Protein AF-A0A1X2G356-F1 (afdb_monomer_lite)

Radius of gyration: 32.63 Å; chains: 1; bounding box: 59×68×96 Å

Secondary structure (DSSP, 8-state):
---PPP-----------------TTS---SSTTSTT-TTPPP-HHHHHHHHH-TT---------HHHH-----SSHHHHHHHHHHHHHHHHHHHHHHHHHHHHHHHHHHHHHHHHHHTTPPPPTTTTSHHHHHHHHHHHTT-------TTS-TTHHHHHHHHHHTS-GGG-S-----TT-HHHHHHHHHHHHHHHHHHHHHHHHHHHHHHHHHHHHHHS-GGGPPPHHHHHHHHHHHHHHHHT-SSPP-PPPPSSHHHHHHHHHHHHH---SSSS--HHHHHHSHHHHHHHHHHHHHHHHHHHHHHGGGS------SS--HHHHHHHHHTSHHHHTS-HHHHHHHHHHHHHHHH-TTS-----TTSHHHHHHHHHTTS----

Foldseek 3Di:
DDDDDDDDDDDDDDDDDDDDPPPVPQDDDDDLCDPSHPNHDQDPVNVVCVVVHPPDDDDDDDDDCLVVDFDDDPDPVVRVVVSVVVVVVVVVVVVQLVLLLVLLVVLLVVVLVVCLVVVHFQQQCRLPLLQSLQSSCVLCVHGSPDPPPSHDPCSNVSLVVVQVVDDPVVRSHGHDDPDCSVVSSVSSNVRSVVLLVVCLVCLLVLQLVLLLVLLQVQADPVQRDDPVQSSLLSVQLSCLLLPDPDNDDDDDDPDVSSVVSSVVCNVPAHQFDHNDDSVCSNNVVSRRSSSSVVSVVVVVVVVVVVCPPPPDPPPPLADDLVNLLVVQVVDPVLVPDDPVVNVLVSVLSRCCVNPVPDDRDPPPVCVVVVVVVVVVVPDDDD

Structure (mmCIF, N/CA/C/O backbone):
data_AF-A0A1X2G356-F1
#
_entry.id   AF-A0A1X2G356-F1
#
loop_
_atom_site.group_PDB
_atom_site.id
_atom_site.type_symbol
_atom_site.label_atom_id
_atom_site.label_alt_id
_atom_site.label_comp_id
_atom_site.label_asym_id
_atom_site.label_entity_id
_atom_site.label_seq_id
_atom_site.pdbx_PDB_ins_code
_atom_site.Cartn_x
_atom_site.Cartn_y
_atom_site.Cartn_z
_atom_site.occupancy
_atom_site.B_iso_or_equiv
_atom_site.auth_seq_id
_atom_site.auth_comp_id
_atom_site.auth_asym_id
_atom_site.auth_atom_id
_atom_site.pdbx_PDB_model_num
ATOM 1 N N . MET A 1 1 ? -1.681 7.409 30.671 1.00 27.62 1 MET A N 1
ATOM 2 C CA . MET A 1 1 ? -2.493 8.257 31.567 1.00 27.62 1 MET A CA 1
ATOM 3 C C . MET A 1 1 ? -1.691 8.465 32.840 1.00 27.62 1 MET A C 1
ATOM 5 O O . MET A 1 1 ? -1.326 7.477 33.464 1.00 27.62 1 MET A O 1
ATOM 9 N N . TRP A 1 2 ? -1.325 9.710 33.143 1.00 21.77 2 TRP A N 1
ATOM 10 C CA . TRP A 1 2 ? -0.594 10.068 34.360 1.00 21.77 2 TRP A CA 1
ATOM 11 C C . TRP A 1 2 ? -1.570 10.094 35.537 1.00 21.77 2 TRP A C 1
ATOM 13 O O . TRP A 1 2 ? -2.678 10.606 35.394 1.00 21.77 2 TRP A O 1
ATOM 23 N N . MET A 1 3 ? -1.179 9.526 36.677 1.00 22.20 3 MET A N 1
ATOM 24 C CA . MET A 1 3 ? -1.969 9.576 37.905 1.00 22.20 3 MET A CA 1
ATOM 25 C C . MET A 1 3 ? -1.055 10.021 39.047 1.00 22.20 3 MET A C 1
ATOM 27 O O . MET A 1 3 ? -0.186 9.272 39.484 1.00 22.20 3 MET A O 1
ATOM 31 N N . VAL A 1 4 ? -1.256 11.262 39.490 1.00 23.03 4 VAL A N 1
ATOM 32 C CA . VAL A 1 4 ? -0.756 11.793 40.761 1.00 23.03 4 VAL A CA 1
ATOM 33 C C . VAL A 1 4 ? -1.695 11.291 41.859 1.00 23.03 4 VAL A C 1
ATOM 35 O O . VAL A 1 4 ? -2.914 11.364 41.712 1.00 23.03 4 VAL A O 1
ATOM 38 N N . VAL A 1 5 ? -1.137 10.753 42.941 1.00 24.27 5 VAL A N 1
ATOM 39 C CA . VAL A 1 5 ? -1.887 10.308 44.125 1.00 24.27 5 VAL A CA 1
ATOM 40 C C . VAL A 1 5 ? -1.716 11.363 45.222 1.00 24.27 5 VAL A C 1
ATOM 42 O O . VAL A 1 5 ? -0.579 11.580 45.636 1.00 24.27 5 VAL A O 1
ATOM 45 N N . PRO A 1 6 ? -2.782 12.004 45.736 1.00 28.98 6 PRO A N 1
ATOM 46 C CA . PRO A 1 6 ? -2.686 12.793 46.954 1.00 28.98 6 PRO A CA 1
ATOM 47 C C . PRO A 1 6 ? -2.895 11.876 48.166 1.00 28.98 6 PRO A C 1
ATOM 49 O O . PRO A 1 6 ? -3.933 11.229 48.305 1.00 28.98 6 PRO A O 1
ATOM 52 N N . GLY A 1 7 ? -1.895 11.806 49.042 1.00 24.73 7 GLY A N 1
ATOM 53 C CA . GLY A 1 7 ? -2.036 11.231 50.376 1.00 24.73 7 GLY A CA 1
ATOM 54 C C . GLY A 1 7 ? -2.411 12.323 51.372 1.00 24.73 7 GLY A C 1
ATOM 55 O O . GLY A 1 7 ? -1.623 13.232 51.611 1.00 24.73 7 GLY A O 1
ATOM 56 N N . SER A 1 8 ? -3.608 12.235 51.947 1.00 26.94 8 SER A N 1
ATOM 57 C CA . SER A 1 8 ? -4.027 13.029 53.103 1.00 26.94 8 SER A CA 1
ATOM 58 C C . SER A 1 8 ? -3.527 12.390 54.400 1.00 26.94 8 SER A C 1
ATOM 60 O O . SER A 1 8 ? -3.779 11.207 54.628 1.00 26.94 8 SER A O 1
ATOM 62 N N . ALA A 1 9 ? -2.942 13.185 55.292 1.00 27.70 9 ALA A N 1
ATOM 63 C CA . ALA A 1 9 ? -2.928 12.896 56.721 1.00 27.70 9 ALA A CA 1
ATOM 64 C C . ALA A 1 9 ? -3.256 14.188 57.481 1.00 27.70 9 ALA A C 1
ATOM 66 O O . ALA A 1 9 ? -2.529 15.174 57.398 1.00 27.70 9 ALA A O 1
ATOM 67 N N . HIS A 1 10 ? -4.388 14.182 58.183 1.00 27.77 10 HIS A N 1
ATOM 68 C CA . HIS A 1 10 ? -4.667 15.113 59.269 1.00 27.77 10 HIS A CA 1
ATOM 69 C C . HIS A 1 10 ? -3.836 14.709 60.490 1.00 27.77 10 HIS A C 1
ATOM 71 O O . HIS A 1 10 ? -3.880 13.553 60.904 1.00 27.77 10 HIS A O 1
ATOM 77 N N . SER A 1 11 ? -3.154 15.678 61.094 1.00 25.44 11 SER A N 1
ATOM 78 C CA . SER A 1 11 ? -2.882 15.693 62.530 1.00 25.44 11 SER A CA 1
ATOM 79 C C . SER A 1 11 ? -3.001 17.140 62.989 1.00 25.44 11 SER A C 1
ATOM 81 O O . SER A 1 11 ? -2.244 18.005 62.555 1.00 25.44 11 SER A O 1
ATOM 83 N N . THR A 1 12 ? -4.005 17.401 63.814 1.00 30.41 12 THR A N 1
ATOM 84 C CA . THR A 1 12 ? -4.089 18.578 64.675 1.00 30.41 12 THR A CA 1
ATOM 85 C C . THR A 1 12 ? -2.990 18.497 65.727 1.00 30.41 12 THR A C 1
ATOM 87 O O . THR A 1 12 ? -2.861 17.448 66.346 1.00 30.41 12 THR A O 1
ATOM 90 N N . ASP A 1 13 ? -2.241 19.579 65.936 1.00 27.47 13 ASP A N 1
ATOM 91 C CA . ASP A 1 13 ? -1.896 20.041 67.283 1.00 27.47 13 ASP A CA 1
ATOM 92 C C . ASP A 1 13 ? -1.440 21.505 67.278 1.00 27.47 13 ASP A C 1
ATOM 94 O O . ASP A 1 13 ? -0.841 22.014 66.329 1.00 27.47 13 ASP A O 1
ATOM 98 N N . ILE A 1 14 ? -1.843 22.185 68.346 1.00 31.02 14 ILE A N 1
ATOM 99 C CA . ILE A 1 14 ? -1.785 23.623 68.597 1.00 31.02 14 ILE A CA 1
ATOM 100 C C . ILE A 1 14 ? -0.566 23.934 69.487 1.00 31.02 14 ILE A C 1
ATOM 102 O O . ILE A 1 14 ? -0.230 23.155 70.370 1.00 31.02 14 ILE A O 1
ATOM 106 N N . MET A 1 15 ? -0.018 25.144 69.307 1.00 28.47 15 MET A N 1
ATOM 107 C CA . MET A 1 15 ? 0.922 25.907 70.155 1.00 28.47 15 MET A CA 1
ATOM 108 C C . MET A 1 15 ? 2.404 25.909 69.770 1.00 28.47 15 MET A C 1
ATOM 110 O O . MET A 1 15 ? 3.072 24.885 69.714 1.00 28.47 15 MET A O 1
ATOM 114 N N . GLY A 1 16 ? 2.931 27.135 69.667 1.00 26.98 16 GLY A N 1
ATOM 115 C CA . GLY A 1 16 ? 4.343 27.425 69.896 1.00 26.98 16 GLY A CA 1
ATOM 116 C C . GLY A 1 16 ? 4.995 28.278 68.816 1.00 26.98 16 GLY A C 1
ATOM 117 O O . GLY A 1 16 ? 5.840 27.789 68.076 1.00 26.98 16 GLY A O 1
ATOM 118 N N . HIS A 1 17 ? 4.677 29.575 68.757 1.00 35.41 17 HIS A N 1
ATOM 119 C CA . HIS A 1 17 ? 5.634 30.537 68.210 1.00 35.41 17 HIS A CA 1
ATOM 120 C C . HIS A 1 17 ? 6.864 30.547 69.130 1.00 35.41 17 HIS A C 1
ATOM 122 O O . HIS A 1 17 ? 6.850 31.182 70.182 1.00 35.41 17 HIS A O 1
ATOM 128 N N . GLN A 1 18 ? 7.919 29.834 68.737 1.00 28.86 18 GLN A N 1
ATOM 129 C CA . GLN A 1 18 ? 9.271 30.078 69.227 1.00 28.86 18 GLN A CA 1
ATOM 130 C C . GLN A 1 18 ? 10.115 30.703 68.106 1.00 28.86 18 GLN A C 1
ATOM 132 O O . GLN A 1 18 ? 9.966 30.329 66.938 1.00 28.86 18 GLN A O 1
ATOM 137 N N . PRO A 1 19 ? 10.949 31.705 68.430 1.00 34.47 19 PRO A N 1
ATOM 138 C CA . PRO A 1 19 ? 11.707 32.459 67.444 1.00 34.47 19 PRO A CA 1
ATOM 139 C C . PRO A 1 19 ? 12.768 31.581 66.773 1.00 34.47 19 PRO A C 1
ATOM 141 O O . PRO A 1 19 ? 13.372 30.717 67.404 1.00 34.47 19 PRO A O 1
ATOM 144 N N . LYS A 1 20 ? 12.984 31.843 65.478 1.00 36.72 20 LYS A N 1
ATOM 145 C CA . LYS A 1 20 ? 14.000 31.227 64.616 1.00 36.72 20 LYS A CA 1
ATOM 146 C C . LYS A 1 20 ? 15.365 31.194 65.317 1.00 36.72 20 LYS A C 1
ATOM 148 O O . LYS A 1 20 ? 16.067 32.201 65.341 1.00 36.72 20 LYS A O 1
ATOM 153 N N . GLN A 1 21 ? 15.761 30.030 65.823 1.00 35.12 21 GLN A N 1
ATOM 154 C CA . GLN A 1 21 ? 17.172 29.717 66.002 1.00 35.12 21 GLN A CA 1
ATOM 155 C C . GLN A 1 21 ? 17.736 29.423 64.610 1.00 35.12 21 GLN A C 1
ATOM 157 O O . GLN A 1 21 ? 17.433 28.395 64.005 1.00 35.12 21 GLN A O 1
ATOM 162 N N . PHE A 1 22 ? 18.493 30.374 64.068 1.00 37.50 22 PHE A N 1
ATOM 163 C CA . PHE A 1 22 ? 19.367 30.125 62.930 1.00 37.50 22 PHE A CA 1
ATOM 164 C C . PHE A 1 22 ? 20.442 29.134 63.389 1.00 37.50 22 PHE A C 1
ATOM 166 O O . PHE A 1 22 ? 21.379 29.505 64.086 1.00 37.50 22 PHE A O 1
ATOM 173 N N . ASN A 1 23 ? 20.272 27.857 63.049 1.00 42.44 23 ASN A N 1
ATOM 174 C CA . ASN A 1 23 ? 21.380 26.911 63.064 1.00 42.44 23 ASN A CA 1
ATOM 175 C C . ASN A 1 23 ? 22.199 27.164 61.793 1.00 42.44 23 ASN A C 1
ATOM 177 O O . ASN A 1 23 ? 21.852 26.673 60.719 1.00 42.44 23 ASN A O 1
ATOM 181 N N . ASP A 1 24 ? 23.279 27.930 61.938 1.00 50.44 24 ASP A N 1
ATOM 182 C CA . ASP A 1 24 ? 24.286 28.288 60.922 1.00 50.44 24 ASP A CA 1
ATOM 183 C C . ASP A 1 24 ? 25.118 27.091 60.396 1.00 50.44 24 ASP A C 1
ATOM 185 O O . ASP A 1 24 ? 26.249 27.245 59.949 1.00 50.44 24 ASP A O 1
ATOM 189 N N . ALA A 1 25 ? 24.579 25.870 60.431 1.00 52.84 25 ALA A N 1
ATOM 190 C CA . ALA A 1 25 ? 25.284 24.650 60.026 1.00 52.84 25 ALA A CA 1
ATOM 191 C C . ALA A 1 25 ? 24.761 24.040 58.712 1.00 52.84 25 ALA A C 1
ATOM 193 O O . ALA A 1 25 ? 25.111 22.913 58.376 1.00 52.84 25 ALA A O 1
ATOM 194 N N . CYS A 1 26 ? 23.897 24.747 57.981 1.00 54.41 26 CYS A N 1
ATOM 195 C CA . CYS A 1 26 ? 23.339 24.258 56.724 1.00 54.41 26 CYS A CA 1
ATOM 196 C C . CYS A 1 26 ? 23.955 25.025 55.552 1.00 54.41 26 CYS A C 1
ATOM 198 O O . CYS A 1 26 ? 23.745 26.234 55.433 1.00 54.41 26 CYS A O 1
ATOM 200 N N . GLU A 1 27 ? 24.712 24.338 54.690 1.00 62.16 27 GLU A N 1
ATOM 201 C CA . GLU A 1 27 ? 25.191 24.926 53.435 1.00 62.16 27 GLU A CA 1
ATOM 202 C C . GLU A 1 27 ? 24.007 25.473 52.624 1.00 62.16 27 GLU A C 1
ATOM 204 O O . GLU A 1 27 ? 22.900 24.938 52.671 1.00 62.16 27 GLU A O 1
ATOM 209 N N . HIS A 1 28 ? 24.212 26.571 51.895 1.00 64.19 28 HIS A N 1
ATOM 210 C CA . HIS A 1 28 ? 23.135 27.224 51.153 1.00 64.19 28 HIS A CA 1
ATOM 211 C C . HIS A 1 28 ? 22.526 26.268 50.117 1.00 64.19 28 HIS A C 1
ATOM 213 O O . HIS A 1 28 ? 23.160 25.907 49.128 1.00 64.19 28 HIS A O 1
ATOM 219 N N . HIS A 1 29 ? 21.270 25.884 50.325 1.00 65.38 29 HIS A N 1
ATOM 220 C CA . HIS A 1 29 ? 20.507 25.052 49.403 1.00 65.38 29 HIS A CA 1
ATOM 221 C C . HIS A 1 29 ? 19.079 25.593 49.246 1.00 65.38 29 HIS A C 1
ATOM 223 O O . HIS A 1 29 ? 18.512 26.193 50.156 1.00 65.38 29 HIS A O 1
ATOM 229 N N . GLY A 1 30 ? 18.469 25.371 48.079 1.00 57.72 30 GLY A N 1
ATOM 230 C CA . GLY A 1 30 ? 17.214 26.036 47.704 1.00 57.72 30 GLY A CA 1
ATOM 231 C C . GLY A 1 30 ? 15.978 25.652 48.529 1.00 57.72 30 GLY A C 1
ATOM 232 O O . GLY A 1 30 ? 15.042 26.440 48.612 1.00 57.72 30 GLY A O 1
ATOM 233 N N . ASN A 1 31 ? 15.938 24.459 49.134 1.00 68.00 31 ASN A N 1
ATOM 234 C CA . ASN A 1 31 ? 14.833 24.014 49.994 1.00 68.00 31 ASN A CA 1
ATOM 235 C C . ASN A 1 31 ? 15.233 22.816 50.881 1.00 68.00 31 ASN A C 1
ATOM 237 O O . ASN A 1 31 ? 16.291 22.220 50.691 1.00 68.00 31 ASN A O 1
ATOM 241 N N . ALA A 1 32 ? 14.361 22.440 51.821 1.00 63.56 32 ALA A N 1
ATOM 242 C CA . ALA A 1 32 ? 14.551 21.297 52.725 1.00 63.56 32 ALA A CA 1
ATOM 243 C C . ALA A 1 32 ? 14.493 19.910 52.042 1.00 63.56 32 ALA A C 1
ATOM 245 O O . ALA A 1 32 ? 14.680 18.901 52.712 1.00 63.56 32 ALA A O 1
ATOM 246 N N . ALA A 1 33 ? 14.212 19.857 50.734 1.00 61.47 33 ALA A N 1
ATOM 247 C CA . ALA A 1 33 ? 14.245 18.635 49.926 1.00 61.47 33 ALA A CA 1
ATOM 248 C C . ALA A 1 33 ? 15.602 18.427 49.224 1.00 61.47 33 ALA A C 1
ATOM 250 O O . ALA A 1 33 ? 15.773 17.460 48.487 1.00 61.47 33 ALA A O 1
ATOM 251 N N . SER A 1 34 ? 16.550 19.349 49.414 1.00 69.31 34 SER A N 1
ATOM 252 C CA . SER A 1 34 ? 17.918 19.208 48.926 1.00 69.31 34 SER A CA 1
ATOM 253 C C . SER A 1 34 ? 18.689 18.194 49.765 1.00 69.31 3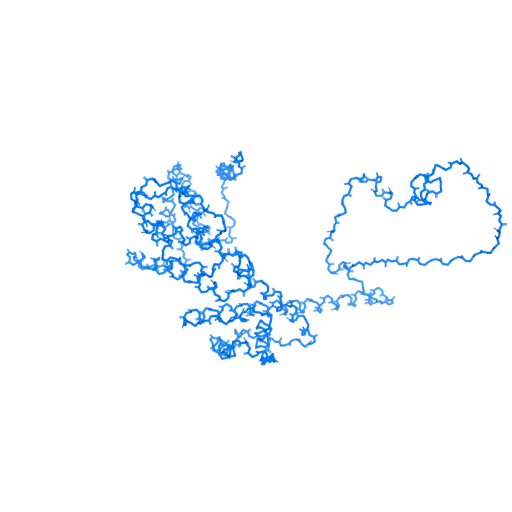4 SER A C 1
ATOM 255 O O . SER A 1 34 ? 18.693 18.291 50.989 1.00 69.31 34 SER A O 1
ATOM 257 N N . HIS A 1 35 ? 19.458 17.321 49.111 1.00 67.19 35 HIS A N 1
ATOM 258 C CA . HIS A 1 35 ? 20.402 16.404 49.764 1.00 67.19 35 HIS A CA 1
ATOM 259 C C . HIS A 1 35 ? 21.465 17.103 50.624 1.00 67.19 35 HIS A C 1
ATOM 261 O O . HIS A 1 35 ? 22.084 16.466 51.469 1.00 67.19 35 HIS A O 1
ATOM 267 N N . LEU A 1 36 ? 21.681 18.402 50.399 1.00 67.75 36 LEU A N 1
ATOM 268 C CA . LEU A 1 36 ? 22.600 19.243 51.169 1.00 67.75 36 LEU A CA 1
ATOM 269 C C . LEU A 1 36 ? 21.957 19.787 52.458 1.00 67.75 36 LEU A C 1
ATOM 271 O O . LEU A 1 36 ? 22.619 20.460 53.243 1.00 67.75 36 LEU A O 1
ATOM 275 N N . CYS A 1 37 ? 20.662 19.533 52.676 1.00 75.69 37 CYS A N 1
ATOM 276 C CA . CYS A 1 37 ? 19.957 19.967 53.871 1.00 75.69 37 CYS A CA 1
ATOM 277 C C . CYS A 1 37 ? 20.168 19.000 55.032 1.00 75.69 37 CYS A C 1
ATOM 279 O O . CYS A 1 37 ? 19.865 17.814 54.932 1.00 75.69 37 CYS A O 1
ATOM 281 N N . HIS A 1 38 ? 20.560 19.525 56.192 1.00 74.56 38 HIS A N 1
ATOM 282 C CA . HIS A 1 38 ? 20.653 18.743 57.429 1.00 74.56 38 HIS A CA 1
ATOM 283 C C . HIS A 1 38 ? 19.307 18.143 57.881 1.00 74.56 38 HIS A C 1
ATOM 285 O O . HIS A 1 38 ? 19.286 17.156 58.612 1.00 74.56 38 HIS A O 1
ATOM 291 N N . ALA A 1 39 ? 18.186 18.732 57.452 1.00 73.12 39 ALA A N 1
ATOM 292 C CA . ALA A 1 39 ? 16.833 18.241 57.713 1.00 73.12 39 ALA A CA 1
ATOM 293 C C . ALA A 1 39 ? 16.260 17.389 56.561 1.00 73.12 39 ALA A C 1
ATOM 295 O O . ALA A 1 39 ? 15.070 17.055 56.590 1.00 73.12 39 ALA A O 1
ATOM 296 N N . HIS A 1 40 ? 17.075 17.047 55.552 1.00 75.50 40 HIS A N 1
ATOM 297 C CA . HIS A 1 40 ? 16.647 16.236 54.415 1.00 75.50 40 HIS A CA 1
ATOM 298 C C . HIS A 1 40 ? 16.148 14.871 54.884 1.00 75.50 40 HIS A C 1
ATOM 300 O O . HIS A 1 40 ? 16.851 14.128 55.571 1.00 75.50 40 HIS A O 1
ATOM 306 N N . LYS A 1 41 ? 14.923 14.522 54.490 1.00 74.81 41 LYS A N 1
ATOM 307 C CA . LYS A 1 41 ? 14.371 13.187 54.717 1.00 74.81 41 LYS A CA 1
ATOM 308 C C . LYS A 1 41 ? 14.536 12.372 53.451 1.00 74.81 41 LYS A C 1
ATOM 310 O O . LYS A 1 41 ? 14.023 12.757 52.404 1.00 74.81 41 LYS A O 1
ATOM 315 N N . THR A 1 42 ? 15.196 11.227 53.589 1.00 70.81 42 THR A N 1
ATOM 316 C CA . THR A 1 42 ? 15.417 10.275 52.502 1.00 70.81 42 THR A CA 1
ATOM 317 C C . THR A 1 42 ? 14.079 9.890 51.875 1.00 70.81 42 THR A C 1
ATOM 319 O O . THR A 1 42 ? 13.203 9.340 52.549 1.00 70.81 42 THR A O 1
ATOM 322 N N . ASN A 1 43 ? 13.902 10.214 50.600 1.00 69.19 43 ASN A N 1
ATOM 323 C CA . ASN A 1 43 ? 12.705 9.889 49.835 1.00 69.19 43 ASN A CA 1
ATOM 324 C C . ASN A 1 43 ? 12.949 8.653 48.941 1.00 69.19 43 ASN A C 1
ATOM 326 O O . ASN A 1 43 ? 14.038 8.079 48.905 1.00 69.19 43 ASN A O 1
ATOM 330 N N . VAL A 1 44 ? 11.903 8.205 48.244 1.00 67.62 44 VAL A N 1
ATOM 331 C CA . VAL A 1 44 ? 11.957 7.007 47.388 1.00 67.62 44 VAL A CA 1
ATOM 332 C C . VAL A 1 44 ? 12.958 7.167 46.239 1.00 67.62 44 VAL A C 1
ATOM 334 O O . VAL A 1 44 ? 13.647 6.203 45.903 1.00 67.62 44 VAL A O 1
ATOM 337 N N . ASP A 1 45 ? 13.075 8.370 45.683 1.00 64.88 45 ASP A N 1
ATOM 338 C CA . ASP A 1 45 ? 13.983 8.675 44.579 1.00 64.88 45 ASP A CA 1
ATOM 339 C C . ASP A 1 45 ? 15.446 8.686 45.048 1.00 64.88 45 ASP A C 1
ATOM 341 O O . ASP A 1 45 ? 16.311 8.173 44.341 1.00 64.88 45 ASP A O 1
ATOM 345 N N . ASP A 1 46 ? 15.725 9.138 46.276 1.00 68.62 46 ASP A N 1
ATOM 346 C CA . ASP A 1 46 ? 17.064 9.083 46.883 1.00 68.62 46 ASP A CA 1
ATOM 347 C C . ASP A 1 46 ? 17.523 7.636 47.095 1.00 68.62 46 ASP A C 1
ATOM 349 O O . ASP A 1 46 ? 18.671 7.278 46.828 1.00 68.62 46 ASP A O 1
ATOM 353 N N . VAL A 1 47 ? 16.615 6.779 47.574 1.00 70.75 47 VAL A N 1
ATOM 354 C CA . VAL A 1 47 ? 16.890 5.351 47.777 1.00 70.75 47 VAL A CA 1
ATOM 355 C C . VAL A 1 47 ? 17.121 4.658 46.433 1.00 70.75 47 VAL A C 1
ATOM 357 O O . VAL A 1 47 ? 18.068 3.883 46.298 1.00 70.75 47 VAL A O 1
ATOM 360 N N . LEU A 1 48 ? 16.302 4.956 45.421 1.00 61.22 48 LEU A N 1
ATOM 361 C CA . LEU A 1 48 ? 16.475 4.434 44.062 1.00 61.22 48 LEU A CA 1
ATOM 362 C C . LEU A 1 48 ? 17.783 4.917 43.423 1.00 61.22 48 LEU A C 1
ATOM 364 O O . LEU A 1 48 ? 18.506 4.108 42.843 1.00 61.22 48 LEU A O 1
ATOM 368 N N . GLY A 1 49 ? 18.120 6.198 43.576 1.00 64.88 49 GLY A N 1
ATOM 369 C CA . GLY A 1 49 ? 19.374 6.782 43.105 1.00 64.88 49 GLY A CA 1
ATOM 370 C C . GLY A 1 49 ? 20.601 6.164 43.778 1.00 64.88 49 GLY A C 1
ATOM 371 O O . GLY A 1 49 ? 21.580 5.869 43.096 1.00 64.88 49 GLY A O 1
ATOM 372 N N . ASN A 1 50 ? 20.526 5.871 45.080 1.00 70.25 50 ASN A N 1
ATOM 373 C CA . ASN A 1 50 ? 21.595 5.187 45.814 1.00 70.25 50 ASN A CA 1
ATOM 374 C C . ASN A 1 50 ? 21.771 3.719 45.391 1.00 70.25 50 ASN A C 1
ATOM 376 O O . ASN A 1 50 ? 22.894 3.223 45.359 1.00 70.25 50 ASN A O 1
ATOM 380 N N . ILE A 1 51 ? 20.681 3.013 45.074 1.00 69.69 51 ILE A N 1
ATOM 381 C CA . ILE A 1 51 ? 20.728 1.591 44.689 1.00 69.69 51 ILE A CA 1
ATOM 382 C C . ILE A 1 51 ? 21.147 1.413 43.223 1.00 69.69 51 ILE A C 1
ATOM 384 O O . ILE A 1 51 ? 21.879 0.479 42.901 1.00 69.69 51 ILE A O 1
ATOM 388 N N . ILE A 1 52 ? 20.657 2.270 42.324 1.00 69.00 52 ILE A N 1
ATOM 389 C CA . ILE A 1 52 ? 20.768 2.088 40.865 1.00 69.00 52 ILE A CA 1
ATOM 390 C C . ILE A 1 52 ? 21.836 3.023 40.259 1.00 69.00 52 ILE A C 1
ATOM 392 O O . ILE A 1 52 ? 22.305 2.803 39.142 1.00 69.00 52 ILE A O 1
ATOM 396 N N . GLY A 1 53 ? 22.273 4.038 41.007 1.00 70.69 53 GLY A N 1
ATOM 397 C CA . GLY A 1 53 ? 23.230 5.052 40.574 1.00 70.69 53 GLY A CA 1
ATOM 398 C C . GLY A 1 53 ? 22.574 6.261 39.883 1.00 70.69 53 GLY A C 1
ATOM 399 O O . GLY A 1 53 ? 21.394 6.227 39.512 1.00 70.69 53 GLY A O 1
ATOM 400 N N . PRO A 1 54 ? 23.341 7.346 39.663 1.00 64.81 54 PRO A N 1
ATOM 401 C CA . PRO A 1 54 ? 22.835 8.616 39.127 1.00 64.81 54 PRO A CA 1
ATOM 402 C C . PRO A 1 54 ? 22.432 8.559 37.642 1.00 64.81 54 PRO A C 1
ATOM 404 O O . PRO A 1 54 ? 21.760 9.460 37.155 1.00 64.81 54 PRO A O 1
ATOM 407 N N . ASN A 1 55 ? 22.808 7.496 36.924 1.00 59.72 55 ASN A N 1
ATOM 408 C CA . ASN A 1 55 ? 22.610 7.359 35.475 1.00 59.72 55 ASN A CA 1
ATOM 409 C C . ASN A 1 55 ? 21.424 6.455 35.096 1.00 59.72 55 ASN A C 1
ATOM 411 O O . ASN A 1 55 ? 21.373 5.930 33.981 1.00 59.72 55 ASN A O 1
ATOM 415 N N . HIS A 1 56 ? 20.480 6.219 36.008 1.00 64.06 56 HIS A N 1
ATOM 416 C CA . HIS A 1 56 ? 19.327 5.385 35.694 1.00 64.06 56 HIS A CA 1
ATOM 417 C C . HIS A 1 56 ? 18.331 6.153 34.815 1.00 64.06 56 HIS A C 1
ATOM 419 O O . HIS A 1 56 ? 17.875 7.243 35.145 1.00 64.06 56 HIS A O 1
ATOM 425 N N . THR A 1 57 ? 17.981 5.573 33.668 1.00 56.97 57 THR A N 1
ATOM 426 C CA . THR A 1 57 ? 16.914 6.093 32.810 1.00 56.97 57 THR A CA 1
ATOM 427 C C . THR A 1 57 ? 15.605 5.385 33.161 1.00 56.97 57 THR A C 1
ATOM 429 O O . THR A 1 57 ? 15.571 4.152 33.234 1.00 56.97 57 THR A O 1
ATOM 432 N N . PRO A 1 58 ? 14.506 6.118 33.413 1.00 58.47 58 PRO A N 1
ATOM 433 C CA . PRO A 1 58 ? 13.223 5.498 33.700 1.00 58.47 58 PRO A CA 1
ATOM 434 C C . PRO A 1 58 ? 12.715 4.774 32.451 1.00 58.47 58 PRO A C 1
ATOM 436 O O . PRO A 1 58 ? 12.368 5.388 31.443 1.00 58.47 58 PRO A O 1
ATOM 439 N N . PHE A 1 59 ? 12.637 3.447 32.517 1.00 54.25 59 PHE A N 1
ATOM 440 C CA . PHE A 1 59 ? 11.989 2.656 31.477 1.00 54.25 59 PHE A CA 1
ATOM 441 C C . PHE A 1 59 ? 10.484 2.579 31.741 1.00 54.25 59 PHE A C 1
ATOM 443 O O . PHE A 1 59 ? 10.035 2.066 32.768 1.00 54.25 59 PHE A O 1
ATOM 450 N N . VAL A 1 60 ? 9.678 3.027 30.777 1.00 55.59 60 VAL A N 1
ATOM 451 C CA . VAL A 1 60 ? 8.226 2.814 30.811 1.00 55.59 60 VAL A CA 1
ATOM 452 C C . VAL A 1 60 ? 7.947 1.355 30.466 1.00 55.59 60 VAL A C 1
ATOM 454 O O . VAL A 1 60 ? 7.973 0.945 29.303 1.00 55.59 60 VAL A O 1
ATOM 457 N N . ARG A 1 61 ? 7.666 0.539 31.483 1.00 54.53 61 ARG A N 1
ATOM 458 C CA . ARG A 1 61 ? 7.265 -0.851 31.262 1.00 54.53 61 ARG A CA 1
ATOM 459 C C . ARG A 1 61 ? 5.829 -0.878 30.740 1.00 54.53 61 ARG A C 1
ATOM 461 O O . ARG A 1 61 ? 4.908 -0.416 31.414 1.00 54.53 61 ARG A O 1
ATOM 468 N N . ARG A 1 62 ? 5.617 -1.451 29.551 1.00 66.19 62 ARG A N 1
ATOM 469 C CA . ARG A 1 62 ? 4.264 -1.738 29.048 1.00 66.19 62 ARG A CA 1
ATOM 470 C C . ARG A 1 62 ? 3.576 -2.672 30.046 1.00 66.19 62 ARG A C 1
ATOM 472 O O . ARG A 1 62 ? 4.029 -3.796 30.253 1.00 66.19 62 ARG A O 1
ATOM 479 N N . CYS A 1 63 ? 2.506 -2.208 30.685 1.00 72.31 63 CYS A N 1
ATOM 480 C CA . CYS A 1 63 ? 1.688 -3.031 31.568 1.00 72.31 63 CYS A CA 1
ATOM 481 C C . CYS A 1 63 ? 0.380 -3.391 30.861 1.00 72.31 63 CYS A C 1
ATOM 483 O O . CYS A 1 63 ? -0.221 -2.568 30.174 1.00 72.31 63 CYS A O 1
ATOM 485 N N . SER A 1 64 ? -0.066 -4.641 30.999 1.00 78.62 64 SER A N 1
ATOM 486 C CA . SER A 1 64 ? -1.355 -5.048 30.431 1.00 78.62 64 SER A CA 1
ATOM 487 C C . SER A 1 64 ? -2.495 -4.275 31.103 1.00 78.62 64 SER A C 1
ATOM 489 O O . SER A 1 64 ? -2.407 -4.010 32.308 1.00 78.62 64 SER A O 1
ATOM 491 N N . LEU A 1 65 ? -3.611 -4.062 30.401 1.00 77.62 65 LEU A N 1
ATOM 492 C CA . LEU A 1 65 ? -4.825 -3.475 30.982 1.00 77.62 65 LEU A CA 1
ATOM 493 C C . LEU A 1 65 ? -5.264 -4.207 32.260 1.00 77.62 65 LEU A C 1
ATOM 495 O O . LEU A 1 65 ? -5.583 -3.573 33.258 1.00 77.62 65 LEU A O 1
ATOM 499 N N . LYS A 1 66 ? -5.150 -5.542 32.297 1.00 80.50 66 LYS A N 1
ATOM 500 C CA . LYS A 1 66 ? -5.421 -6.350 33.498 1.00 80.50 66 LYS A CA 1
ATOM 501 C C . LYS A 1 66 ? -4.574 -5.946 34.708 1.00 80.50 66 LYS A C 1
ATOM 503 O O . LYS A 1 66 ? -5.016 -6.132 35.832 1.00 80.50 66 LYS A O 1
ATOM 508 N N . HIS A 1 67 ? -3.376 -5.410 34.533 1.00 80.12 67 HIS A N 1
ATOM 509 C CA . HIS A 1 67 ? -2.535 -4.954 35.642 1.00 80.12 67 HIS A CA 1
ATOM 510 C C . HIS A 1 67 ? -2.785 -3.475 35.966 1.00 80.12 67 HIS A C 1
ATOM 512 O O . HIS A 1 67 ? -2.828 -3.120 37.141 1.00 80.12 67 HIS A O 1
ATOM 518 N N . ALA A 1 68 ? -3.037 -2.645 34.949 1.00 82.06 68 ALA A N 1
ATOM 519 C CA . ALA A 1 68 ? -3.306 -1.216 35.109 1.00 82.06 68 ALA A CA 1
ATOM 520 C C . ALA A 1 68 ? -4.695 -0.909 35.696 1.00 82.06 68 ALA A C 1
ATOM 522 O O . ALA A 1 68 ? -4.854 0.026 36.479 1.00 82.06 68 ALA A O 1
ATOM 523 N N . LEU A 1 69 ? -5.709 -1.692 35.320 1.00 86.00 69 LEU A N 1
ATOM 524 C CA . LEU A 1 69 ? -7.107 -1.399 35.607 1.00 86.00 69 LEU A CA 1
ATOM 525 C C . LEU A 1 69 ? -7.415 -1.571 37.099 1.00 86.00 69 LEU A C 1
ATOM 527 O O . LEU A 1 69 ? -7.310 -2.674 37.661 1.00 86.00 69 LEU A O 1
ATOM 531 N N . ARG A 1 70 ? -7.840 -0.471 37.721 1.00 86.31 70 ARG A N 1
ATOM 532 C CA . ARG A 1 70 ? -8.366 -0.415 39.085 1.00 86.31 70 ARG A CA 1
ATOM 533 C C . ARG A 1 70 ? -9.848 -0.069 39.014 1.00 86.31 70 ARG A C 1
ATOM 535 O O . ARG A 1 70 ? -10.208 1.004 38.553 1.00 86.31 70 ARG A O 1
ATOM 542 N N . CYS A 1 71 ? -10.694 -0.983 39.476 1.00 88.00 71 CYS A N 1
ATOM 543 C CA . CYS A 1 71 ? -12.134 -0.761 39.562 1.00 88.00 71 CYS A CA 1
ATOM 544 C C . CYS A 1 71 ? -12.523 -0.446 41.006 1.00 88.00 71 CYS A C 1
ATOM 546 O O . CYS A 1 71 ? -12.003 -1.066 41.941 1.00 88.00 71 CYS A O 1
ATOM 548 N N . TYR A 1 72 ? -13.443 0.500 41.178 1.00 88.38 72 TYR A N 1
ATOM 549 C CA . TYR A 1 72 ? -14.000 0.836 42.483 1.00 88.38 72 TYR A CA 1
ATOM 550 C C . TYR A 1 72 ? -14.941 -0.273 42.978 1.00 88.38 72 TYR A C 1
ATOM 552 O O . TYR A 1 72 ? -15.547 -0.998 42.190 1.00 88.38 72 TYR A O 1
ATOM 560 N N . GLY A 1 73 ? -15.033 -0.441 44.296 1.00 85.50 73 GLY A N 1
ATOM 561 C CA . GLY A 1 73 ? -15.934 -1.407 44.920 1.00 85.50 73 GLY A CA 1
ATOM 562 C C . GLY A 1 73 ? -15.612 -1.622 46.395 1.00 85.50 73 GLY A C 1
ATOM 563 O O . GLY A 1 73 ? -14.437 -1.719 46.770 1.00 85.50 73 GLY A O 1
ATOM 564 N N . HIS A 1 74 ? -16.655 -1.738 47.218 1.00 88.06 74 HIS A N 1
ATOM 565 C CA . HIS A 1 74 ? -16.541 -1.856 48.674 1.00 88.06 74 HIS A CA 1
ATOM 566 C C . HIS A 1 74 ? -15.837 -3.151 49.104 1.00 88.06 74 HIS A C 1
ATOM 568 O O . HIS A 1 74 ? -15.042 -3.146 50.039 1.00 88.06 74 HIS A O 1
ATOM 574 N N . SER A 1 75 ? -16.031 -4.253 48.370 1.00 93.12 75 SER A N 1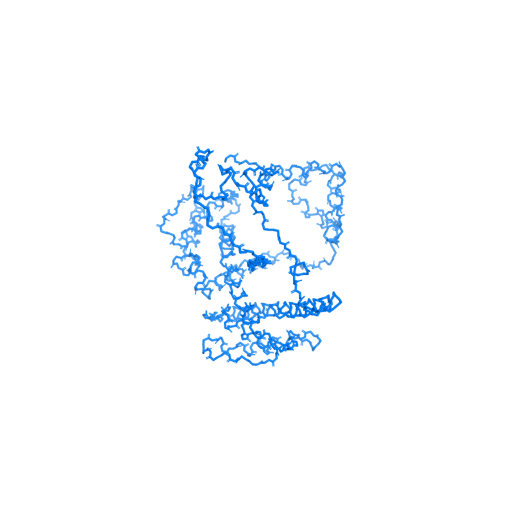
ATOM 575 C CA . SER A 1 75 ? -15.342 -5.527 48.629 1.00 93.12 75 SER A CA 1
ATOM 576 C C . SER A 1 75 ? -14.338 -5.903 47.535 1.00 93.12 75 SER A C 1
ATOM 578 O O . SER A 1 75 ? -14.497 -5.564 46.360 1.00 93.12 75 SER A O 1
ATOM 580 N N . ARG A 1 76 ? -13.319 -6.703 47.894 1.00 89.06 76 ARG A N 1
ATOM 581 C CA . ARG A 1 76 ? -12.371 -7.287 46.922 1.00 89.06 76 ARG A CA 1
ATOM 582 C C . ARG A 1 76 ? -13.100 -8.057 45.816 1.00 89.06 76 ARG A C 1
ATOM 584 O O . ARG A 1 76 ? -12.719 -7.955 44.653 1.00 89.06 76 ARG A O 1
ATOM 591 N N . ARG A 1 77 ? -14.161 -8.794 46.165 1.00 90.62 77 ARG A N 1
ATOM 592 C CA . ARG A 1 77 ? -14.968 -9.571 45.213 1.00 90.62 77 ARG A CA 1
ATOM 593 C C . ARG A 1 77 ? -15.681 -8.670 44.202 1.00 90.62 77 ARG A C 1
ATOM 595 O O . ARG A 1 77 ? -15.649 -8.977 43.015 1.00 90.62 77 ARG A O 1
ATOM 602 N N . GLN A 1 78 ? -16.265 -7.553 44.648 1.00 91.12 78 GLN A N 1
ATOM 603 C CA . GLN A 1 78 ? -16.877 -6.560 43.754 1.00 91.12 78 GLN A CA 1
ATOM 604 C C . GLN A 1 78 ? -15.845 -5.945 42.806 1.00 91.12 78 GLN A C 1
ATOM 606 O O . GLN A 1 78 ? -16.076 -5.930 41.601 1.00 91.12 78 GLN A O 1
ATOM 611 N N . ARG A 1 79 ? -14.673 -5.537 43.315 1.00 90.19 79 ARG A N 1
ATOM 612 C CA . ARG A 1 79 ? -13.599 -4.976 42.475 1.00 90.19 79 ARG A CA 1
ATOM 613 C C . ARG A 1 79 ? -13.119 -5.957 41.405 1.00 90.19 79 ARG A C 1
ATOM 615 O O . ARG A 1 79 ? -12.942 -5.568 40.256 1.00 90.19 79 ARG A O 1
ATOM 622 N N . MET A 1 80 ? -12.932 -7.230 41.764 1.00 89.06 80 MET A N 1
ATOM 623 C CA . MET A 1 80 ? -12.509 -8.268 40.816 1.00 89.06 80 MET A CA 1
ATOM 624 C C . MET A 1 80 ? -13.578 -8.574 39.762 1.00 89.06 80 MET A C 1
ATOM 626 O O . MET A 1 80 ? -13.229 -8.758 38.601 1.00 89.06 80 MET A O 1
ATOM 630 N N . ARG A 1 81 ? -14.864 -8.593 40.142 1.00 89.81 81 ARG A N 1
ATOM 631 C CA . ARG A 1 81 ? -15.980 -8.765 39.196 1.00 89.81 81 ARG A CA 1
ATOM 632 C C . ARG A 1 81 ? -16.103 -7.585 38.235 1.00 89.81 81 ARG A C 1
ATOM 634 O O . ARG A 1 81 ? -16.129 -7.805 37.035 1.00 89.81 81 ARG A O 1
ATOM 641 N N . ALA A 1 82 ? -16.097 -6.352 38.744 1.00 90.06 82 ALA A N 1
ATOM 642 C CA . ALA A 1 82 ? -16.145 -5.149 37.910 1.00 90.06 82 ALA A CA 1
ATOM 643 C C . ALA A 1 82 ? -14.982 -5.122 36.907 1.00 90.06 82 ALA A C 1
ATOM 645 O O . ALA A 1 82 ? -15.176 -4.879 35.721 1.00 90.06 82 ALA A O 1
ATOM 646 N N . LYS A 1 83 ? -13.781 -5.479 37.369 1.00 91.44 83 LYS A N 1
ATOM 647 C CA . LYS A 1 83 ? -12.603 -5.618 36.515 1.00 91.44 83 LYS A CA 1
ATOM 648 C C . LYS A 1 83 ? -12.769 -6.689 35.440 1.00 91.44 83 LYS A C 1
ATOM 650 O O . LYS A 1 83 ? -12.386 -6.449 34.303 1.00 91.44 83 LYS A O 1
ATOM 655 N N . ALA A 1 84 ? -13.308 -7.856 35.790 1.00 89.56 84 ALA A N 1
ATOM 656 C CA . ALA A 1 84 ? -13.567 -8.922 34.826 1.00 89.56 84 ALA A CA 1
ATOM 657 C C . ALA A 1 84 ? -14.591 -8.489 33.766 1.00 89.56 84 ALA A C 1
ATOM 659 O O . ALA A 1 84 ? -14.353 -8.723 32.588 1.00 89.56 84 ALA A O 1
ATOM 660 N N . ASN A 1 85 ? -15.658 -7.794 34.170 1.00 90.75 85 ASN A N 1
ATOM 661 C CA . ASN A 1 85 ? -16.679 -7.284 33.254 1.00 90.75 85 ASN A CA 1
ATOM 662 C C . ASN A 1 85 ? -16.093 -6.274 32.260 1.00 90.75 85 ASN A C 1
ATOM 664 O O . ASN A 1 85 ? -16.271 -6.442 31.061 1.00 90.75 85 ASN A O 1
ATOM 668 N N . VAL A 1 86 ? -15.321 -5.290 32.741 1.00 91.50 86 VAL A N 1
ATOM 669 C CA . VAL A 1 86 ? -14.653 -4.311 31.863 1.00 91.50 86 VAL A CA 1
ATOM 670 C C . VAL A 1 86 ? -13.680 -5.003 30.909 1.00 91.50 86 VAL A C 1
ATOM 672 O O . VAL A 1 86 ? -13.645 -4.687 29.728 1.00 91.50 86 VAL A O 1
ATOM 675 N N . MET A 1 87 ? -12.887 -5.964 31.394 1.00 90.81 87 MET A N 1
ATOM 676 C CA . MET A 1 87 ? -11.970 -6.717 30.531 1.00 90.81 87 MET A CA 1
ATOM 677 C C . MET A 1 87 ? -12.719 -7.516 29.459 1.00 90.81 87 MET A C 1
ATOM 679 O O . MET A 1 87 ? -12.263 -7.564 28.321 1.00 90.81 87 MET A O 1
ATOM 683 N N . GLN A 1 88 ? -13.846 -8.134 29.816 1.00 91.25 88 GLN A N 1
ATOM 684 C CA . GLN A 1 88 ? -14.670 -8.886 28.877 1.00 91.25 88 GLN A CA 1
ATOM 685 C C . GLN A 1 88 ? -15.254 -7.969 27.802 1.00 91.25 88 GLN A C 1
ATOM 687 O O . GLN A 1 88 ? -15.149 -8.284 26.621 1.00 91.25 88 GLN A O 1
ATOM 692 N N . GLU A 1 89 ? -15.811 -6.827 28.200 1.00 91.38 89 GLU A N 1
ATOM 693 C CA . GLU A 1 89 ? -16.352 -5.830 27.277 1.00 91.38 89 GLU A CA 1
ATOM 694 C C . GLU A 1 89 ? -15.268 -5.300 26.331 1.00 91.38 89 GLU A C 1
ATOM 696 O O . GLU A 1 89 ? -15.446 -5.320 25.117 1.00 91.38 89 GLU A O 1
ATOM 701 N N . VAL A 1 90 ? -14.099 -4.925 26.865 1.00 90.88 90 VAL A N 1
ATOM 702 C CA . VAL A 1 90 ? -12.963 -4.469 26.050 1.00 90.88 90 VAL A CA 1
ATOM 703 C C . VAL A 1 90 ? -12.536 -5.534 25.043 1.00 90.88 90 VAL A C 1
ATOM 705 O O . VAL A 1 90 ? -12.293 -5.192 23.891 1.00 90.88 90 VAL A O 1
ATOM 708 N N . ASN A 1 91 ? -12.456 -6.807 25.437 1.00 89.88 91 ASN A N 1
ATOM 709 C CA . ASN A 1 91 ? -12.089 -7.879 24.509 1.00 89.88 91 ASN A CA 1
ATOM 710 C C . ASN A 1 91 ? -13.116 -8.021 23.377 1.00 89.88 91 ASN A C 1
ATOM 712 O O . ASN A 1 91 ? -12.723 -8.049 22.216 1.00 89.88 91 ASN A O 1
ATOM 716 N N . VAL A 1 92 ? -14.414 -8.031 23.706 1.00 91.81 92 VAL A N 1
ATOM 717 C CA . VAL A 1 92 ? -15.497 -8.115 22.709 1.00 91.81 92 VAL A CA 1
ATOM 718 C C . VAL A 1 92 ? -15.420 -6.951 21.722 1.00 91.81 92 VAL A C 1
ATOM 720 O O . VAL A 1 92 ? -15.459 -7.168 20.514 1.00 91.81 92 VAL A O 1
ATOM 723 N N . VAL A 1 93 ? -15.252 -5.723 22.220 1.00 92.19 93 VAL A N 1
ATOM 724 C CA . VAL A 1 93 ? -15.153 -4.525 21.373 1.00 92.19 93 VAL A CA 1
ATOM 725 C C . VAL A 1 93 ? -13.897 -4.565 20.507 1.00 92.19 93 VAL A C 1
ATOM 727 O O . VAL A 1 93 ? -13.965 -4.250 19.323 1.00 92.19 93 VAL A O 1
ATOM 730 N N . VAL A 1 94 ? -12.750 -4.957 21.066 1.00 90.50 94 VAL A N 1
ATOM 731 C CA . VAL A 1 94 ? -11.484 -5.035 20.322 1.00 90.50 94 VAL A CA 1
ATOM 732 C C . VAL A 1 94 ? -11.561 -6.072 19.209 1.00 90.50 94 VAL A C 1
ATOM 734 O O . VAL A 1 94 ? -11.137 -5.775 18.094 1.00 90.50 94 VAL A O 1
ATOM 737 N N . ASP A 1 95 ? -12.093 -7.261 19.485 1.00 91.56 95 ASP A N 1
ATOM 738 C CA . ASP A 1 95 ? -12.213 -8.313 18.476 1.00 91.56 95 ASP A CA 1
ATOM 739 C C . ASP A 1 95 ? -13.215 -7.919 17.386 1.00 91.56 95 ASP A C 1
ATOM 741 O O . ASP A 1 95 ? -12.923 -8.077 16.201 1.00 91.56 95 ASP A O 1
ATOM 745 N N . HIS A 1 96 ? -14.331 -7.295 17.766 1.00 92.69 96 HIS A N 1
ATOM 746 C CA . HIS A 1 96 ? -15.315 -6.772 16.822 1.00 92.69 96 HIS A CA 1
ATOM 747 C C . HIS A 1 96 ? -14.740 -5.663 15.921 1.00 92.69 96 HIS A C 1
ATOM 749 O O . HIS A 1 96 ? -14.853 -5.726 14.698 1.00 92.69 96 HIS A O 1
ATOM 755 N N . VAL A 1 97 ? -14.071 -4.661 16.502 1.00 92.94 97 VAL A N 1
ATOM 756 C CA . VAL A 1 97 ? -13.437 -3.575 15.735 1.00 92.94 97 VAL A CA 1
ATOM 757 C C . VAL A 1 97 ? -12.314 -4.119 14.852 1.00 92.94 97 VAL A C 1
ATOM 759 O O . VAL A 1 97 ? -12.117 -3.615 13.747 1.00 92.94 97 VAL A O 1
ATOM 762 N N . ARG A 1 98 ? -11.589 -5.153 15.302 1.00 92.12 98 ARG A N 1
ATOM 763 C CA . ARG A 1 98 ? -10.569 -5.822 14.489 1.00 92.12 98 ARG A CA 1
ATOM 764 C C . ARG A 1 98 ? -11.197 -6.486 13.263 1.00 92.12 98 ARG A C 1
ATOM 766 O O . ARG A 1 98 ? -10.720 -6.211 12.165 1.00 92.12 98 ARG A O 1
ATOM 773 N N . ASP A 1 99 ? -12.247 -7.289 13.431 1.00 92.12 99 ASP A N 1
ATOM 774 C CA . ASP A 1 99 ? -12.954 -7.931 12.308 1.00 92.12 99 ASP A CA 1
ATOM 775 C C . ASP A 1 99 ? -13.440 -6.886 11.293 1.00 92.12 99 ASP A C 1
ATOM 777 O O . ASP A 1 99 ? -13.091 -6.938 10.111 1.00 92.12 99 ASP A O 1
ATOM 781 N N . LEU A 1 100 ? -14.125 -5.848 11.785 1.00 93.56 100 LEU A N 1
ATOM 782 C CA . LEU A 1 100 ? -14.596 -4.736 10.961 1.00 93.56 100 LEU A CA 1
ATOM 783 C C . LEU A 1 100 ? -13.454 -4.027 10.223 1.00 93.56 100 LEU A C 1
ATOM 785 O O . LEU A 1 100 ? -13.582 -3.722 9.040 1.00 93.56 100 LEU A O 1
ATOM 789 N N . SER A 1 101 ? -12.325 -3.780 10.892 1.00 93.38 101 SER A N 1
ATOM 790 C CA . SER A 1 101 ? -11.174 -3.103 10.284 1.00 93.38 101 SER A CA 1
ATOM 791 C C . SER A 1 101 ? -10.520 -3.921 9.167 1.00 93.38 101 SER A C 1
ATOM 793 O O . SER A 1 101 ? -10.143 -3.354 8.142 1.00 93.38 101 SER A O 1
ATOM 795 N N . ILE A 1 102 ? -10.424 -5.244 9.336 1.00 92.75 102 ILE A N 1
ATOM 796 C CA . ILE A 1 102 ? -9.852 -6.146 8.331 1.00 92.75 102 ILE A CA 1
ATOM 797 C C . ILE A 1 102 ? -10.754 -6.158 7.099 1.00 92.75 102 ILE A C 1
ATOM 799 O O . ILE A 1 102 ? -10.283 -5.894 5.994 1.00 92.75 102 ILE A O 1
ATOM 803 N N . LYS A 1 103 ? -12.058 -6.374 7.295 1.00 92.81 103 LYS A N 1
ATOM 804 C CA . LYS A 1 103 ? -13.050 -6.381 6.212 1.00 92.81 103 LYS A CA 1
ATOM 805 C C . LYS A 1 103 ? -13.131 -5.033 5.490 1.00 92.81 103 LYS A C 1
ATOM 807 O O . LYS A 1 103 ? -13.186 -5.005 4.263 1.00 92.81 103 LYS A O 1
ATOM 812 N N . ALA A 1 104 ? -13.036 -3.918 6.218 1.00 94.44 104 ALA A N 1
ATOM 813 C CA . ALA A 1 104 ? -13.000 -2.579 5.625 1.00 94.44 104 ALA A CA 1
ATOM 814 C C . ALA A 1 104 ? -11.782 -2.375 4.718 1.00 94.44 104 ALA A C 1
ATOM 816 O O . ALA A 1 104 ? -11.915 -1.821 3.625 1.00 94.44 104 ALA A O 1
ATOM 817 N N . MET A 1 105 ? -10.604 -2.845 5.136 1.00 93.81 105 MET A N 1
ATOM 818 C CA . MET A 1 105 ? -9.400 -2.769 4.307 1.00 93.81 105 MET A CA 1
ATOM 819 C C . MET A 1 105 ? -9.466 -3.701 3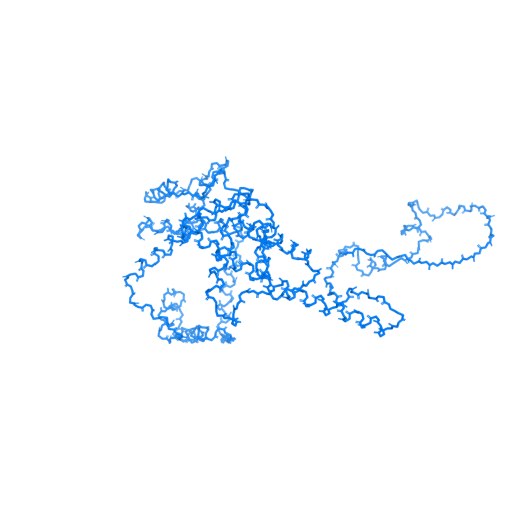.097 1.00 93.81 105 MET A C 1
ATOM 821 O O . MET A 1 105 ? -9.052 -3.286 2.017 1.00 93.81 105 MET A O 1
ATOM 825 N N . LEU A 1 106 ? -10.013 -4.911 3.249 1.00 92.94 106 LEU A N 1
ATOM 826 C CA . LEU A 1 106 ? -10.210 -5.847 2.138 1.00 92.94 106 LEU A CA 1
ATOM 827 C C . LEU A 1 106 ? -11.134 -5.257 1.071 1.00 92.94 106 LEU A C 1
ATOM 829 O O . LEU A 1 106 ? -10.758 -5.206 -0.098 1.00 92.94 106 LEU A O 1
ATOM 833 N N . PHE A 1 107 ? -12.294 -4.732 1.473 1.00 93.25 107 PHE A N 1
ATOM 834 C CA . PHE A 1 107 ? -13.192 -4.068 0.532 1.00 93.25 107 PHE A CA 1
ATOM 835 C C . PHE A 1 107 ? -12.551 -2.821 -0.085 1.00 93.25 107 PHE A C 1
ATOM 837 O O . PHE A 1 107 ? -12.656 -2.606 -1.286 1.00 93.25 107 PHE A O 1
ATOM 844 N N . THR A 1 108 ? -11.834 -2.014 0.705 1.00 93.19 108 THR A N 1
ATOM 845 C CA . THR A 1 108 ? -11.126 -0.839 0.174 1.00 93.19 108 THR A CA 1
ATOM 846 C C . THR A 1 108 ? -10.112 -1.233 -0.899 1.00 93.19 108 THR A C 1
ATOM 848 O O . THR A 1 108 ? -10.030 -0.573 -1.926 1.00 93.19 108 THR A O 1
ATOM 851 N N . GLN A 1 109 ? -9.358 -2.314 -0.699 1.00 91.81 109 GLN A N 1
ATOM 852 C CA . GLN A 1 109 ? -8.424 -2.817 -1.707 1.00 91.81 109 GLN A CA 1
ATOM 853 C C . GLN A 1 109 ? -9.151 -3.344 -2.947 1.00 91.81 109 GLN A C 1
ATOM 855 O O . GLN A 1 109 ? -8.744 -3.014 -4.056 1.00 91.81 109 GLN A O 1
ATOM 860 N N . HIS A 1 110 ? -10.239 -4.097 -2.766 1.00 92.06 110 HIS A N 1
ATOM 861 C CA . HIS A 1 110 ? -11.072 -4.564 -3.874 1.00 92.06 110 HIS A CA 1
ATOM 862 C C . HIS A 1 110 ? -11.615 -3.395 -4.703 1.00 92.06 110 HIS A C 1
ATOM 864 O O . HIS A 1 110 ? -11.421 -3.364 -5.909 1.00 92.06 110 HIS A O 1
ATOM 870 N N . HIS A 1 111 ? -12.199 -2.385 -4.055 1.00 92.38 111 HIS A N 1
ATOM 871 C CA . HIS A 1 111 ? -12.716 -1.195 -4.725 1.00 92.38 111 HIS A CA 1
ATOM 872 C C . HIS A 1 111 ? -11.612 -0.449 -5.492 1.00 92.38 111 HIS A C 1
ATOM 874 O O . HIS A 1 111 ? -11.828 -0.051 -6.632 1.00 92.38 111 HIS A O 1
ATOM 880 N N . ALA A 1 112 ? -10.408 -0.313 -4.918 1.00 92.00 112 ALA A N 1
ATOM 881 C CA . ALA A 1 112 ? -9.276 0.267 -5.642 1.00 92.00 112 ALA A CA 1
ATOM 882 C C . ALA A 1 112 ? -8.946 -0.529 -6.913 1.00 92.00 112 ALA A C 1
ATOM 884 O O . ALA A 1 112 ? -8.747 0.074 -7.961 1.00 92.00 112 ALA A O 1
ATOM 885 N N . LEU A 1 113 ? -8.892 -1.861 -6.824 1.00 91.75 113 LEU A N 1
ATOM 886 C CA . LEU A 1 113 ? -8.596 -2.725 -7.968 1.00 91.75 113 LEU A CA 1
ATOM 887 C C . LEU A 1 113 ? -9.674 -2.628 -9.046 1.00 91.75 113 LEU A C 1
ATOM 889 O O . LEU A 1 113 ? -9.321 -2.424 -10.199 1.00 91.75 113 LEU A O 1
ATOM 893 N N . THR A 1 114 ? -10.957 -2.664 -8.679 1.00 91.31 114 THR A N 1
ATOM 894 C CA . THR A 1 114 ? -12.074 -2.521 -9.628 1.00 91.31 114 THR A CA 1
ATOM 895 C C . THR A 1 114 ? -11.980 -1.219 -10.423 1.00 91.31 114 THR A C 1
ATOM 897 O O . THR A 1 114 ? -12.127 -1.231 -11.643 1.00 91.31 114 THR A O 1
ATOM 900 N N . LEU A 1 115 ? -11.674 -0.101 -9.753 1.00 90.75 115 LEU A N 1
ATOM 901 C CA . LEU A 1 115 ? -11.484 1.189 -10.422 1.00 90.75 115 LEU A CA 1
ATOM 902 C C . LEU A 1 115 ? -10.263 1.163 -11.355 1.00 90.75 115 LEU A C 1
ATOM 904 O O . LEU A 1 115 ? -10.345 1.600 -12.498 1.00 90.75 115 LEU A O 1
ATOM 908 N N . LEU A 1 116 ? -9.132 0.626 -10.889 1.00 92.25 116 LEU A N 1
ATOM 909 C CA . LEU A 1 116 ? -7.889 0.575 -11.667 1.00 92.25 116 LEU A CA 1
ATOM 910 C C . LEU A 1 116 ? -8.004 -0.326 -12.903 1.00 92.25 116 LEU A C 1
ATOM 912 O O . LEU A 1 116 ? -7.564 0.067 -13.982 1.00 92.25 116 LEU A O 1
ATOM 916 N N . GLU A 1 117 ? -8.611 -1.503 -12.762 1.00 90.81 117 GLU A N 1
ATOM 917 C CA . GLU A 1 117 ? -8.868 -2.447 -13.856 1.00 90.81 117 GLU A CA 1
ATOM 918 C C . GLU A 1 117 ? -9.866 -1.873 -14.866 1.00 90.81 117 GLU A C 1
ATOM 920 O O . GLU A 1 117 ? -9.670 -1.999 -16.075 1.00 90.81 117 GLU A O 1
ATOM 925 N N . GLY A 1 118 ? -10.885 -1.158 -14.379 1.00 88.00 118 GLY A N 1
ATOM 926 C CA . GLY A 1 118 ? -11.824 -0.400 -15.206 1.00 88.00 118 GLY A CA 1
ATOM 927 C C . GLY A 1 118 ? -11.214 0.830 -15.889 1.00 88.00 118 GLY A C 1
ATOM 928 O O . GLY A 1 118 ? -11.896 1.486 -16.672 1.00 88.00 118 GLY A O 1
ATOM 929 N N . SER A 1 119 ? -9.938 1.149 -15.626 1.00 85.94 119 SER A N 1
ATOM 930 C CA . SER A 1 119 ? -9.285 2.398 -16.052 1.00 85.94 119 SER A CA 1
ATOM 931 C C . SER A 1 119 ? -10.020 3.662 -15.580 1.00 85.94 119 SER A C 1
ATOM 933 O O . SER A 1 119 ? -9.912 4.728 -16.192 1.00 85.94 119 SER A O 1
ATOM 935 N N . GLU A 1 120 ? -10.759 3.554 -14.479 1.00 86.88 120 GLU A N 1
ATOM 936 C CA . GLU A 1 120 ? -11.465 4.660 -13.855 1.00 86.88 120 GLU A CA 1
ATOM 937 C C . GLU A 1 120 ? -10.523 5.458 -12.940 1.00 86.88 120 GLU A C 1
ATOM 939 O O . GLU A 1 120 ? -9.635 4.902 -12.280 1.00 86.88 120 GLU A O 1
ATOM 944 N N . PRO A 1 121 ? -10.674 6.792 -12.881 1.00 87.44 121 PRO A N 1
ATOM 945 C CA . PRO A 1 121 ? -9.832 7.617 -12.033 1.00 87.44 121 PRO A CA 1
ATOM 946 C C . PRO A 1 121 ? -10.108 7.329 -10.556 1.00 87.44 121 PRO A C 1
ATOM 948 O O . PRO A 1 121 ? -11.254 7.324 -10.112 1.00 87.44 121 PRO A O 1
ATOM 951 N N . ILE A 1 122 ? -9.045 7.191 -9.759 1.00 90.19 122 ILE A N 1
ATOM 952 C CA . ILE A 1 122 ? -9.191 7.070 -8.307 1.00 90.19 122 ILE A CA 1
ATOM 953 C C . ILE A 1 122 ? -9.755 8.390 -7.748 1.00 90.19 122 ILE A C 1
ATOM 955 O O . ILE A 1 122 ? -9.162 9.456 -7.963 1.00 90.19 122 ILE A O 1
ATOM 959 N N . PRO A 1 123 ? -10.874 8.352 -7.004 1.00 89.00 123 PRO A N 1
ATOM 960 C CA . PRO A 1 123 ? -11.463 9.542 -6.405 1.00 89.00 123 PRO A CA 1
ATOM 961 C C . PRO A 1 123 ? -10.507 10.226 -5.424 1.00 89.00 123 PRO A C 1
ATOM 963 O O . PRO A 1 123 ? -9.786 9.571 -4.671 1.00 89.00 123 PRO A O 1
ATOM 966 N N . LEU A 1 124 ? -10.548 11.559 -5.361 1.00 86.12 124 LEU A N 1
ATOM 967 C CA . LEU A 1 124 ? -9.657 12.352 -4.503 1.00 86.12 124 LEU A CA 1
ATOM 968 C C . LEU A 1 124 ? -9.741 11.957 -3.017 1.00 86.12 124 LEU A C 1
ATOM 970 O O . LEU A 1 124 ? -8.735 11.942 -2.311 1.00 86.12 124 LEU A O 1
ATOM 974 N N . HIS A 1 125 ? -10.942 11.620 -2.541 1.00 87.44 125 HIS A N 1
ATOM 975 C CA . HIS A 1 125 ? -11.194 11.263 -1.141 1.00 87.44 125 HIS A CA 1
ATOM 976 C C . HIS A 1 125 ? -11.130 9.757 -0.875 1.00 87.44 125 HIS A C 1
ATOM 978 O O . HIS A 1 125 ? -11.481 9.311 0.224 1.00 87.44 125 HIS A O 1
ATOM 984 N N . PHE A 1 126 ? -10.666 8.968 -1.844 1.00 89.50 126 PHE A N 1
ATOM 985 C CA . PHE A 1 126 ? -10.450 7.542 -1.665 1.00 89.50 126 PHE A CA 1
ATOM 986 C C . PHE A 1 126 ? -9.458 7.281 -0.522 1.00 89.50 126 PHE A C 1
ATOM 988 O O . PHE A 1 126 ? -8.418 7.934 -0.414 1.00 89.50 126 PHE A O 1
ATOM 995 N N . GLY A 1 127 ? -9.796 6.356 0.378 1.00 89.06 127 GLY A N 1
ATOM 996 C CA . GLY A 1 127 ? -8.975 6.064 1.558 1.00 89.06 127 GLY A CA 1
ATOM 997 C C . GLY A 1 127 ? -8.940 7.179 2.616 1.00 89.06 127 GLY A C 1
ATOM 998 O O . GLY A 1 127 ? -8.155 7.095 3.558 1.00 89.06 127 GLY A O 1
ATOM 999 N N . SER A 1 128 ? -9.764 8.227 2.497 1.00 91.31 128 SER A N 1
ATOM 1000 C CA . SER A 1 128 ? -9.939 9.230 3.558 1.00 91.31 128 SER A CA 1
ATOM 1001 C C . SER A 1 128 ? -10.681 8.654 4.771 1.00 91.31 128 SER A C 1
ATOM 1003 O O . SER A 1 128 ? -11.332 7.616 4.679 1.00 91.31 128 SER A O 1
ATOM 1005 N N . GLN A 1 129 ? -10.617 9.338 5.921 1.00 92.44 129 GLN A N 1
ATOM 1006 C CA . GLN A 1 129 ? -11.349 8.916 7.123 1.00 92.44 129 GLN A CA 1
ATOM 1007 C C . GLN A 1 129 ? -12.851 8.775 6.845 1.00 92.44 129 GLN A C 1
ATOM 1009 O O . GLN A 1 129 ? -13.453 7.789 7.259 1.00 92.44 129 GLN A O 1
ATOM 1014 N N . ASP A 1 130 ? -13.427 9.736 6.126 1.00 91.06 130 ASP A N 1
ATOM 1015 C CA . ASP A 1 130 ? -14.840 9.761 5.752 1.00 91.06 130 ASP A CA 1
ATOM 1016 C C . ASP A 1 130 ? -15.221 8.561 4.890 1.00 91.06 130 ASP A C 1
ATOM 1018 O O . ASP A 1 130 ? -16.223 7.899 5.156 1.00 91.06 130 ASP A O 1
ATOM 1022 N N . TYR A 1 131 ? -14.385 8.256 3.895 1.00 92.56 131 TYR A N 1
ATOM 1023 C CA . TYR A 1 131 ? -14.563 7.101 3.026 1.00 92.56 131 TYR A CA 1
ATOM 1024 C C . TYR A 1 131 ? -14.493 5.790 3.813 1.00 92.56 131 TYR A C 1
ATOM 1026 O O . TYR A 1 131 ? -15.411 4.977 3.741 1.00 92.56 131 TYR A O 1
ATOM 1034 N N . ILE A 1 132 ? -13.445 5.600 4.621 1.00 94.31 132 ILE A N 1
ATOM 1035 C CA . ILE A 1 132 ? -13.274 4.369 5.404 1.00 94.31 132 ILE A CA 1
ATOM 1036 C C . ILE A 1 132 ? -14.409 4.201 6.417 1.00 94.31 132 ILE A C 1
ATOM 1038 O O . ILE A 1 132 ? -14.891 3.090 6.630 1.00 94.31 132 ILE A O 1
ATOM 1042 N N . TYR A 1 133 ? -14.857 5.293 7.036 1.00 93.75 133 TYR A N 1
ATOM 1043 C CA . TYR A 1 133 ? -15.990 5.244 7.948 1.00 93.75 133 TYR A CA 1
ATOM 1044 C C . TYR A 1 133 ? -17.282 4.858 7.215 1.00 93.75 133 TYR A C 1
ATOM 1046 O O . TYR A 1 133 ? -18.009 4.001 7.707 1.00 93.75 133 TYR A O 1
ATOM 1054 N N . GLY A 1 134 ? -17.528 5.400 6.017 1.00 92.31 134 GLY A N 1
ATOM 1055 C CA . GLY A 1 134 ? -18.646 4.985 5.162 1.00 92.31 134 GLY A CA 1
ATOM 1056 C C . GLY A 1 134 ? -18.602 3.491 4.819 1.00 92.31 134 GLY A C 1
ATOM 1057 O O . GLY A 1 134 ? -19.593 2.789 5.002 1.00 92.31 134 GLY A O 1
ATOM 1058 N N . VAL A 1 135 ? -17.431 2.968 4.442 1.00 93.75 135 VAL A N 1
ATOM 1059 C CA . VAL A 1 135 ? -17.224 1.523 4.223 1.00 93.75 135 VAL A CA 1
ATOM 1060 C C . VAL A 1 135 ? -17.564 0.706 5.474 1.00 93.75 135 VAL A C 1
ATOM 1062 O O . VAL A 1 135 ? -18.226 -0.326 5.380 1.00 93.75 135 VAL A O 1
ATOM 1065 N N . MET A 1 136 ? -17.155 1.161 6.661 1.00 94.50 136 MET A N 1
ATOM 1066 C CA . MET A 1 136 ? -17.516 0.489 7.914 1.00 94.50 136 MET A CA 1
ATOM 1067 C C . MET A 1 136 ? -19.028 0.488 8.158 1.00 94.50 136 MET A C 1
ATOM 1069 O O . MET A 1 136 ? -19.552 -0.508 8.647 1.00 94.50 136 MET A O 1
ATOM 1073 N N . GLN A 1 137 ? -19.738 1.565 7.812 1.00 92.56 137 GLN A N 1
ATOM 1074 C CA . GLN A 1 137 ? -21.198 1.619 7.935 1.00 92.56 137 GLN A CA 1
ATOM 1075 C C . GLN A 1 137 ? -21.881 0.595 7.025 1.00 92.56 137 GLN A C 1
ATOM 1077 O O . GLN A 1 137 ? -22.779 -0.107 7.487 1.00 92.56 137 GLN A O 1
ATOM 1082 N N . LEU A 1 138 ? -21.405 0.454 5.784 1.00 92.69 138 LEU A N 1
ATOM 1083 C CA . LEU A 1 138 ? -21.893 -0.558 4.843 1.00 92.69 138 LEU A CA 1
ATOM 1084 C C . LEU A 1 138 ? -21.645 -1.984 5.351 1.00 92.69 138 LEU A C 1
ATOM 1086 O O . LEU A 1 138 ? -22.542 -2.824 5.332 1.00 92.69 138 LEU A O 1
ATOM 1090 N N . LEU A 1 139 ? -20.450 -2.255 5.883 1.00 93.56 139 LEU A N 1
ATOM 1091 C CA . LEU A 1 139 ? -20.116 -3.560 6.463 1.00 93.56 139 LEU A CA 1
ATOM 1092 C C . LEU A 1 139 ? -20.963 -3.900 7.692 1.00 93.56 139 LEU A C 1
ATOM 1094 O O . LEU A 1 139 ? -21.244 -5.071 7.928 1.00 93.56 139 LEU A O 1
ATOM 1098 N N . LEU A 1 140 ? -21.399 -2.895 8.450 1.00 93.00 140 LEU A N 1
ATOM 1099 C CA . LEU A 1 140 ? -22.346 -3.054 9.556 1.00 93.00 140 LEU A CA 1
ATOM 1100 C C . LEU A 1 140 ? -23.808 -3.175 9.072 1.00 93.00 140 LEU A C 1
ATOM 1102 O O . LEU A 1 140 ? -24.723 -3.159 9.890 1.00 93.00 140 LEU A O 1
ATOM 1106 N N . GLY A 1 141 ? -24.053 -3.279 7.762 1.00 88.69 141 GLY A N 1
ATOM 1107 C CA . GLY A 1 141 ? -25.392 -3.403 7.178 1.00 88.69 141 GLY A CA 1
ATOM 1108 C C . GLY A 1 141 ? -26.201 -2.103 7.176 1.00 88.69 141 GLY A C 1
ATOM 1109 O O . GLY A 1 141 ? -27.419 -2.143 7.017 1.00 88.69 141 GLY A O 1
ATOM 1110 N N . GLY A 1 142 ? -25.548 -0.963 7.403 1.00 87.06 142 GLY A N 1
ATOM 1111 C CA . GLY A 1 142 ? -26.152 0.360 7.291 1.00 87.06 142 GLY A CA 1
ATOM 1112 C C . GLY A 1 142 ? -25.942 0.988 5.913 1.00 87.06 142 GLY A C 1
ATOM 1113 O O . GLY A 1 142 ? -25.440 0.358 4.989 1.00 87.06 142 GLY A O 1
ATOM 1114 N N . HIS A 1 143 ? -26.291 2.268 5.815 1.00 86.56 143 HIS A N 1
ATOM 1115 C CA . HIS A 1 143 ? -26.000 3.123 4.663 1.00 86.56 143 HIS A CA 1
ATOM 1116 C C . HIS A 1 143 ? -24.926 4.145 5.025 1.00 86.56 143 HIS A C 1
ATOM 1118 O O . HIS A 1 143 ? -24.732 4.458 6.209 1.00 86.56 143 HIS A O 1
ATOM 1124 N N . ILE A 1 144 ? -24.251 4.697 4.018 1.00 87.25 144 ILE A N 1
ATOM 1125 C CA . ILE A 1 144 ? -23.308 5.789 4.245 1.00 87.25 144 ILE A CA 1
ATOM 1126 C C . ILE A 1 144 ? -24.100 7.015 4.710 1.00 87.25 144 ILE A C 1
ATOM 1128 O O . ILE A 1 144 ? -24.912 7.573 3.978 1.00 87.25 144 ILE A O 1
ATOM 1132 N N . THR A 1 145 ? -23.869 7.462 5.946 1.00 81.44 145 THR A N 1
ATOM 1133 C CA . THR A 1 145 ? -24.583 8.632 6.495 1.00 81.44 145 THR A CA 1
ATOM 1134 C C . THR A 1 145 ? -23.815 9.936 6.311 1.00 81.44 145 THR A C 1
ATOM 1136 O O . THR A 1 145 ? -24.292 10.997 6.711 1.00 81.44 145 THR A O 1
ATOM 1139 N N . ASN A 1 146 ? -22.587 9.869 5.796 1.00 71.69 146 ASN A N 1
ATOM 1140 C CA . ASN A 1 146 ? -21.775 11.052 5.579 1.00 71.69 146 ASN A CA 1
ATOM 1141 C C . ASN A 1 146 ? -22.286 11.806 4.344 1.00 71.69 146 ASN A C 1
ATOM 1143 O O . ASN A 1 146 ? -22.315 11.263 3.247 1.00 71.69 146 ASN A O 1
ATOM 1147 N N . GLN A 1 147 ? -22.668 13.068 4.534 1.00 63.69 147 GLN A N 1
ATOM 1148 C CA . GLN A 1 147 ? -23.166 13.942 3.470 1.00 63.69 147 GLN A CA 1
ATOM 1149 C C . GLN A 1 147 ? -22.048 14.519 2.592 1.00 63.69 147 GLN A C 1
ATOM 1151 O O . GLN A 1 147 ? -22.330 15.372 1.756 1.00 63.69 147 GLN A O 1
ATOM 1156 N N . ASN A 1 148 ? -20.787 14.118 2.795 1.00 67.75 148 ASN A N 1
ATOM 1157 C CA . ASN A 1 148 ? -19.669 14.601 1.997 1.00 67.75 148 ASN A CA 1
ATOM 1158 C C . ASN A 1 148 ? -19.890 14.218 0.518 1.00 67.75 148 ASN A C 1
ATOM 1160 O O . ASN A 1 148 ? -19.744 13.044 0.168 1.00 67.75 148 ASN A O 1
ATOM 1164 N N . PRO A 1 149 ? -20.207 15.191 -0.361 1.00 61.50 149 PRO A N 1
ATOM 1165 C CA . PRO A 1 149 ? -20.558 14.918 -1.754 1.00 61.50 149 PRO A CA 1
ATOM 1166 C C . PRO A 1 149 ? -19.362 14.410 -2.566 1.00 61.50 149 PRO A C 1
ATOM 1168 O O . PRO A 1 149 ? -19.525 13.998 -3.709 1.00 61.50 149 PRO A O 1
ATOM 1171 N N . ASN A 1 150 ? -18.162 14.451 -1.981 1.00 64.56 150 ASN A N 1
ATOM 1172 C CA . ASN A 1 150 ? -16.927 14.021 -2.615 1.00 64.56 150 ASN A CA 1
ATOM 1173 C C . ASN A 1 150 ? -16.551 12.566 -2.291 1.00 64.56 150 ASN A C 1
ATOM 1175 O O . ASN A 1 150 ? -15.453 12.124 -2.644 1.00 64.56 150 ASN A O 1
ATOM 1179 N N . LEU A 1 151 ? -17.414 11.822 -1.589 1.00 71.31 151 LEU A N 1
ATOM 1180 C CA . LEU A 1 151 ? -17.280 10.370 -1.524 1.00 71.31 151 LEU A CA 1
ATOM 1181 C C . LEU A 1 151 ? -17.471 9.768 -2.924 1.00 71.31 151 LEU A C 1
ATOM 1183 O O . LEU A 1 151 ? -18.238 10.316 -3.717 1.00 71.31 151 LEU A O 1
ATOM 1187 N N . PRO A 1 152 ? -16.794 8.653 -3.251 1.00 73.38 152 PRO A N 1
ATOM 1188 C CA . PRO A 1 152 ? -17.011 7.987 -4.529 1.00 73.38 152 PRO A CA 1
ATOM 1189 C C . PRO A 1 152 ? -18.483 7.585 -4.653 1.00 73.38 152 PRO A C 1
ATOM 1191 O O . PRO A 1 152 ? -18.972 6.814 -3.821 1.00 73.38 152 PRO A O 1
ATOM 1194 N N . GLN A 1 153 ? -19.178 8.119 -5.661 1.00 70.31 153 GLN A N 1
ATOM 1195 C CA . GLN A 1 153 ? -20.625 7.931 -5.836 1.00 70.31 153 GLN A CA 1
ATOM 1196 C C . GLN A 1 153 ? -20.997 6.449 -5.994 1.00 70.31 153 GLN A C 1
ATOM 1198 O O . GLN A 1 153 ? -22.041 6.026 -5.507 1.00 70.31 153 GLN A O 1
ATOM 1203 N N . ASP A 1 154 ? -20.087 5.646 -6.545 1.00 77.19 154 ASP A N 1
ATOM 1204 C CA . ASP A 1 154 ? -20.288 4.217 -6.796 1.00 77.19 154 ASP A CA 1
ATOM 1205 C C . ASP A 1 154 ? -19.881 3.308 -5.623 1.00 77.19 154 ASP A C 1
ATOM 1207 O O . ASP A 1 154 ? -19.880 2.086 -5.744 1.00 77.19 154 ASP A O 1
ATOM 1211 N N . THR A 1 155 ? -19.548 3.862 -4.447 1.00 86.19 155 THR A N 1
ATOM 1212 C CA . THR A 1 155 ? -19.097 3.030 -3.311 1.00 86.19 155 THR A CA 1
ATOM 1213 C C . THR A 1 155 ? -20.163 2.016 -2.885 1.00 86.19 155 THR A C 1
ATOM 1215 O O . THR A 1 155 ? -19.834 0.858 -2.635 1.00 86.19 155 THR A O 1
ATOM 1218 N N . GLU A 1 156 ? -21.434 2.426 -2.796 1.00 88.12 156 GLU A N 1
ATOM 1219 C CA . GLU A 1 156 ? -22.518 1.526 -2.376 1.00 88.12 156 GLU A CA 1
ATOM 1220 C C . GLU A 1 156 ? -22.833 0.475 -3.448 1.00 88.12 156 GLU A C 1
ATOM 1222 O O . GLU A 1 156 ? -23.018 -0.697 -3.123 1.00 88.12 156 GLU A O 1
ATOM 1227 N N . SER A 1 157 ? -22.844 0.856 -4.730 1.00 88.00 157 SER A N 1
ATOM 1228 C CA . SER A 1 157 ? -23.109 -0.071 -5.837 1.00 88.00 157 SER A CA 1
ATOM 1229 C C . SER A 1 157 ? -22.006 -1.124 -5.962 1.00 88.00 157 SER A C 1
ATOM 1231 O O . SER A 1 157 ? -22.305 -2.320 -6.028 1.00 88.00 157 SER A O 1
ATOM 1233 N N . ILE A 1 158 ? -20.738 -0.708 -5.894 1.00 89.00 158 ILE A N 1
ATOM 1234 C CA . ILE A 1 158 ? -19.580 -1.612 -5.895 1.00 89.00 158 ILE A CA 1
ATOM 1235 C C . ILE A 1 158 ? -19.586 -2.494 -4.644 1.00 89.00 158 ILE A C 1
ATOM 1237 O O . ILE A 1 158 ? -19.288 -3.684 -4.736 1.00 89.00 158 ILE A O 1
ATOM 1241 N N . PHE A 1 159 ? -19.981 -1.965 -3.482 1.00 91.25 159 PHE A N 1
ATOM 1242 C CA . PHE A 1 159 ? -20.138 -2.776 -2.274 1.00 91.25 159 PHE A CA 1
ATOM 1243 C C . PHE A 1 159 ? -21.213 -3.851 -2.434 1.00 91.25 159 PHE A C 1
ATOM 1245 O O . PHE A 1 159 ? -20.983 -5.004 -2.075 1.00 91.25 159 PHE A O 1
ATOM 1252 N N . HIS A 1 160 ? -22.369 -3.516 -3.005 1.00 89.94 160 HIS A N 1
ATOM 1253 C CA . HIS A 1 160 ? -23.416 -4.501 -3.257 1.00 89.94 160 HIS A CA 1
ATOM 1254 C C . HIS A 1 160 ? -22.966 -5.586 -4.239 1.00 89.94 160 HIS A C 1
ATOM 1256 O O . HIS A 1 160 ? -23.201 -6.764 -3.968 1.00 89.94 160 HIS A O 1
ATOM 1262 N N . ALA A 1 161 ? -22.272 -5.220 -5.319 1.00 88.69 161 ALA A N 1
ATOM 1263 C CA . ALA A 1 161 ? -21.687 -6.187 -6.250 1.00 88.69 161 ALA A CA 1
ATOM 1264 C C . ALA A 1 161 ? -20.633 -7.077 -5.564 1.00 88.69 161 ALA A C 1
ATOM 1266 O O . ALA A 1 161 ? -20.639 -8.295 -5.733 1.00 88.69 161 ALA A O 1
ATOM 1267 N N . TYR A 1 162 ? -19.783 -6.486 -4.720 1.00 90.00 162 TYR A N 1
ATOM 1268 C CA . TYR A 1 162 ? -18.803 -7.213 -3.919 1.00 90.00 162 TYR A CA 1
ATOM 1269 C C . TYR A 1 162 ? -19.476 -8.229 -2.994 1.00 90.00 162 TYR A C 1
ATOM 1271 O O . TYR A 1 162 ? -19.111 -9.399 -3.009 1.00 90.00 162 TYR A O 1
ATOM 1279 N N . VAL A 1 163 ? -20.503 -7.829 -2.240 1.00 89.00 163 VAL A N 1
ATOM 1280 C CA . VAL A 1 163 ? -21.245 -8.728 -1.341 1.00 89.00 163 VAL A CA 1
ATOM 1281 C C . VAL A 1 163 ? -21.923 -9.867 -2.108 1.00 89.00 163 VAL A C 1
ATOM 1283 O O . VAL A 1 163 ? -21.918 -10.997 -1.628 1.00 89.00 163 VAL A O 1
ATOM 1286 N N . GLN A 1 164 ? -22.462 -9.599 -3.302 1.00 87.38 164 GLN A N 1
ATOM 1287 C CA . GLN A 1 164 ? -23.094 -10.618 -4.152 1.00 87.38 164 GLN A CA 1
ATOM 1288 C C . GLN A 1 164 ? -22.126 -11.708 -4.629 1.00 87.38 164 GLN A C 1
ATOM 1290 O O . GLN A 1 164 ? -22.580 -12.784 -5.011 1.00 87.38 164 GLN A O 1
ATOM 1295 N N . SER A 1 165 ? -20.813 -11.460 -4.592 1.00 86.62 165 SER A N 1
ATOM 1296 C CA . SER A 1 165 ? -19.808 -12.472 -4.934 1.00 86.62 165 SER A CA 1
ATOM 1297 C C . SER A 1 165 ? -19.574 -13.520 -3.835 1.00 86.62 165 SER A C 1
ATOM 1299 O O . SER A 1 165 ? -18.899 -14.516 -4.090 1.00 86.62 165 SER A O 1
ATOM 1301 N N . PHE A 1 166 ? -20.138 -13.330 -2.634 1.00 84.94 166 PHE A N 1
ATOM 1302 C CA . PHE A 1 166 ? -19.976 -14.242 -1.500 1.00 84.94 166 PHE A CA 1
ATOM 1303 C C . PHE A 1 166 ? -21.221 -15.093 -1.260 1.00 84.94 166 PHE A C 1
ATOM 1305 O O . PHE A 1 166 ? -22.360 -14.640 -1.391 1.00 84.94 166 PHE A O 1
ATOM 1312 N N . GLU A 1 167 ? -21.000 -16.329 -0.816 1.00 80.06 167 GLU A N 1
ATOM 1313 C CA . GLU A 1 167 ? -22.066 -17.155 -0.259 1.00 80.06 167 GLU A CA 1
ATOM 1314 C C . GLU A 1 167 ? -22.578 -16.570 1.065 1.00 80.06 167 GLU A C 1
ATOM 1316 O O . GLU A 1 167 ? -21.869 -15.863 1.783 1.00 80.06 167 GLU A O 1
ATOM 1321 N N . THR A 1 168 ? -23.819 -16.897 1.440 1.00 74.06 168 THR A N 1
ATOM 1322 C CA . THR A 1 168 ? -24.463 -16.345 2.646 1.00 74.06 168 THR A CA 1
ATOM 1323 C C . THR A 1 168 ? -23.687 -16.642 3.935 1.00 74.06 168 THR A C 1
ATOM 1325 O O . THR A 1 168 ? -23.732 -15.850 4.875 1.00 74.06 168 THR A O 1
ATOM 1328 N N . ALA A 1 169 ? -22.973 -17.771 3.990 1.00 71.31 169 ALA A N 1
ATOM 1329 C CA . ALA A 1 169 ? -22.148 -18.151 5.137 1.00 71.31 169 ALA A CA 1
ATOM 1330 C C . ALA A 1 169 ? -20.886 -17.280 5.288 1.00 71.31 169 ALA A C 1
ATOM 1332 O O . ALA A 1 169 ? -20.418 -17.086 6.410 1.00 71.31 169 ALA A O 1
ATOM 1333 N N . ASP A 1 170 ? -20.397 -16.711 4.184 1.00 76.38 170 ASP A N 1
ATOM 1334 C CA . ASP A 1 170 ? -19.125 -15.987 4.095 1.00 76.38 170 ASP A CA 1
ATOM 1335 C C . ASP A 1 170 ? -19.326 -14.489 3.841 1.00 76.38 170 ASP A C 1
ATOM 1337 O O . ASP A 1 170 ? -18.423 -13.795 3.368 1.00 76.38 170 ASP A O 1
ATOM 1341 N N . LEU A 1 171 ? -20.518 -13.969 4.160 1.00 75.75 171 LEU A N 1
ATOM 1342 C CA . LEU A 1 171 ? -20.829 -12.562 3.952 1.00 75.75 171 LEU A CA 1
ATOM 1343 C C . LEU A 1 171 ? -19.776 -11.679 4.636 1.00 75.75 171 LEU A C 1
ATOM 1345 O O . LEU A 1 171 ? -19.529 -11.813 5.842 1.00 75.75 171 LEU A O 1
ATOM 1349 N N . PRO A 1 172 ? -19.207 -10.698 3.915 1.00 79.81 172 PRO A N 1
ATOM 1350 C CA . PRO A 1 172 ? -18.180 -9.828 4.468 1.00 79.81 172 PRO A CA 1
ATOM 1351 C C . PRO A 1 172 ? -18.745 -8.857 5.516 1.00 79.81 172 PRO A C 1
ATOM 1353 O O . PRO A 1 172 ? -17.990 -8.100 6.114 1.00 79.81 172 PRO A O 1
ATOM 1356 N N . THR A 1 173 ? -20.054 -8.866 5.778 1.00 84.75 173 THR A N 1
ATOM 1357 C CA . THR A 1 173 ? -20.705 -8.029 6.790 1.00 84.75 173 THR A CA 1
ATOM 1358 C C . THR A 1 173 ? -20.309 -8.404 8.222 1.00 84.75 173 THR A C 1
ATOM 1360 O O . THR A 1 173 ? -19.842 -9.510 8.511 1.00 84.75 173 THR A O 1
ATOM 1363 N N . VAL A 1 174 ? -20.504 -7.470 9.148 1.00 87.94 174 VAL A N 1
ATOM 1364 C CA . VAL A 1 174 ? -20.228 -7.626 10.578 1.00 87.94 174 VAL A CA 1
ATOM 1365 C C . VAL A 1 174 ? -21.488 -7.277 11.360 1.00 87.94 174 VAL A C 1
ATOM 1367 O O . VAL A 1 174 ? -22.133 -6.269 11.091 1.00 87.94 174 VAL A O 1
ATOM 1370 N N . GLN A 1 175 ? -21.832 -8.094 12.355 1.00 88.06 175 GLN A N 1
ATOM 1371 C CA . GLN A 1 175 ? -22.982 -7.825 13.220 1.00 88.06 175 GLN A CA 1
ATOM 1372 C C . GLN A 1 175 ? -22.799 -6.503 13.986 1.00 88.06 175 GLN A C 1
ATOM 1374 O O . GLN A 1 175 ? -21.766 -6.346 14.641 1.00 88.06 175 GLN A O 1
ATOM 1379 N N . PRO A 1 176 ? -23.770 -5.571 13.955 1.00 88.56 176 PRO A N 1
ATOM 1380 C CA . PRO A 1 176 ? -23.649 -4.283 14.629 1.00 88.56 176 PRO A CA 1
ATOM 1381 C C . PRO A 1 176 ? -23.426 -4.403 16.136 1.00 88.56 176 PRO A C 1
ATOM 1383 O O . PRO A 1 176 ? -24.157 -5.118 16.823 1.00 88.56 176 PRO A O 1
ATOM 1386 N N . LEU A 1 177 ? -22.474 -3.631 16.670 1.00 89.94 177 LEU A N 1
ATOM 1387 C CA . LEU A 1 177 ? -22.280 -3.476 18.111 1.00 89.94 177 LEU A CA 1
ATOM 1388 C C . LEU A 1 177 ? -22.618 -2.029 18.534 1.00 89.94 177 LEU A C 1
ATOM 1390 O O . LEU A 1 177 ? -21.846 -1.103 18.271 1.00 89.94 177 LEU A O 1
ATOM 1394 N N . PRO A 1 178 ? -23.783 -1.784 19.163 1.00 87.12 178 PRO A N 1
ATOM 1395 C CA . PRO A 1 178 ? -24.234 -0.430 19.475 1.00 87.12 178 PRO A CA 1
ATOM 1396 C C . PRO A 1 178 ? -23.361 0.234 20.549 1.00 87.12 178 PRO A C 1
ATOM 1398 O O . PRO A 1 178 ? -22.823 -0.426 21.432 1.00 87.12 178 PRO A O 1
ATOM 1401 N N . GLY A 1 179 ? -23.261 1.566 20.500 1.00 88.44 179 GLY A N 1
ATOM 1402 C CA . GLY A 1 179 ? -22.582 2.371 21.526 1.00 88.44 179 GLY A CA 1
ATOM 1403 C C . GLY A 1 179 ? -21.094 2.656 21.285 1.00 88.44 179 GLY A C 1
ATOM 1404 O O . GLY A 1 179 ? -20.510 3.427 22.042 1.00 88.44 179 GLY A O 1
ATOM 1405 N N . TYR A 1 180 ? -20.489 2.124 20.215 1.00 91.31 180 TYR A N 1
ATOM 1406 C CA . TYR A 1 180 ? -19.047 2.270 19.937 1.00 91.31 180 TYR A CA 1
ATOM 1407 C C . TYR A 1 180 ? -18.718 3.076 18.666 1.00 91.31 180 TYR A C 1
ATOM 1409 O O . TYR A 1 180 ? -17.631 2.947 18.105 1.00 91.31 180 TYR A O 1
ATOM 1417 N N . SER A 1 181 ? -19.615 3.968 18.230 1.00 88.69 181 SER A N 1
ATOM 1418 C CA . SER A 1 181 ? -19.416 4.807 17.031 1.00 88.69 181 SER A CA 1
ATOM 1419 C C . SER A 1 181 ? -18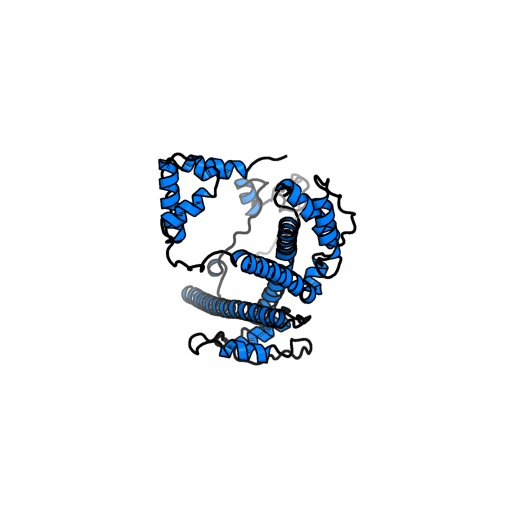.125 5.633 17.065 1.00 88.69 181 SER A C 1
ATOM 1421 O O . SER A 1 181 ? -17.424 5.738 16.061 1.00 88.69 181 SER A O 1
ATOM 1423 N N . GLN A 1 182 ? -17.754 6.155 18.237 1.00 90.31 182 GLN A N 1
ATOM 1424 C CA . GLN A 1 182 ? -16.497 6.887 18.427 1.00 90.31 182 GLN A CA 1
ATOM 1425 C C . GLN A 1 182 ? -15.264 5.996 18.226 1.00 90.31 182 GLN A C 1
ATOM 1427 O O . GLN A 1 182 ? -14.255 6.437 17.674 1.00 90.31 182 GLN A O 1
ATOM 1432 N N . THR A 1 183 ? -15.345 4.726 18.626 1.00 92.56 183 THR A N 1
ATOM 1433 C CA . THR A 1 183 ? -14.278 3.745 18.399 1.00 92.56 183 THR A CA 1
ATOM 1434 C C . THR A 1 183 ? -14.130 3.443 16.911 1.00 92.56 183 THR A C 1
ATOM 1436 O O . THR A 1 183 ? -13.004 3.403 16.414 1.00 92.56 183 THR A O 1
ATOM 1439 N N . TYR A 1 184 ? -15.242 3.309 16.183 1.00 93.31 184 TYR A N 1
ATOM 1440 C CA . TYR A 1 184 ? -15.221 3.134 14.729 1.00 93.31 184 TYR A CA 1
ATOM 1441 C C . TYR A 1 184 ? -14.636 4.353 14.015 1.00 93.31 184 TYR A C 1
ATOM 1443 O O . TYR A 1 184 ? -13.758 4.195 13.174 1.00 93.31 184 TYR A O 1
ATOM 1451 N N . ALA A 1 185 ? -15.030 5.571 14.398 1.00 92.19 185 ALA A N 1
ATOM 1452 C CA . ALA A 1 185 ? -14.483 6.800 13.822 1.00 92.19 185 ALA A CA 1
ATOM 1453 C C . ALA A 1 185 ? -12.964 6.918 14.052 1.00 92.19 185 ALA A C 1
ATOM 1455 O O . ALA A 1 185 ? -12.206 7.244 13.134 1.00 92.19 185 ALA A O 1
ATOM 1456 N N . HIS A 1 186 ? -12.493 6.585 15.260 1.00 94.25 186 HIS A N 1
ATOM 1457 C CA . HIS A 1 186 ? -11.062 6.543 15.563 1.00 94.25 186 HIS A CA 1
ATOM 1458 C C . HIS A 1 186 ? -10.325 5.468 14.744 1.00 94.25 186 HIS A C 1
ATOM 1460 O O . HIS A 1 186 ? -9.213 5.700 14.254 1.00 94.25 186 HIS A O 1
ATOM 1466 N N . MET A 1 187 ? -10.925 4.286 14.579 1.00 95.50 187 MET A N 1
ATOM 1467 C CA . MET A 1 187 ? -10.343 3.226 13.758 1.00 95.50 187 MET A CA 1
ATOM 1468 C C . MET A 1 187 ? -10.293 3.631 12.281 1.00 95.50 187 MET A C 1
ATOM 1470 O O . MET A 1 187 ? -9.248 3.484 11.656 1.00 95.50 187 MET A O 1
ATOM 1474 N N . ALA A 1 188 ? -11.352 4.237 11.743 1.00 95.12 188 ALA A N 1
ATOM 1475 C CA . ALA A 1 188 ? -11.384 4.745 10.374 1.00 95.12 188 ALA A CA 1
ATOM 1476 C C . ALA A 1 188 ? -10.269 5.767 10.110 1.00 95.12 188 ALA A C 1
ATOM 1478 O O . ALA A 1 188 ? -9.581 5.682 9.096 1.00 95.12 188 ALA A O 1
ATOM 1479 N N . LYS A 1 189 ? -10.005 6.675 11.059 1.00 95.06 189 LYS A N 1
ATOM 1480 C CA . LYS A 1 189 ? -8.865 7.606 10.984 1.00 95.06 189 LYS A CA 1
ATOM 1481 C C . LYS A 1 189 ? -7.517 6.876 10.938 1.00 95.06 189 LYS A C 1
ATOM 1483 O O . LYS A 1 189 ? -6.620 7.252 10.180 1.00 95.06 189 LYS A O 1
ATOM 1488 N N . THR A 1 190 ? -7.374 5.835 11.758 1.00 95.94 190 THR A N 1
ATOM 1489 C CA . THR A 1 190 ? -6.161 5.006 11.823 1.00 95.94 190 THR A CA 1
ATOM 1490 C C . THR A 1 190 ? -5.923 4.289 10.494 1.00 95.94 190 THR A C 1
ATOM 1492 O O . THR A 1 190 ? -4.828 4.365 9.941 1.00 95.94 190 THR A O 1
ATOM 1495 N N . LEU A 1 191 ? -6.961 3.661 9.942 1.00 95.31 191 LEU A N 1
ATOM 1496 C CA . LEU A 1 191 ? -6.905 2.973 8.654 1.00 95.31 191 LEU A CA 1
ATOM 1497 C C . LEU A 1 191 ? -6.664 3.935 7.488 1.00 95.31 191 LEU A C 1
ATOM 1499 O O . LEU A 1 191 ? -5.827 3.650 6.642 1.00 95.31 191 LEU A O 1
ATOM 1503 N N . ALA A 1 192 ? -7.312 5.101 7.470 1.00 93.31 192 ALA A N 1
ATOM 1504 C CA . ALA A 1 192 ? -7.074 6.124 6.451 1.00 93.31 192 ALA A CA 1
ATOM 1505 C C . ALA A 1 192 ? -5.607 6.586 6.429 1.00 93.31 192 ALA A C 1
ATOM 1507 O O . ALA A 1 192 ? -5.006 6.769 5.371 1.00 93.31 192 ALA A O 1
ATOM 1508 N N . THR A 1 193 ? -5.000 6.720 7.612 1.00 92.38 193 THR A N 1
ATOM 1509 C CA . THR A 1 193 ? -3.564 7.006 7.736 1.00 92.38 193 THR A CA 1
ATOM 1510 C C . THR A 1 193 ? -2.729 5.834 7.211 1.00 92.38 193 THR A C 1
ATOM 1512 O O . THR A 1 193 ? -1.784 6.049 6.458 1.00 92.38 193 THR A O 1
ATOM 1515 N N . ALA A 1 194 ? -3.099 4.594 7.548 1.00 91.69 194 ALA A N 1
ATOM 1516 C CA . ALA A 1 194 ? -2.408 3.393 7.079 1.00 91.69 194 ALA A CA 1
ATOM 1517 C C . ALA A 1 194 ? -2.457 3.232 5.548 1.00 91.69 194 ALA A C 1
ATOM 1519 O O . ALA A 1 194 ? -1.443 2.878 4.953 1.00 91.69 194 ALA A O 1
ATOM 1520 N N . VAL A 1 195 ? -3.587 3.542 4.899 1.00 89.88 195 VAL A N 1
ATOM 1521 C CA . VAL A 1 195 ? -3.717 3.524 3.429 1.00 89.88 195 VAL A CA 1
ATOM 1522 C C . VAL A 1 195 ? -2.714 4.483 2.787 1.00 89.88 195 VAL A C 1
ATOM 1524 O O . VAL A 1 195 ? -1.954 4.085 1.904 1.00 89.88 195 VAL A O 1
ATOM 1527 N N . LYS A 1 196 ? -2.661 5.732 3.267 1.00 86.62 196 LYS A N 1
ATOM 1528 C CA . LYS A 1 196 ? -1.740 6.750 2.735 1.00 86.62 196 LYS A CA 1
ATOM 1529 C C . LYS A 1 196 ? -0.275 6.382 2.970 1.00 86.62 196 LYS A C 1
ATOM 1531 O O . LYS A 1 196 ? 0.534 6.484 2.049 1.00 86.62 196 LYS A O 1
ATOM 1536 N N . ASN A 1 197 ? 0.051 5.913 4.173 1.00 88.12 197 ASN A N 1
ATOM 1537 C CA . ASN A 1 197 ? 1.408 5.492 4.516 1.00 88.12 197 ASN A CA 1
ATOM 1538 C C . ASN A 1 197 ? 1.845 4.275 3.697 1.00 88.12 197 ASN A C 1
ATOM 1540 O O . ASN A 1 197 ? 2.979 4.240 3.235 1.00 88.12 197 ASN A O 1
ATOM 1544 N N . GLY A 1 198 ? 0.946 3.320 3.443 1.00 88.19 198 GLY A N 1
ATOM 1545 C CA . GLY A 1 198 ? 1.258 2.126 2.658 1.00 88.19 198 GLY A CA 1
ATOM 1546 C C . GLY A 1 198 ? 1.740 2.450 1.241 1.00 88.19 198 GLY A C 1
ATOM 1547 O O . GLY A 1 198 ? 2.692 1.831 0.757 1.00 88.19 198 GLY A O 1
ATOM 1548 N N . LEU A 1 199 ? 1.142 3.451 0.584 1.00 88.12 199 LEU A N 1
ATOM 1549 C CA . LEU A 1 199 ? 1.653 3.935 -0.699 1.00 88.12 199 LEU A CA 1
ATOM 1550 C C . LEU A 1 199 ? 2.993 4.648 -0.518 1.00 88.12 199 LEU A C 1
ATOM 1552 O O . LEU A 1 199 ? 3.953 4.271 -1.178 1.00 88.12 199 LEU A O 1
ATOM 1556 N N . ALA A 1 200 ? 3.080 5.625 0.388 1.00 88.88 200 ALA A N 1
ATOM 1557 C CA . ALA A 1 200 ? 4.293 6.422 0.574 1.00 88.88 200 ALA A CA 1
ATOM 1558 C C . ALA A 1 200 ? 5.533 5.568 0.910 1.00 88.88 200 ALA A C 1
ATOM 1560 O O . ALA A 1 200 ? 6.599 5.776 0.334 1.00 88.88 200 ALA A O 1
ATOM 1561 N N . GLU A 1 201 ? 5.386 4.572 1.786 1.00 89.75 201 GLU A N 1
ATOM 1562 C CA . GLU A 1 201 ? 6.466 3.669 2.202 1.00 89.75 201 GLU A CA 1
ATOM 1563 C C . GLU A 1 201 ? 6.891 2.700 1.090 1.00 89.75 201 GLU A C 1
ATOM 1565 O O . GLU A 1 201 ? 8.054 2.301 1.019 1.00 89.75 201 GLU A O 1
ATOM 1570 N N . SER A 1 202 ? 5.964 2.310 0.209 1.00 90.25 202 SER A N 1
ATOM 1571 C CA . SER A 1 202 ? 6.242 1.335 -0.852 1.00 90.25 202 SER A CA 1
ATOM 1572 C C . SER A 1 202 ? 6.533 1.956 -2.219 1.00 90.25 202 SER A C 1
ATOM 1574 O O . SER A 1 202 ? 7.033 1.251 -3.099 1.00 90.25 202 SER A O 1
ATOM 1576 N N . PHE A 1 203 ? 6.278 3.254 -2.399 1.00 93.50 203 PHE A N 1
ATOM 1577 C CA . PHE A 1 203 ? 6.381 3.938 -3.686 1.00 93.50 203 PHE A CA 1
ATOM 1578 C C . PHE A 1 203 ? 7.791 3.852 -4.276 1.00 93.50 203 PHE A C 1
ATOM 1580 O O . PHE A 1 203 ? 7.982 3.280 -5.350 1.00 93.50 203 PHE A O 1
ATOM 1587 N N . GLU A 1 204 ? 8.794 4.352 -3.553 1.00 93.50 204 GLU A N 1
ATOM 1588 C CA . GLU A 1 204 ? 10.184 4.354 -4.015 1.00 93.50 204 GLU A CA 1
ATOM 1589 C C . GLU A 1 204 ? 10.712 2.930 -4.287 1.00 93.50 204 GLU A C 1
ATOM 1591 O O . GLU A 1 204 ? 11.214 2.687 -5.392 1.00 93.50 204 GLU A O 1
ATOM 1596 N N . PRO A 1 205 ? 10.582 1.951 -3.361 1.00 93.06 205 PRO A N 1
ATOM 1597 C CA . PRO A 1 205 ? 11.000 0.577 -3.629 1.00 93.06 205 PRO A CA 1
ATOM 1598 C C . PRO A 1 205 ? 10.361 -0.030 -4.886 1.00 93.06 205 PRO A C 1
ATOM 1600 O O . PRO A 1 205 ? 11.050 -0.707 -5.660 1.00 93.06 205 PRO A O 1
ATOM 1603 N N . ARG A 1 206 ? 9.065 0.217 -5.119 1.00 92.69 206 ARG A N 1
ATOM 1604 C CA . ARG A 1 206 ? 8.346 -0.294 -6.298 1.00 92.69 206 ARG A CA 1
ATOM 1605 C C . ARG A 1 206 ? 8.812 0.385 -7.585 1.00 92.69 206 ARG A C 1
ATOM 1607 O O . ARG A 1 206 ? 9.132 -0.321 -8.539 1.00 92.69 206 ARG A O 1
ATOM 1614 N N . CYS A 1 207 ? 8.966 1.709 -7.589 1.00 95.38 207 CYS A N 1
ATOM 1615 C CA . CYS A 1 207 ? 9.498 2.453 -8.734 1.00 95.38 207 CYS A CA 1
ATOM 1616 C C . CYS A 1 207 ? 10.907 1.979 -9.104 1.00 95.38 207 CYS A C 1
ATOM 1618 O O . CYS A 1 207 ? 11.181 1.661 -10.258 1.00 95.38 207 CYS A O 1
ATOM 1620 N N . ARG A 1 208 ? 11.804 1.844 -8.120 1.00 94.44 208 ARG A N 1
ATOM 1621 C CA . ARG A 1 208 ? 13.170 1.348 -8.356 1.00 94.44 208 ARG A CA 1
ATOM 1622 C C . ARG A 1 208 ? 13.180 -0.081 -8.903 1.00 94.44 208 ARG A C 1
ATOM 1624 O O . ARG A 1 208 ? 14.011 -0.404 -9.752 1.00 94.44 208 ARG A O 1
ATOM 1631 N N . THR A 1 209 ? 12.263 -0.931 -8.443 1.00 93.88 209 THR A N 1
ATOM 1632 C CA . THR A 1 209 ? 12.106 -2.301 -8.957 1.00 93.88 209 THR A CA 1
ATOM 1633 C C . THR A 1 209 ? 11.661 -2.296 -10.420 1.00 93.88 209 THR A C 1
ATOM 1635 O O . THR A 1 209 ? 12.261 -2.994 -11.238 1.00 93.88 209 THR A O 1
ATOM 1638 N N . PHE A 1 210 ? 10.684 -1.457 -10.763 1.00 95.81 210 PHE A N 1
ATOM 1639 C CA . PHE A 1 210 ? 10.205 -1.277 -12.132 1.00 95.81 210 PHE A CA 1
ATOM 1640 C C . PHE A 1 210 ? 11.284 -0.719 -13.073 1.00 95.81 210 PHE A C 1
ATOM 1642 O O . PHE A 1 210 ? 11.518 -1.263 -14.150 1.00 95.81 210 PHE A O 1
ATOM 1649 N N . LEU A 1 211 ? 12.029 0.304 -12.648 1.00 96.06 211 LEU A N 1
ATOM 1650 C CA . LEU A 1 211 ? 13.147 0.851 -13.426 1.00 96.06 211 LEU A CA 1
ATOM 1651 C C . LEU A 1 211 ? 14.240 -0.204 -13.651 1.00 96.06 211 LEU A C 1
ATOM 1653 O O . LEU A 1 211 ? 14.773 -0.338 -14.751 1.00 96.06 211 LEU A O 1
ATOM 1657 N N . ALA A 1 212 ? 14.547 -1.009 -12.629 1.00 93.56 212 ALA A N 1
ATOM 1658 C CA . ALA A 1 212 ? 15.484 -2.120 -12.771 1.00 93.56 212 ALA A CA 1
ATOM 1659 C C . ALA A 1 212 ? 14.985 -3.179 -13.766 1.00 93.56 212 ALA A C 1
ATOM 1661 O O . ALA A 1 212 ? 15.797 -3.801 -14.452 1.00 93.56 212 ALA A O 1
ATOM 1662 N N . PHE A 1 213 ? 13.673 -3.408 -13.827 1.00 92.81 213 PHE A N 1
ATOM 1663 C CA . PHE A 1 213 ? 13.042 -4.256 -14.833 1.00 92.81 213 PHE A CA 1
ATOM 1664 C C . PHE A 1 213 ? 13.206 -3.664 -16.244 1.00 92.81 213 PHE A C 1
ATOM 1666 O O . PHE A 1 213 ? 13.767 -4.344 -17.103 1.00 92.81 213 PHE A O 1
ATOM 1673 N N . LYS A 1 214 ? 12.862 -2.385 -16.453 1.00 94.38 214 LYS A N 1
ATOM 1674 C CA . LYS A 1 214 ? 13.026 -1.683 -17.742 1.00 94.38 214 LYS A CA 1
ATOM 1675 C C . LYS A 1 214 ? 14.461 -1.716 -18.262 1.00 94.38 214 LYS A C 1
ATOM 1677 O O . LYS A 1 214 ? 14.696 -2.020 -19.426 1.00 94.38 214 LYS A O 1
ATOM 1682 N N . PHE A 1 215 ? 15.449 -1.463 -17.406 1.00 92.12 215 PHE A N 1
ATOM 1683 C CA . PHE A 1 215 ? 16.848 -1.538 -17.836 1.00 92.12 215 PHE A CA 1
ATOM 1684 C C . PHE A 1 215 ? 17.263 -2.947 -18.251 1.00 92.12 215 PHE A C 1
ATOM 1686 O O . PHE A 1 215 ? 18.034 -3.107 -19.191 1.00 92.12 215 PHE A O 1
ATOM 1693 N N . ARG A 1 216 ? 16.754 -3.985 -17.581 1.00 89.81 216 ARG A N 1
ATOM 1694 C CA . ARG A 1 216 ? 17.067 -5.373 -17.945 1.00 89.81 216 ARG A CA 1
ATOM 1695 C C . ARG A 1 216 ? 16.389 -5.831 -19.232 1.00 89.81 216 ARG A C 1
ATOM 1697 O O . ARG A 1 216 ? 16.919 -6.757 -19.844 1.00 89.81 216 ARG A O 1
ATOM 1704 N N . SER A 1 217 ? 15.244 -5.250 -19.588 1.00 88.75 217 SER A N 1
ATOM 1705 C CA . SER A 1 217 ? 14.528 -5.571 -20.824 1.00 88.75 217 SER A CA 1
ATOM 1706 C C . SER A 1 217 ? 15.059 -4.791 -22.028 1.00 88.75 217 SER A C 1
ATOM 1708 O O . SER A 1 217 ? 15.113 -5.347 -23.119 1.00 88.75 217 SER A O 1
ATOM 1710 N N . LEU A 1 218 ? 15.499 -3.543 -21.834 1.00 91.19 218 LEU A N 1
ATOM 1711 C CA . LEU A 1 218 ? 16.031 -2.698 -22.909 1.00 91.19 218 LEU A CA 1
ATOM 1712 C C . LEU A 1 218 ? 17.509 -2.967 -23.229 1.00 91.19 218 LEU A C 1
ATOM 1714 O O . LEU A 1 218 ? 17.915 -2.826 -24.379 1.00 91.19 218 LEU A O 1
ATOM 1718 N N . ILE A 1 219 ? 18.326 -3.338 -22.236 1.00 90.00 219 ILE A N 1
ATOM 1719 C CA . ILE A 1 219 ? 19.764 -3.558 -22.447 1.00 90.00 219 ILE A CA 1
ATOM 1720 C C . ILE A 1 219 ? 20.011 -4.977 -22.998 1.00 90.00 219 ILE A C 1
ATOM 1722 O O . ILE A 1 219 ? 19.566 -5.953 -22.378 1.00 90.00 219 ILE A O 1
ATOM 1726 N N . PRO A 1 220 ? 20.776 -5.122 -24.101 1.00 87.50 220 PRO A N 1
ATOM 1727 C CA . PRO A 1 220 ? 21.122 -6.417 -24.684 1.00 87.50 220 PRO A CA 1
ATOM 1728 C C . PRO A 1 220 ? 21.748 -7.399 -23.686 1.00 87.50 220 PRO A C 1
ATOM 1730 O O . PRO A 1 220 ? 22.495 -7.020 -22.782 1.00 87.50 220 PRO A O 1
ATOM 1733 N N . ALA A 1 221 ? 21.480 -8.696 -23.865 1.00 83.75 221 ALA A N 1
ATOM 1734 C CA . ALA A 1 221 ? 21.894 -9.739 -22.922 1.00 83.75 221 ALA A CA 1
ATOM 1735 C C . ALA A 1 221 ? 23.416 -9.812 -22.689 1.00 83.75 221 ALA A C 1
ATOM 1737 O O . ALA A 1 221 ? 23.843 -10.071 -21.564 1.00 83.75 221 ALA A O 1
ATOM 1738 N N . ASN A 1 222 ? 24.214 -9.554 -23.728 1.00 83.94 222 ASN A N 1
ATOM 1739 C CA . ASN A 1 222 ? 25.680 -9.527 -23.698 1.00 83.94 222 ASN A CA 1
ATOM 1740 C C . ASN A 1 222 ? 26.263 -8.282 -23.004 1.00 83.94 222 ASN A C 1
ATOM 1742 O O . ASN A 1 222 ? 27.437 -8.284 -22.651 1.00 83.94 222 ASN A O 1
ATOM 1746 N N . GLU A 1 223 ? 25.455 -7.242 -22.791 1.00 88.75 223 GLU A N 1
ATOM 1747 C CA . GLU A 1 223 ? 25.872 -5.954 -22.221 1.00 88.75 223 GLU A CA 1
ATOM 1748 C C . GLU A 1 223 ? 25.181 -5.671 -20.881 1.00 88.75 223 GLU A C 1
ATOM 1750 O O . GLU A 1 223 ? 25.201 -4.546 -20.382 1.00 88.75 223 GLU A O 1
ATOM 1755 N N . LYS A 1 224 ? 24.547 -6.679 -20.268 1.00 85.00 224 LYS A N 1
ATOM 1756 C CA . LYS A 1 224 ? 23.779 -6.489 -19.033 1.00 85.00 224 LYS A CA 1
ATOM 1757 C C . LYS A 1 224 ? 24.645 -5.903 -17.907 1.00 85.00 224 LYS A C 1
ATOM 1759 O O . LYS A 1 224 ? 25.724 -6.421 -17.612 1.00 85.00 224 LYS A O 1
ATOM 1764 N N . PRO A 1 225 ? 24.161 -4.861 -17.207 1.00 84.56 225 PRO A N 1
ATOM 1765 C CA . PRO A 1 225 ? 24.909 -4.246 -16.124 1.00 84.56 225 PRO A CA 1
ATOM 1766 C C . PRO A 1 225 ? 25.072 -5.198 -14.937 1.00 84.56 225 PRO A C 1
ATOM 1768 O O . PRO A 1 225 ? 24.157 -5.933 -14.559 1.00 84.56 225 PRO A O 1
ATOM 1771 N N . THR A 1 226 ? 26.224 -5.109 -14.266 1.00 88.06 226 THR A N 1
ATOM 1772 C CA . THR A 1 226 ? 26.407 -5.734 -12.947 1.00 88.06 226 THR A CA 1
ATOM 1773 C C . THR A 1 226 ? 25.393 -5.177 -11.944 1.00 88.06 226 THR A C 1
ATOM 1775 O O . THR A 1 226 ? 24.899 -4.058 -12.095 1.00 88.06 226 THR A O 1
ATOM 1778 N N . LYS A 1 227 ? 25.138 -5.897 -10.843 1.00 84.62 227 LYS A N 1
ATOM 1779 C CA . LYS A 1 227 ? 24.237 -5.432 -9.768 1.00 84.62 227 LYS A CA 1
ATOM 1780 C C . LYS A 1 227 ? 24.583 -4.020 -9.268 1.00 84.62 227 LYS A C 1
ATOM 1782 O O . LYS A 1 227 ? 23.684 -3.226 -8.995 1.00 84.62 227 LYS A O 1
ATOM 1787 N N . LYS A 1 228 ? 25.878 -3.696 -9.163 1.00 86.88 228 LYS A N 1
ATOM 1788 C CA . LYS A 1 228 ? 26.358 -2.378 -8.716 1.00 86.88 228 LYS A CA 1
ATOM 1789 C C . LYS A 1 228 ? 26.070 -1.292 -9.754 1.00 86.88 228 LYS A C 1
ATOM 1791 O O . LYS A 1 228 ? 25.581 -0.230 -9.381 1.00 86.88 228 LYS A O 1
ATOM 1796 N N . SER A 1 229 ? 26.346 -1.560 -11.030 1.00 89.31 229 SER A N 1
ATOM 1797 C CA . SER A 1 229 ? 26.077 -0.616 -12.122 1.00 89.31 229 SER A CA 1
ATOM 1798 C C . SER A 1 229 ? 24.578 -0.383 -12.297 1.00 89.31 229 SER A C 1
ATOM 1800 O O . SER A 1 229 ? 24.148 0.763 -12.353 1.00 89.31 229 SER A O 1
ATOM 1802 N N . LEU A 1 230 ? 23.771 -1.447 -12.254 1.00 90.38 230 LEU A N 1
ATOM 1803 C CA . LEU A 1 230 ? 22.315 -1.352 -12.342 1.00 90.38 230 LEU A CA 1
ATOM 1804 C C . LEU A 1 230 ? 21.735 -0.481 -11.225 1.00 90.38 230 LEU A C 1
ATOM 1806 O O . LEU A 1 230 ? 20.895 0.369 -11.493 1.00 90.38 230 LEU A O 1
ATOM 1810 N N . LYS A 1 231 ? 22.215 -0.634 -9.982 1.00 90.81 231 LYS A N 1
ATOM 1811 C CA . LYS A 1 231 ? 21.777 0.216 -8.864 1.00 90.81 231 LYS A CA 1
ATOM 1812 C C . LYS A 1 231 ? 22.044 1.702 -9.138 1.00 90.81 231 LYS A C 1
ATOM 1814 O O . LYS A 1 231 ? 21.199 2.524 -8.808 1.00 90.81 231 LYS A O 1
ATOM 1819 N N . LYS A 1 232 ? 23.184 2.042 -9.754 1.00 94.00 232 LYS A N 1
ATOM 1820 C CA . LYS A 1 232 ? 23.511 3.430 -10.122 1.00 94.00 232 LYS A CA 1
ATOM 1821 C C . LYS A 1 232 ? 22.598 3.969 -11.224 1.00 94.00 232 LYS A C 1
ATOM 1823 O O . LYS A 1 232 ? 22.103 5.078 -11.075 1.00 94.00 232 LYS A O 1
ATOM 1828 N N . LEU A 1 233 ? 22.347 3.182 -12.275 1.00 94.38 233 LEU A N 1
ATOM 1829 C CA . LEU A 1 233 ? 21.425 3.561 -13.357 1.00 94.38 233 LEU A CA 1
ATOM 1830 C C . LEU A 1 233 ? 20.006 3.797 -12.819 1.00 94.38 233 LEU A C 1
ATOM 1832 O O . LEU A 1 233 ? 19.383 4.804 -13.133 1.00 94.38 233 LEU A O 1
ATOM 1836 N N . VAL A 1 234 ? 19.528 2.899 -11.950 1.00 94.75 234 VAL A N 1
ATOM 1837 C CA . VAL A 1 234 ? 18.213 3.006 -11.302 1.00 94.75 234 VAL A CA 1
ATOM 1838 C C . VAL A 1 234 ? 18.118 4.229 -10.403 1.00 94.75 234 VAL A C 1
ATOM 1840 O O . VAL A 1 234 ? 17.119 4.931 -10.483 1.00 94.75 234 VAL A O 1
ATOM 1843 N N . SER A 1 235 ? 19.124 4.498 -9.561 1.00 94.44 235 SER A N 1
ATOM 1844 C CA . SER A 1 235 ? 19.129 5.719 -8.746 1.00 94.44 235 SER A CA 1
ATOM 1845 C C . SER A 1 235 ? 19.088 6.968 -9.612 1.00 94.44 235 SER A C 1
ATOM 1847 O O . SER A 1 235 ? 18.210 7.790 -9.416 1.00 94.44 235 SER A O 1
ATOM 1849 N N . PHE A 1 236 ? 19.958 7.061 -10.618 1.00 95.19 236 PHE A N 1
ATOM 1850 C CA . PHE A 1 236 ? 19.995 8.220 -11.503 1.00 95.19 236 PHE A CA 1
ATOM 1851 C C . PHE A 1 236 ? 18.659 8.471 -12.215 1.00 95.19 236 PHE A C 1
ATOM 1853 O O . PHE A 1 236 ? 18.171 9.599 -12.225 1.00 95.19 236 PHE A O 1
ATOM 1860 N N . ALA A 1 237 ? 18.045 7.425 -12.776 1.00 95.12 237 ALA A N 1
ATOM 1861 C CA . ALA A 1 237 ? 16.754 7.557 -13.443 1.00 95.12 237 ALA A CA 1
ATOM 1862 C C . ALA A 1 237 ? 15.634 7.909 -12.457 1.00 95.12 237 ALA A C 1
ATOM 1864 O O . ALA A 1 237 ? 14.816 8.770 -12.758 1.00 95.12 237 ALA A O 1
ATOM 1865 N N . TYR A 1 238 ? 15.612 7.285 -11.276 1.00 95.31 238 TYR A N 1
ATOM 1866 C CA . TYR A 1 238 ? 14.623 7.592 -10.243 1.00 95.31 238 TYR A CA 1
ATOM 1867 C C . TYR A 1 238 ? 14.726 9.049 -9.780 1.00 95.31 238 TYR A C 1
ATOM 1869 O O . TYR A 1 238 ? 13.720 9.750 -9.783 1.00 95.31 238 TYR A O 1
ATOM 1877 N N . ASP A 1 239 ? 15.929 9.512 -9.442 1.00 93.31 239 ASP A N 1
ATOM 1878 C CA . ASP A 1 239 ? 16.165 10.867 -8.937 1.00 93.31 239 ASP A CA 1
ATOM 1879 C C . ASP A 1 239 ? 15.820 11.919 -10.013 1.00 93.31 239 ASP A C 1
ATOM 1881 O O . ASP A 1 239 ? 15.124 12.894 -9.725 1.00 93.31 239 ASP A O 1
ATOM 1885 N N . THR A 1 240 ? 16.193 11.667 -11.278 1.00 93.19 240 THR A N 1
ATOM 1886 C CA . THR A 1 240 ? 15.800 12.513 -12.423 1.00 93.19 240 THR A CA 1
ATOM 1887 C C . THR A 1 240 ? 14.279 12.590 -12.569 1.00 93.19 240 THR A C 1
ATOM 1889 O O . THR A 1 240 ? 13.716 13.678 -12.674 1.00 93.19 240 THR A O 1
ATOM 1892 N N . LEU A 1 241 ? 13.596 11.441 -12.549 1.00 93.81 241 LEU A N 1
ATOM 1893 C CA . LEU A 1 241 ? 12.144 11.365 -12.725 1.00 93.81 241 LEU A CA 1
ATOM 1894 C C . LEU A 1 241 ? 11.360 11.930 -11.532 1.00 93.81 241 LEU A C 1
ATOM 1896 O O . LEU A 1 241 ? 10.225 12.371 -11.700 1.00 93.81 241 LEU A O 1
ATOM 1900 N N . CYS A 1 242 ? 11.946 11.932 -10.334 1.00 92.31 242 CYS A N 1
ATOM 1901 C CA . CYS A 1 242 ? 11.342 12.561 -9.163 1.00 92.31 242 CYS A CA 1
ATOM 1902 C C . CYS A 1 242 ? 11.345 14.090 -9.252 1.00 92.31 242 CYS A C 1
ATOM 1904 O O . CYS A 1 242 ? 10.559 14.721 -8.545 1.00 92.31 242 CYS A O 1
ATOM 1906 N N . GLY A 1 243 ? 12.195 14.683 -10.098 1.00 86.31 243 GLY A N 1
ATOM 1907 C CA . GLY A 1 243 ? 12.336 16.133 -10.214 1.00 86.31 243 GLY A CA 1
ATOM 1908 C C . GLY A 1 243 ? 12.913 16.766 -8.947 1.00 86.31 243 GLY A C 1
ATOM 1909 O O . GLY A 1 243 ? 12.390 17.773 -8.479 1.00 86.31 243 GLY A O 1
ATOM 1910 N N . THR A 1 244 ? 13.934 16.145 -8.345 1.00 77.19 244 THR A N 1
ATOM 1911 C CA . THR A 1 244 ? 14.629 16.712 -7.179 1.00 77.19 244 THR A CA 1
ATOM 1912 C C . THR A 1 244 ? 15.370 17.998 -7.549 1.00 77.19 244 THR A C 1
ATOM 1914 O O . THR A 1 244 ? 15.954 18.071 -8.626 1.00 77.19 244 THR A O 1
ATOM 1917 N N . ASP A 1 245 ? 15.423 18.973 -6.634 1.00 66.94 245 ASP A N 1
ATOM 1918 C CA . ASP A 1 245 ? 16.082 20.275 -6.859 1.00 66.94 245 ASP A CA 1
ATOM 1919 C C . ASP A 1 245 ? 17.589 20.157 -7.163 1.00 66.94 245 ASP A C 1
ATOM 1921 O O . ASP A 1 245 ? 18.191 21.049 -7.758 1.00 66.94 245 ASP A O 1
ATOM 1925 N N . SER A 1 246 ? 18.217 19.052 -6.752 1.00 73.19 246 SER A N 1
ATOM 1926 C CA . SER A 1 246 ? 19.609 18.738 -7.062 1.00 73.19 246 SER A CA 1
ATOM 1927 C C . SER A 1 246 ? 19.714 17.953 -8.365 1.00 73.19 246 SER A C 1
ATOM 1929 O O . SER A 1 246 ? 19.087 16.900 -8.497 1.00 73.19 246 SER A O 1
ATOM 1931 N N . GLU A 1 247 ? 20.577 18.409 -9.275 1.00 76.62 247 GLU A N 1
ATOM 1932 C CA . GLU A 1 247 ? 20.911 17.667 -10.491 1.00 76.62 247 GLU A CA 1
ATOM 1933 C C . GLU A 1 247 ? 21.549 16.312 -10.118 1.00 76.62 247 GLU A C 1
ATOM 1935 O O . GLU A 1 247 ? 22.573 16.277 -9.421 1.00 76.62 247 GLU A O 1
ATOM 1940 N N . PRO A 1 248 ? 20.944 15.177 -10.512 1.00 80.19 248 PRO A N 1
ATOM 1941 C CA . PRO A 1 248 ? 21.433 13.870 -10.110 1.00 80.19 248 PRO A CA 1
ATOM 1942 C C . PRO A 1 248 ? 22.767 13.558 -10.791 1.00 80.19 248 PRO A C 1
ATOM 1944 O O . PRO A 1 248 ? 22.985 13.837 -11.970 1.00 80.19 248 PRO A O 1
ATOM 1947 N N . ALA A 1 249 ? 23.680 12.932 -10.047 1.00 81.81 249 ALA A N 1
ATOM 1948 C CA . ALA A 1 249 ? 24.998 12.592 -10.566 1.00 81.81 249 ALA A CA 1
ATOM 1949 C C . ALA A 1 249 ? 24.885 11.581 -11.719 1.00 81.81 249 ALA A C 1
ATOM 1951 O O . ALA A 1 249 ? 24.508 10.423 -11.511 1.00 81.81 249 ALA A O 1
ATOM 1952 N N . THR A 1 250 ? 25.252 12.016 -12.927 1.00 85.56 250 THR A N 1
ATOM 1953 C CA . THR A 1 250 ? 25.184 11.170 -14.123 1.00 85.56 250 THR A CA 1
ATOM 1954 C C . THR A 1 250 ? 26.112 9.959 -13.967 1.00 85.56 250 THR A C 1
ATOM 1956 O O . THR A 1 250 ? 27.303 10.119 -13.675 1.00 85.56 250 THR A O 1
ATOM 1959 N N . PRO A 1 251 ? 25.606 8.725 -14.132 1.00 87.56 251 PRO A N 1
ATOM 1960 C CA . PRO A 1 251 ? 26.415 7.528 -13.999 1.00 87.56 251 PRO A CA 1
ATOM 1961 C C . PRO A 1 251 ? 27.372 7.390 -15.186 1.00 87.56 251 PRO A C 1
ATOM 1963 O O . PRO A 1 251 ? 27.058 7.747 -16.316 1.00 87.56 251 PRO A O 1
ATOM 1966 N N . THR A 1 252 ? 28.538 6.794 -14.945 1.00 87.94 252 THR A N 1
ATOM 1967 C CA . THR A 1 252 ? 29.433 6.382 -16.031 1.00 87.94 252 THR A CA 1
ATOM 1968 C C . THR A 1 252 ? 28.821 5.204 -16.786 1.00 87.94 252 THR A C 1
ATOM 1970 O O . THR A 1 252 ? 28.571 4.148 -16.193 1.00 87.94 252 THR A O 1
ATOM 1973 N N . TYR A 1 253 ? 28.613 5.370 -18.089 1.00 90.75 253 TYR A N 1
ATOM 1974 C CA . TYR A 1 253 ? 28.120 4.316 -18.972 1.00 90.75 253 TYR A CA 1
ATOM 1975 C C . TYR A 1 253 ? 29.282 3.463 -19.480 1.00 90.75 253 TYR A C 1
ATOM 1977 O O . TYR A 1 253 ? 30.264 3.989 -19.995 1.00 90.75 253 TYR A O 1
ATOM 1985 N N . ALA A 1 254 ? 29.176 2.141 -19.330 1.00 86.25 254 ALA A N 1
ATOM 1986 C CA . ALA A 1 254 ? 30.155 1.216 -19.903 1.00 86.25 254 ALA A CA 1
ATOM 1987 C C . ALA A 1 254 ? 29.895 0.947 -21.397 1.00 86.25 254 ALA A C 1
ATOM 1989 O O . ALA A 1 254 ? 30.823 0.628 -22.132 1.00 86.25 254 ALA A O 1
ATOM 1990 N N . HIS A 1 255 ? 28.640 1.089 -21.834 1.00 90.75 255 HIS A N 1
ATOM 1991 C CA . HIS A 1 255 ? 28.179 0.816 -23.195 1.00 90.75 255 HIS A CA 1
ATOM 1992 C C . HIS A 1 255 ? 27.186 1.895 -23.642 1.00 90.75 255 HIS A C 1
ATOM 1994 O O . HIS A 1 255 ? 26.441 2.423 -22.813 1.00 90.75 255 HIS A O 1
ATOM 2000 N N . ALA A 1 256 ? 27.139 2.188 -24.947 1.00 92.25 256 ALA A N 1
ATOM 2001 C CA . ALA A 1 256 ? 26.177 3.133 -25.526 1.00 92.25 256 ALA A CA 1
ATOM 2002 C C . ALA A 1 256 ? 24.721 2.688 -25.292 1.00 92.25 256 ALA A C 1
ATOM 2004 O O . ALA A 1 256 ? 23.879 3.503 -24.930 1.00 92.25 256 ALA A O 1
ATOM 2005 N N . SER A 1 257 ? 24.458 1.376 -25.337 1.00 91.25 257 SER A N 1
ATOM 2006 C CA . SER A 1 257 ? 23.141 0.792 -25.045 1.00 91.25 257 SER A CA 1
ATOM 2007 C C . SER A 1 257 ? 22.601 1.153 -23.657 1.00 91.25 257 SER A C 1
ATOM 2009 O O . SER A 1 257 ? 21.389 1.228 -23.462 1.00 91.25 257 SER A O 1
ATOM 2011 N N . TRP A 1 258 ? 23.476 1.405 -22.675 1.00 94.44 258 TRP A N 1
ATOM 2012 C CA . TRP A 1 258 ? 23.051 1.845 -21.345 1.00 94.44 258 TRP A CA 1
ATOM 2013 C C . TRP A 1 258 ? 22.569 3.288 -21.381 1.00 94.44 258 TRP A C 1
ATOM 2015 O O . TRP A 1 258 ? 21.563 3.602 -20.751 1.00 94.44 258 TRP A O 1
ATOM 2025 N N . GLN A 1 259 ? 23.279 4.152 -22.107 1.00 94.00 259 GLN A N 1
ATOM 2026 C CA . GLN A 1 259 ? 22.898 5.548 -22.279 1.00 94.00 259 GLN A CA 1
ATOM 2027 C C . GLN A 1 259 ? 21.563 5.653 -23.025 1.00 94.00 259 GLN A C 1
ATOM 2029 O O . GLN A 1 259 ? 20.672 6.366 -22.566 1.00 94.00 259 GLN A O 1
ATOM 2034 N N . ASP A 1 260 ? 21.394 4.880 -24.099 1.00 94.81 260 ASP A N 1
ATOM 2035 C CA . ASP A 1 260 ? 20.149 4.829 -24.871 1.00 94.81 260 ASP A CA 1
ATOM 2036 C C . ASP A 1 260 ? 18.980 4.321 -24.015 1.00 94.81 260 ASP A C 1
ATOM 2038 O O . ASP A 1 260 ? 17.895 4.904 -24.019 1.00 94.81 260 ASP A O 1
ATOM 2042 N N . ALA A 1 261 ? 19.209 3.278 -23.206 1.00 94.75 261 ALA A N 1
ATOM 2043 C CA . ALA A 1 261 ? 18.201 2.764 -22.284 1.00 94.75 261 ALA A CA 1
ATOM 2044 C C . ALA A 1 261 ? 17.823 3.794 -21.206 1.00 94.75 261 ALA A C 1
ATOM 2046 O O . ALA A 1 261 ? 16.641 3.939 -20.898 1.00 94.75 261 ALA A O 1
ATOM 2047 N N . VAL A 1 262 ? 18.790 4.527 -20.640 1.00 95.50 262 VAL A N 1
ATOM 2048 C CA . VAL A 1 262 ? 18.517 5.612 -19.679 1.00 95.50 262 VAL A CA 1
ATOM 2049 C C . VAL A 1 262 ? 17.708 6.730 -20.322 1.00 95.50 262 VAL A C 1
ATOM 2051 O O . VAL A 1 262 ? 16.685 7.118 -19.758 1.00 95.50 262 VAL A O 1
ATOM 2054 N N . ALA A 1 263 ? 18.106 7.201 -21.504 1.00 94.81 263 ALA A N 1
ATOM 2055 C CA . ALA A 1 263 ? 17.373 8.235 -22.228 1.00 94.81 263 ALA A CA 1
ATOM 2056 C C . ALA A 1 263 ? 15.930 7.796 -22.529 1.00 94.81 263 ALA A C 1
ATOM 2058 O O . ALA A 1 263 ? 14.990 8.529 -22.229 1.00 94.81 263 ALA A O 1
ATOM 2059 N N . SER A 1 264 ? 15.754 6.567 -23.025 1.00 96.12 264 SER A N 1
ATOM 2060 C CA . SER A 1 264 ? 14.439 5.983 -23.310 1.00 96.12 264 SER A CA 1
ATOM 2061 C C . SER A 1 264 ? 13.572 5.825 -22.058 1.00 96.12 264 SER A C 1
ATOM 2063 O O . SER A 1 264 ? 12.361 6.022 -22.113 1.00 96.12 264 SER A O 1
ATOM 2065 N N . VAL A 1 265 ? 14.150 5.438 -20.918 1.00 96.19 265 VAL A N 1
ATOM 2066 C CA . VAL A 1 265 ? 13.390 5.316 -19.664 1.00 96.19 265 VAL A CA 1
ATOM 2067 C C . VAL A 1 265 ? 12.950 6.690 -19.167 1.00 96.19 265 VAL A C 1
ATOM 2069 O O . VAL A 1 265 ? 11.782 6.852 -18.827 1.00 96.19 265 VAL A O 1
ATOM 2072 N N . ILE A 1 266 ? 13.843 7.682 -19.169 1.00 94.38 266 ILE A N 1
ATOM 2073 C CA . ILE A 1 266 ? 13.531 9.036 -18.693 1.00 94.38 266 ILE A CA 1
ATOM 2074 C C . ILE A 1 266 ? 12.474 9.714 -19.577 1.00 94.38 266 ILE A C 1
ATOM 2076 O O . ILE A 1 266 ? 11.628 10.436 -19.058 1.00 94.38 266 ILE A O 1
ATOM 2080 N N . SER A 1 267 ? 12.478 9.471 -20.892 1.00 94.19 267 SER A N 1
ATOM 2081 C CA . SER A 1 267 ? 11.498 10.080 -21.799 1.00 94.19 267 SER A CA 1
ATOM 2082 C C . SER A 1 267 ? 10.110 9.439 -21.732 1.00 94.19 267 SER A C 1
ATOM 2084 O O . SER A 1 267 ? 9.122 10.114 -22.008 1.00 94.19 267 SER A O 1
ATOM 2086 N N . ASN A 1 268 ? 10.029 8.142 -21.415 1.00 94.12 268 ASN A N 1
ATOM 2087 C CA . ASN A 1 268 ? 8.795 7.361 -21.568 1.00 94.12 268 ASN A CA 1
ATOM 2088 C C . ASN A 1 268 ? 8.137 6.955 -20.241 1.00 94.12 268 ASN A C 1
ATOM 2090 O O . ASN A 1 268 ? 6.979 6.544 -20.243 1.00 94.12 268 ASN A O 1
ATOM 2094 N N . VAL A 1 269 ? 8.851 7.023 -19.115 1.00 95.06 269 VAL A N 1
ATOM 2095 C CA . VAL A 1 269 ? 8.309 6.663 -17.798 1.00 95.06 269 VAL A CA 1
ATOM 2096 C C . VAL A 1 269 ? 7.925 7.925 -17.035 1.00 95.06 269 VAL A C 1
ATOM 2098 O O . VAL A 1 269 ? 8.731 8.834 -16.884 1.00 95.06 269 VAL A O 1
ATOM 2101 N N . THR A 1 270 ? 6.711 7.951 -16.484 1.00 93.25 270 THR A N 1
ATOM 2102 C CA . THR A 1 270 ? 6.283 8.964 -15.511 1.00 93.25 270 THR A CA 1
ATOM 2103 C C . THR A 1 270 ? 6.125 8.332 -14.132 1.00 93.25 270 THR A C 1
ATOM 2105 O O . THR A 1 270 ? 5.536 7.261 -14.004 1.00 93.25 270 THR A O 1
ATOM 2108 N N . LEU A 1 271 ? 6.645 8.992 -13.093 1.00 94.31 271 LEU A N 1
ATOM 2109 C CA . LEU A 1 271 ? 6.417 8.613 -11.693 1.00 94.31 271 LEU A CA 1
ATOM 2110 C C . LEU A 1 271 ? 5.211 9.360 -11.088 1.00 94.31 271 LEU A C 1
ATOM 2112 O O . LEU A 1 271 ? 5.040 9.374 -9.874 1.00 94.31 271 LEU A O 1
ATOM 2116 N N . GLY A 1 272 ? 4.368 9.982 -11.917 1.00 91.31 272 GLY A N 1
ATOM 2117 C CA . GLY A 1 272 ? 3.262 10.831 -11.477 1.00 91.31 272 GLY A CA 1
ATOM 2118 C C . GLY A 1 272 ? 3.661 12.308 -11.361 1.00 91.31 272 GLY A C 1
ATOM 2119 O O . GLY A 1 272 ? 4.632 12.736 -11.987 1.00 91.31 272 GLY A O 1
ATOM 2120 N N . PRO A 1 273 ? 2.901 13.117 -10.599 1.00 91.69 273 PRO A N 1
ATOM 2121 C CA . PRO A 1 273 ? 3.203 14.535 -10.419 1.00 91.69 273 PRO A CA 1
ATOM 2122 C C . PRO A 1 273 ? 4.605 14.766 -9.838 1.00 91.69 273 PRO A C 1
ATOM 2124 O O . PRO A 1 273 ? 5.019 14.068 -8.912 1.00 91.69 273 PRO A O 1
ATOM 2127 N N . THR A 1 274 ? 5.314 15.779 -10.330 1.00 89.31 274 THR A N 1
ATOM 2128 C CA . THR A 1 274 ? 6.614 16.205 -9.796 1.00 89.31 274 THR A CA 1
ATOM 2129 C C . THR A 1 274 ? 6.477 17.502 -8.977 1.00 89.31 274 THR A C 1
ATOM 2131 O O . THR A 1 274 ? 5.584 18.310 -9.252 1.00 89.31 274 THR A O 1
ATOM 2134 N N . PRO A 1 275 ? 7.311 17.716 -7.943 1.00 91.44 275 PRO A N 1
ATOM 2135 C CA . PRO A 1 275 ? 8.318 16.786 -7.435 1.00 91.44 275 PRO A CA 1
ATOM 2136 C C . PRO A 1 275 ? 7.693 15.606 -6.673 1.00 91.44 275 PRO A C 1
ATOM 2138 O O . PRO A 1 275 ? 6.701 15.763 -5.959 1.00 91.44 275 PRO A O 1
ATOM 2141 N N . VAL A 1 276 ? 8.287 14.421 -6.791 1.00 92.00 276 VAL A N 1
ATOM 2142 C CA . VAL A 1 276 ? 7.874 13.246 -6.012 1.00 92.00 276 VAL A CA 1
ATOM 2143 C C . VAL A 1 276 ? 8.491 13.346 -4.618 1.00 92.00 276 VAL A C 1
ATOM 2145 O O . VAL A 1 276 ? 9.687 13.139 -4.430 1.00 92.00 276 VAL A O 1
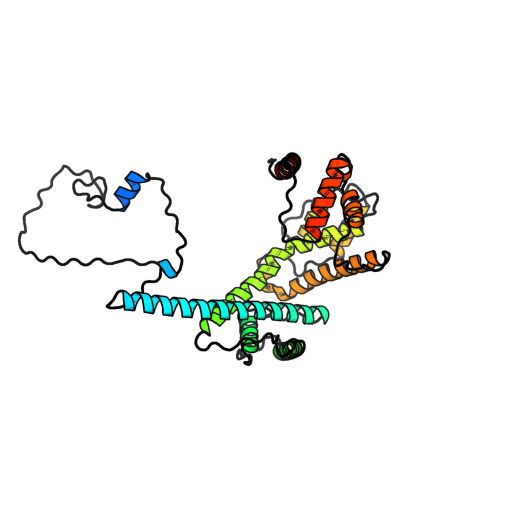ATOM 2148 N N . ASN A 1 277 ? 7.671 13.674 -3.623 1.00 89.94 277 ASN A N 1
ATOM 2149 C CA . ASN A 1 277 ? 8.070 13.761 -2.221 1.00 89.94 277 ASN A CA 1
ATOM 2150 C C . ASN A 1 277 ? 6.940 13.260 -1.304 1.00 89.94 277 ASN A C 1
ATOM 2152 O O . ASN A 1 277 ? 5.821 13.016 -1.756 1.00 89.94 277 ASN A O 1
ATOM 2156 N N . LEU A 1 278 ? 7.227 13.089 -0.009 1.00 88.62 278 LEU A N 1
ATOM 2157 C CA . LEU A 1 278 ? 6.259 12.551 0.957 1.00 88.62 278 LEU A CA 1
ATOM 2158 C C . LEU A 1 278 ? 4.969 13.387 1.037 1.00 88.62 278 LEU A C 1
ATOM 2160 O O . LEU A 1 278 ? 3.874 12.836 1.159 1.00 88.62 278 LEU A O 1
ATOM 2164 N N . GLU A 1 279 ? 5.088 14.711 0.944 1.00 89.38 279 GLU A N 1
ATOM 2165 C CA . GLU A 1 279 ? 3.946 15.625 0.964 1.00 89.38 279 GLU A CA 1
ATOM 2166 C C . GLU A 1 279 ? 3.022 15.377 -0.235 1.00 89.38 279 GLU A C 1
ATOM 2168 O O . GLU A 1 279 ? 1.831 15.119 -0.060 1.00 89.38 279 GLU A O 1
ATOM 2173 N N . ASN A 1 280 ? 3.570 15.342 -1.452 1.00 90.62 280 ASN A N 1
ATOM 2174 C CA . ASN A 1 280 ? 2.796 15.070 -2.657 1.00 90.62 280 ASN A CA 1
ATOM 2175 C C . ASN A 1 280 ? 2.241 13.639 -2.672 1.00 90.62 280 ASN A C 1
ATOM 2177 O O . ASN A 1 280 ? 1.071 13.464 -3.007 1.00 90.62 280 ASN A O 1
ATOM 2181 N N . LEU A 1 281 ? 3.014 12.628 -2.259 1.00 90.62 281 LEU A N 1
ATOM 2182 C CA . LEU A 1 281 ? 2.558 11.230 -2.200 1.00 90.62 281 LEU A CA 1
ATOM 2183 C C . LEU A 1 281 ? 1.344 11.051 -1.277 1.00 90.62 281 LEU A C 1
ATOM 2185 O O . LEU A 1 281 ? 0.433 10.282 -1.586 1.00 90.62 281 LEU A O 1
ATOM 2189 N N . THR A 1 282 ? 1.308 11.776 -0.157 1.00 86.38 282 THR A N 1
ATOM 2190 C CA . THR A 1 282 ? 0.205 11.696 0.814 1.00 86.38 282 THR A CA 1
ATOM 2191 C C . THR A 1 282 ? -0.985 12.589 0.452 1.00 86.38 282 THR A C 1
ATOM 2193 O O . THR A 1 282 ? -2.132 12.213 0.725 1.00 86.38 282 THR A O 1
ATOM 2196 N N . ALA A 1 283 ? -0.741 13.748 -0.167 1.00 86.62 283 ALA A N 1
ATOM 2197 C CA . ALA A 1 283 ? -1.780 14.692 -0.581 1.00 86.62 283 ALA A CA 1
ATOM 2198 C C . ALA A 1 283 ? -2.474 14.287 -1.892 1.00 86.62 283 ALA A C 1
ATOM 2200 O O . ALA A 1 283 ? -3.679 14.481 -2.030 1.00 86.62 283 ALA A O 1
ATOM 2201 N N . LYS A 1 284 ? -1.728 13.705 -2.836 1.00 90.00 284 LYS A N 1
ATOM 2202 C CA . LYS A 1 284 ? -2.184 13.328 -4.186 1.00 90.00 284 LYS A CA 1
ATOM 2203 C C . LYS A 1 284 ? -2.169 11.811 -4.384 1.00 90.00 284 LYS A C 1
ATOM 2205 O O . LYS A 1 284 ? -1.854 11.320 -5.465 1.00 90.00 284 LYS A O 1
ATOM 2210 N N . PHE A 1 285 ? -2.498 11.062 -3.329 1.00 89.69 285 PHE A N 1
ATOM 2211 C CA . PHE A 1 285 ? -2.523 9.593 -3.310 1.00 89.69 285 PHE A CA 1
ATOM 2212 C C . PHE A 1 285 ? -3.222 8.994 -4.542 1.00 89.69 285 PHE A C 1
ATOM 2214 O O . PHE A 1 285 ? -2.722 8.058 -5.164 1.00 89.69 285 PHE A O 1
ATOM 2221 N N . ASN A 1 286 ? -4.349 9.588 -4.930 1.00 90.56 286 ASN A N 1
ATOM 2222 C CA . ASN A 1 286 ? -5.170 9.169 -6.058 1.00 90.56 286 ASN A CA 1
ATOM 2223 C C . ASN A 1 286 ? -4.468 9.274 -7.426 1.00 90.56 286 ASN A C 1
ATOM 2225 O O . ASN A 1 286 ? -4.849 8.566 -8.351 1.00 90.56 286 ASN A O 1
ATOM 2229 N N . LEU A 1 287 ? -3.443 10.121 -7.560 1.00 93.50 287 LEU A N 1
ATOM 2230 C CA . LEU A 1 287 ? -2.662 10.263 -8.794 1.00 93.50 287 LEU A CA 1
ATOM 2231 C C . LEU A 1 287 ? -1.476 9.292 -8.857 1.00 93.50 287 LEU A C 1
ATOM 2233 O O . LEU A 1 287 ? -1.057 8.910 -9.944 1.00 93.50 287 LEU A O 1
ATOM 2237 N N . TYR A 1 288 ? -0.938 8.878 -7.707 1.00 94.00 288 TYR A N 1
ATOM 2238 C CA . TYR A 1 288 ? 0.223 7.983 -7.638 1.00 94.00 288 TYR A CA 1
ATOM 2239 C C . TYR A 1 288 ? -0.156 6.501 -7.582 1.00 94.00 288 TYR A C 1
ATOM 2241 O O . TYR A 1 288 ? 0.610 5.660 -8.053 1.00 94.00 288 TYR A O 1
ATOM 2249 N N . LEU A 1 289 ? -1.327 6.158 -7.034 1.00 92.44 289 LEU A N 1
ATOM 2250 C CA . LEU A 1 289 ? -1.785 4.768 -6.981 1.00 92.44 289 LEU A CA 1
ATOM 2251 C C . LEU A 1 289 ? -1.901 4.126 -8.386 1.00 92.44 289 LEU A C 1
ATOM 2253 O O . LEU A 1 289 ? -1.354 3.033 -8.557 1.00 92.44 289 LEU A O 1
ATOM 2257 N N . PRO A 1 290 ? -2.491 4.787 -9.408 1.00 93.69 290 PRO A N 1
ATOM 2258 C CA . PRO A 1 290 ? -2.536 4.246 -10.768 1.00 93.69 290 PRO A CA 1
ATOM 2259 C C . PRO A 1 290 ? -1.157 4.047 -11.400 1.00 93.69 290 PRO A C 1
ATOM 2261 O O . PRO A 1 290 ? -0.953 3.085 -12.133 1.00 93.69 290 PRO A O 1
ATOM 2264 N N . VAL A 1 291 ? -0.187 4.913 -11.083 1.00 94.25 291 VAL A N 1
ATOM 2265 C CA . VAL A 1 291 ? 1.194 4.791 -11.579 1.00 94.25 291 VAL A CA 1
ATOM 2266 C C . VAL A 1 291 ? 1.831 3.495 -11.076 1.00 94.25 291 VAL A C 1
ATOM 2268 O O . VAL A 1 291 ? 2.362 2.711 -11.861 1.00 94.25 291 VAL A O 1
ATOM 2271 N N . VAL A 1 292 ? 1.730 3.229 -9.769 1.00 93.56 292 VAL A N 1
ATOM 2272 C CA . VAL A 1 292 ? 2.269 1.997 -9.171 1.00 93.56 292 VAL A CA 1
ATOM 2273 C C . VAL A 1 292 ? 1.555 0.759 -9.709 1.00 93.56 292 VAL A C 1
ATOM 2275 O O . VAL A 1 292 ? 2.210 -0.250 -9.970 1.00 93.56 292 VAL A O 1
ATOM 2278 N N . TYR A 1 293 ? 0.235 0.829 -9.888 1.00 93.88 293 TYR A N 1
ATOM 2279 C CA . TYR A 1 293 ? -0.532 -0.256 -10.493 1.00 93.88 293 TYR A CA 1
ATOM 2280 C C . TYR A 1 293 ? -0.079 -0.537 -11.931 1.00 93.88 293 TYR A C 1
ATOM 2282 O O . TYR A 1 293 ? 0.224 -1.683 -12.251 1.00 93.88 293 TYR A O 1
ATOM 2290 N N . GLY A 1 294 ? 0.083 0.499 -12.759 1.00 94.00 294 GLY A N 1
ATOM 2291 C CA . GLY A 1 294 ? 0.566 0.362 -14.135 1.00 94.00 294 GLY A CA 1
ATOM 2292 C C . GLY A 1 294 ? 1.945 -0.298 -14.222 1.00 94.00 294 GLY A C 1
ATOM 2293 O O . GLY A 1 294 ? 2.167 -1.153 -15.076 1.00 94.00 294 GLY A O 1
ATOM 2294 N N . PHE A 1 295 ? 2.855 0.018 -13.295 1.00 94.31 295 PHE A N 1
ATOM 2295 C CA . PHE A 1 295 ? 4.158 -0.653 -13.222 1.00 94.31 295 PHE A CA 1
ATOM 2296 C C . PHE A 1 295 ? 4.037 -2.149 -12.932 1.00 94.31 295 PHE A C 1
ATOM 2298 O O . PHE A 1 295 ? 4.759 -2.948 -13.530 1.00 94.31 295 PHE A O 1
ATOM 2305 N N . LEU A 1 296 ? 3.143 -2.530 -12.017 1.00 92.00 296 LEU A N 1
ATOM 2306 C CA . LEU A 1 296 ? 2.902 -3.934 -11.688 1.00 92.00 296 LEU A CA 1
ATOM 2307 C C . LEU A 1 296 ? 2.258 -4.670 -12.863 1.00 92.00 296 LEU A C 1
ATOM 2309 O O . LEU A 1 296 ? 2.759 -5.727 -13.236 1.00 92.00 296 LEU A O 1
ATOM 2313 N N . ALA A 1 297 ? 1.230 -4.081 -13.474 1.00 93.00 297 ALA A N 1
ATOM 2314 C CA . ALA A 1 297 ? 0.535 -4.650 -14.623 1.00 93.00 297 ALA A CA 1
ATOM 2315 C C . ALA A 1 297 ? 1.484 -4.868 -15.812 1.00 93.00 297 ALA A C 1
ATOM 2317 O O . ALA A 1 297 ? 1.446 -5.912 -16.456 1.00 93.00 297 ALA A O 1
ATOM 2318 N N . GLU A 1 298 ? 2.396 -3.926 -16.079 1.00 93.62 298 GLU A N 1
ATOM 2319 C CA . GLU A 1 298 ? 3.378 -4.088 -17.154 1.00 93.62 298 GLU A CA 1
ATOM 2320 C C . GLU A 1 298 ? 4.385 -5.211 -16.855 1.00 93.62 298 GLU A C 1
ATOM 2322 O O . GLU A 1 298 ? 4.701 -6.023 -17.728 1.00 93.62 298 GLU A O 1
ATOM 2327 N N . MET A 1 299 ? 4.884 -5.284 -15.617 1.00 90.94 299 MET A N 1
ATOM 2328 C CA . MET A 1 299 ? 5.789 -6.359 -15.201 1.00 90.94 299 MET A CA 1
ATOM 2329 C C . MET A 1 299 ? 5.109 -7.732 -15.260 1.00 90.94 299 MET A C 1
ATOM 2331 O O . MET A 1 299 ? 5.734 -8.708 -15.672 1.00 90.94 299 MET A O 1
ATOM 2335 N N . GLU A 1 300 ? 3.841 -7.812 -14.862 1.00 90.31 300 GLU A N 1
ATOM 2336 C CA . GLU A 1 300 ? 3.031 -9.026 -14.939 1.00 90.31 300 GLU A CA 1
ATOM 2337 C C . GLU A 1 300 ? 2.778 -9.442 -16.391 1.00 90.31 300 GLU A C 1
ATOM 2339 O O . GLU A 1 300 ? 3.043 -10.588 -16.750 1.00 90.31 300 GLU A O 1
ATOM 2344 N N . ALA A 1 301 ? 2.380 -8.506 -17.257 1.00 90.06 301 ALA A N 1
ATOM 2345 C CA . ALA A 1 301 ? 2.199 -8.761 -18.683 1.00 90.06 301 ALA A CA 1
ATOM 2346 C C . ALA A 1 301 ? 3.493 -9.260 -19.345 1.00 90.06 301 ALA A C 1
ATOM 2348 O O . ALA A 1 301 ? 3.459 -10.208 -20.130 1.00 90.06 301 ALA A O 1
ATOM 2349 N N . TYR A 1 302 ? 4.644 -8.674 -18.996 1.00 86.81 302 TYR A N 1
ATOM 2350 C CA . TYR A 1 302 ? 5.940 -9.158 -19.469 1.00 86.81 302 TYR A CA 1
ATOM 2351 C C . TYR A 1 302 ? 6.230 -10.581 -18.990 1.00 86.81 302 TYR A C 1
ATOM 2353 O O . TYR A 1 302 ? 6.686 -11.404 -19.782 1.00 86.81 302 TYR A O 1
ATOM 2361 N N . ASN A 1 303 ? 5.976 -10.885 -17.715 1.00 80.81 303 ASN A N 1
ATOM 2362 C CA . ASN A 1 303 ? 6.188 -12.228 -17.181 1.00 80.81 303 ASN A CA 1
ATOM 2363 C C . ASN A 1 303 ? 5.289 -13.247 -17.891 1.00 80.81 303 ASN A C 1
ATOM 2365 O O . ASN A 1 303 ? 5.799 -14.270 -18.333 1.00 80.81 303 ASN A O 1
ATOM 2369 N N . ASN A 1 304 ? 4.008 -12.925 -18.087 1.00 82.44 304 ASN A N 1
ATOM 2370 C CA . ASN A 1 304 ? 3.041 -13.770 -18.793 1.00 82.44 304 ASN A CA 1
ATOM 2371 C C . ASN A 1 304 ? 3.409 -13.972 -20.276 1.00 82.44 304 ASN A C 1
ATOM 2373 O O . ASN A 1 304 ? 3.241 -15.055 -20.832 1.00 82.44 304 ASN A O 1
ATOM 2377 N N . ALA A 1 305 ? 3.950 -12.944 -20.937 1.00 80.06 305 ALA A N 1
ATOM 2378 C CA . ALA A 1 305 ? 4.438 -13.055 -22.311 1.00 80.06 305 ALA A CA 1
ATOM 2379 C C . ALA A 1 305 ? 5.738 -13.876 -22.399 1.00 80.06 305 ALA A C 1
ATOM 2381 O O . ALA A 1 305 ? 5.921 -14.657 -23.332 1.00 80.06 305 ALA A O 1
ATOM 2382 N N . ALA A 1 306 ? 6.635 -13.731 -21.419 1.00 65.88 306 ALA A N 1
ATOM 2383 C CA . ALA A 1 306 ? 7.876 -14.495 -21.333 1.00 65.88 306 ALA A CA 1
ATOM 2384 C C . ALA A 1 306 ? 7.633 -15.979 -21.000 1.00 65.88 306 ALA A C 1
ATOM 2386 O O . ALA A 1 306 ? 8.404 -16.835 -21.440 1.00 65.88 306 ALA A O 1
ATOM 2387 N N . THR A 1 307 ? 6.560 -16.300 -20.272 1.00 54.69 307 THR A N 1
ATOM 2388 C CA . THR A 1 307 ? 6.115 -17.679 -20.015 1.00 54.69 307 THR A CA 1
ATOM 2389 C C . THR A 1 307 ? 5.350 -18.300 -21.186 1.00 54.69 307 THR A C 1
ATOM 2391 O O . THR A 1 307 ? 5.167 -19.514 -21.198 1.00 54.69 307 THR A O 1
ATOM 2394 N N . GLY A 1 308 ? 5.041 -17.545 -22.249 1.00 49.12 308 GLY A N 1
ATOM 2395 C CA . GLY A 1 308 ? 4.460 -18.055 -23.503 1.00 49.12 308 GLY A CA 1
ATOM 2396 C C . GLY A 1 308 ? 5.317 -19.076 -24.279 1.00 49.12 308 GLY A C 1
ATOM 2397 O O . GLY A 1 308 ? 4.912 -19.518 -25.353 1.00 49.12 308 GLY A O 1
ATOM 2398 N N . VAL A 1 309 ? 6.492 -19.463 -23.760 1.00 50.34 309 VAL A N 1
ATOM 2399 C CA . VAL A 1 309 ? 7.385 -20.508 -24.310 1.00 50.34 309 VAL A CA 1
ATOM 2400 C C . VAL A 1 309 ? 7.685 -21.626 -23.290 1.00 50.34 309 VAL A C 1
ATOM 2402 O O . VAL A 1 309 ? 8.564 -22.455 -23.516 1.00 50.34 309 VAL A O 1
ATOM 2405 N N . VAL A 1 310 ? 6.950 -21.736 -22.178 1.00 41.56 310 VAL A N 1
ATOM 2406 C CA . VAL A 1 310 ? 7.082 -22.892 -21.273 1.00 41.56 310 VAL A CA 1
ATOM 2407 C C . VAL A 1 310 ? 5.716 -23.519 -21.030 1.00 41.56 310 VAL A C 1
ATOM 2409 O O . VAL A 1 310 ? 4.775 -22.853 -20.620 1.00 41.56 310 VAL A O 1
ATOM 2412 N N . SER A 1 311 ? 5.655 -24.814 -21.359 1.00 41.69 311 SER A N 1
ATOM 2413 C CA . SER A 1 311 ? 4.617 -25.803 -21.057 1.00 41.69 311 SER A CA 1
ATOM 2414 C C . SER A 1 311 ? 3.770 -25.446 -19.845 1.00 41.69 311 SER A C 1
ATOM 2416 O O . SER A 1 311 ? 4.368 -25.116 -18.823 1.00 41.69 311 SER A O 1
ATOM 2418 N N . GLU A 1 312 ? 2.444 -25.602 -19.976 1.00 37.31 312 GLU A N 1
ATOM 2419 C CA . GLU A 1 312 ? 1.460 -25.703 -18.887 1.00 37.31 312 GLU A CA 1
ATOM 2420 C C . GLU A 1 312 ? 2.134 -25.674 -17.517 1.00 37.31 312 GLU A C 1
ATOM 2422 O O . GLU A 1 312 ? 2.706 -26.682 -17.088 1.00 37.31 312 GLU A O 1
ATOM 2427 N N . GLU A 1 313 ? 2.127 -24.510 -16.859 1.00 42.53 313 GLU A N 1
ATOM 2428 C CA . GLU A 1 313 ? 2.477 -24.438 -15.449 1.00 42.53 313 GLU A CA 1
ATOM 2429 C C . GLU A 1 313 ? 1.481 -25.329 -14.719 1.00 42.53 313 GLU A C 1
ATOM 2431 O O . GLU A 1 313 ? 0.371 -24.939 -14.359 1.00 42.53 313 GLU A O 1
ATOM 2436 N N . THR A 1 314 ? 1.869 -26.587 -14.553 1.00 42.34 314 THR A N 1
ATOM 2437 C CA . THR A 1 314 ? 1.205 -27.479 -13.637 1.00 42.34 314 THR A CA 1
ATOM 2438 C C . THR A 1 314 ? 1.516 -26.871 -12.283 1.00 42.34 314 THR A C 1
ATOM 2440 O O . THR A 1 314 ? 2.648 -26.956 -11.804 1.00 42.34 314 THR A O 1
ATOM 2443 N N . ILE A 1 315 ? 0.543 -26.183 -11.690 1.00 46.12 315 ILE A N 1
ATOM 2444 C CA . ILE A 1 315 ? 0.569 -25.897 -10.261 1.00 46.12 315 ILE A CA 1
ATOM 2445 C C . ILE A 1 315 ? 0.604 -27.274 -9.606 1.00 46.12 315 ILE A C 1
ATOM 2447 O O . ILE A 1 315 ? -0.401 -27.977 -9.540 1.00 46.12 315 ILE A O 1
ATOM 2451 N N . VAL A 1 316 ? 1.801 -27.726 -9.242 1.00 47.66 316 VAL A N 1
ATOM 2452 C CA . VAL A 1 316 ? 1.953 -29.000 -8.558 1.00 47.66 316 VAL A CA 1
ATOM 2453 C C . VAL A 1 316 ? 1.748 -28.699 -7.084 1.00 47.66 316 VAL A C 1
ATOM 2455 O O . VAL A 1 316 ? 2.604 -28.076 -6.457 1.00 47.66 316 VAL A O 1
ATOM 2458 N N . ASP A 1 317 ? 0.641 -29.179 -6.518 1.00 53.19 317 ASP A N 1
ATOM 2459 C CA . ASP A 1 317 ? 0.357 -29.123 -5.072 1.00 53.19 317 ASP A CA 1
ATOM 2460 C C . ASP A 1 317 ? 1.460 -29.790 -4.222 1.00 53.19 317 ASP A C 1
ATOM 2462 O O . ASP A 1 317 ? 1.487 -29.685 -2.995 1.00 53.19 317 ASP A O 1
ATOM 2466 N N . TYR A 1 318 ? 2.383 -30.502 -4.879 1.00 64.56 318 TYR A N 1
ATOM 2467 C CA . TYR A 1 318 ? 3.486 -31.222 -4.277 1.00 64.56 318 TYR A CA 1
ATOM 2468 C C . TYR A 1 318 ? 4.745 -31.158 -5.154 1.00 64.56 318 TYR A C 1
ATOM 2470 O O . TYR A 1 318 ? 4.812 -31.762 -6.223 1.00 64.56 318 TYR A O 1
ATOM 2478 N N . ALA A 1 319 ? 5.790 -30.478 -4.688 1.00 73.94 319 ALA A N 1
ATOM 2479 C CA . ALA A 1 319 ? 7.085 -30.472 -5.356 1.00 73.94 319 ALA A CA 1
ATOM 2480 C C . ALA A 1 319 ? 7.723 -31.865 -5.279 1.00 73.94 319 ALA A C 1
ATOM 2482 O O . ALA A 1 319 ? 7.879 -32.413 -4.189 1.00 73.94 319 ALA A O 1
ATOM 2483 N N . ASP A 1 320 ? 8.150 -32.439 -6.403 1.00 80.81 320 ASP A N 1
ATOM 2484 C CA . ASP A 1 320 ? 8.905 -33.690 -6.395 1.00 80.81 320 ASP A CA 1
ATOM 2485 C C . ASP A 1 320 ? 10.418 -33.447 -6.197 1.00 80.81 320 ASP A C 1
ATOM 2487 O O . ASP A 1 320 ? 10.941 -32.328 -6.256 1.00 80.81 320 ASP A O 1
ATOM 2491 N N . ASN A 1 321 ? 11.158 -34.517 -5.903 1.00 78.25 321 ASN A N 1
ATOM 2492 C CA . ASN A 1 321 ? 12.597 -34.425 -5.634 1.00 78.25 321 ASN A CA 1
ATOM 2493 C C . ASN A 1 321 ? 13.384 -33.985 -6.883 1.00 78.25 321 ASN A C 1
ATOM 2495 O O . ASN A 1 321 ? 14.399 -33.303 -6.760 1.00 78.25 321 ASN A O 1
ATOM 2499 N N . LYS A 1 322 ? 12.900 -34.341 -8.081 1.00 79.44 322 LYS A N 1
ATOM 2500 C CA . LYS A 1 322 ? 13.519 -33.977 -9.359 1.00 79.44 322 LYS A CA 1
ATOM 2501 C C . LYS A 1 322 ? 13.428 -32.468 -9.598 1.00 79.44 322 LYS A C 1
ATOM 2503 O O . LYS A 1 322 ? 14.456 -31.839 -9.827 1.00 79.44 322 LYS A O 1
ATOM 2508 N N . SER A 1 323 ? 12.248 -31.884 -9.423 1.00 77.44 323 SER A N 1
ATOM 2509 C CA . SER A 1 323 ? 11.997 -30.444 -9.544 1.00 77.44 323 SER A CA 1
ATOM 2510 C C . SER A 1 323 ? 12.805 -29.650 -8.518 1.00 77.44 323 SER A C 1
ATOM 2512 O O . SER A 1 323 ? 13.431 -28.643 -8.846 1.00 77.44 323 SER A O 1
ATOM 2514 N N . CYS A 1 324 ? 12.883 -30.142 -7.275 1.00 78.81 324 CYS A N 1
ATOM 2515 C CA . CYS A 1 324 ? 13.742 -29.544 -6.251 1.00 78.81 324 CYS A CA 1
ATOM 2516 C C . CYS A 1 324 ? 15.227 -29.580 -6.648 1.00 78.81 324 CYS A C 1
ATOM 2518 O O . CYS A 1 324 ? 15.963 -28.633 -6.371 1.00 78.81 324 CYS A O 1
ATOM 2520 N N . TRP A 1 325 ? 15.670 -30.667 -7.285 1.00 85.50 325 TRP A N 1
ATOM 2521 C CA . TRP A 1 325 ? 17.040 -30.808 -7.770 1.00 85.50 325 TRP A CA 1
ATOM 2522 C C . TRP A 1 325 ? 17.340 -29.805 -8.881 1.00 85.50 325 TRP A C 1
ATOM 2524 O O . TRP A 1 325 ? 18.318 -29.068 -8.788 1.00 85.50 325 TRP A O 1
ATOM 2534 N N . GLU A 1 326 ? 16.467 -29.732 -9.883 1.00 80.62 326 GLU A N 1
ATOM 2535 C CA . GLU A 1 326 ? 16.598 -28.826 -11.026 1.00 80.62 326 GLU A CA 1
ATOM 2536 C C . GLU A 1 326 ? 16.631 -27.357 -10.588 1.00 80.62 326 GLU A C 1
ATOM 2538 O O . GLU A 1 326 ? 17.497 -26.600 -11.033 1.00 80.62 326 GLU A O 1
ATOM 2543 N N . LEU A 1 327 ? 15.758 -26.961 -9.656 1.00 76.44 327 LEU A N 1
ATOM 2544 C CA . LEU A 1 327 ? 15.740 -25.607 -9.097 1.00 76.44 327 LEU A CA 1
ATOM 2545 C C . LEU A 1 327 ? 17.041 -25.263 -8.366 1.00 76.44 327 LEU A C 1
ATOM 2547 O O . LEU A 1 327 ? 17.589 -24.179 -8.563 1.00 76.44 327 LEU A O 1
ATOM 2551 N N . LEU A 1 328 ? 17.560 -26.181 -7.549 1.00 77.62 328 LEU A N 1
ATOM 2552 C CA . LEU A 1 328 ? 18.778 -25.941 -6.779 1.00 77.62 328 LEU A CA 1
ATOM 2553 C C . LEU A 1 328 ? 20.036 -25.959 -7.652 1.00 77.62 328 LEU A C 1
ATOM 2555 O O . LEU A 1 328 ? 20.945 -25.178 -7.393 1.00 77.62 328 LEU A O 1
ATOM 2559 N N . THR A 1 329 ? 20.072 -26.750 -8.728 1.00 80.38 329 THR A N 1
ATOM 2560 C CA . THR A 1 329 ? 21.191 -26.739 -9.694 1.00 80.38 329 THR A CA 1
ATOM 2561 C C . THR A 1 329 ? 21.341 -25.432 -10.470 1.00 80.38 329 THR A C 1
ATOM 2563 O O . THR A 1 329 ? 22.398 -25.194 -11.049 1.00 80.38 329 THR A O 1
ATOM 2566 N N . ARG A 1 330 ? 20.333 -24.550 -10.452 1.00 76.38 330 ARG A N 1
ATOM 2567 C CA . ARG A 1 330 ? 20.437 -23.189 -11.012 1.00 76.38 330 ARG A CA 1
ATOM 2568 C C . ARG A 1 330 ? 21.239 -22.235 -10.118 1.00 76.38 330 ARG A C 1
ATOM 2570 O O . ARG A 1 330 ? 21.509 -21.112 -10.530 1.00 76.38 330 ARG A O 1
ATOM 2577 N N . LEU A 1 331 ? 21.585 -22.648 -8.896 1.00 65.81 331 LEU A N 1
ATOM 2578 C CA . LEU A 1 331 ? 22.400 -21.872 -7.967 1.00 65.81 331 LEU A CA 1
ATOM 2579 C C . LEU A 1 331 ? 23.854 -22.345 -8.051 1.00 65.81 331 LEU A C 1
ATOM 2581 O O . LEU A 1 331 ? 24.161 -23.471 -7.665 1.00 65.81 331 LEU A O 1
ATOM 2585 N N . ASP A 1 332 ? 24.764 -21.467 -8.469 1.00 60.44 332 ASP A N 1
ATOM 2586 C CA . ASP A 1 332 ? 26.195 -21.796 -8.597 1.00 60.44 332 ASP A CA 1
ATOM 2587 C C . ASP A 1 332 ? 26.771 -22.380 -7.292 1.00 60.44 332 ASP A C 1
ATOM 2589 O O . ASP A 1 332 ? 27.423 -23.420 -7.283 1.00 60.44 332 ASP A O 1
ATOM 2593 N N . GLN A 1 333 ? 26.374 -21.802 -6.155 1.00 65.75 333 GLN A N 1
ATOM 2594 C CA . GLN A 1 333 ? 26.776 -22.228 -4.808 1.00 65.75 333 GLN A CA 1
ATOM 2595 C C . GLN A 1 333 ? 26.316 -23.647 -4.443 1.00 65.75 333 GLN A C 1
ATOM 2597 O O . GLN A 1 333 ? 26.909 -24.285 -3.577 1.00 65.75 333 GLN A O 1
ATOM 2602 N N . PHE A 1 334 ? 25.232 -24.140 -5.050 1.00 68.19 334 PHE A N 1
ATOM 2603 C CA . PHE A 1 334 ? 24.766 -25.510 -4.847 1.00 68.19 334 PHE A CA 1
ATOM 2604 C C . PHE A 1 334 ? 25.613 -26.499 -5.651 1.00 68.19 334 PHE A C 1
ATOM 2606 O O . PHE A 1 334 ? 25.914 -27.590 -5.158 1.00 68.19 334 PHE A O 1
ATOM 2613 N N . ASN A 1 335 ? 26.043 -26.111 -6.852 1.00 72.00 335 ASN A N 1
ATOM 2614 C CA . ASN A 1 335 ? 26.901 -26.933 -7.704 1.00 72.00 335 ASN A CA 1
ATOM 2615 C C . ASN A 1 335 ? 28.312 -27.099 -7.115 1.00 72.00 335 ASN A C 1
ATOM 2617 O O . ASN A 1 335 ? 28.914 -28.157 -7.291 1.00 72.00 335 ASN A O 1
ATOM 2621 N N . ASP A 1 336 ? 28.771 -26.129 -6.320 1.00 70.00 336 ASP A N 1
ATOM 2622 C CA . ASP A 1 336 ? 30.045 -26.181 -5.585 1.00 70.00 336 ASP A CA 1
ATOM 2623 C C . ASP A 1 336 ? 30.041 -27.156 -4.388 1.00 70.00 336 ASP A C 1
ATOM 2625 O O . ASP A 1 336 ? 31.089 -27.496 -3.830 1.00 70.00 336 ASP A O 1
ATOM 2629 N N . LEU A 1 337 ? 28.865 -27.627 -3.956 1.00 70.19 337 LEU A N 1
ATOM 2630 C CA . LEU A 1 337 ? 28.747 -28.565 -2.842 1.00 70.19 337 LEU A CA 1
ATOM 2631 C C . LEU A 1 337 ? 29.074 -29.998 -3.274 1.00 70.19 337 LEU A C 1
ATOM 2633 O O . LEU A 1 337 ? 28.704 -30.466 -4.347 1.00 70.19 337 LEU A O 1
ATOM 2637 N N . GLY A 1 338 ? 29.660 -30.784 -2.367 1.00 78.12 338 GLY A N 1
ATOM 2638 C CA . GLY A 1 338 ? 29.836 -32.213 -2.619 1.00 78.12 338 GLY A CA 1
ATOM 2639 C C . GLY A 1 338 ? 28.486 -32.931 -2.774 1.00 78.12 338 GLY A C 1
ATOM 2640 O O . GLY A 1 338 ? 27.522 -32.618 -2.073 1.00 78.12 338 GLY A O 1
ATOM 2641 N N . ARG A 1 339 ? 28.418 -33.983 -3.603 1.00 78.25 339 ARG A N 1
ATOM 2642 C CA . ARG A 1 339 ? 27.176 -34.735 -3.915 1.00 78.25 339 ARG A CA 1
ATOM 2643 C C . ARG A 1 339 ? 26.356 -35.156 -2.684 1.00 78.25 339 ARG A C 1
ATOM 2645 O O . ARG A 1 339 ? 25.129 -35.182 -2.707 1.00 78.25 339 ARG A O 1
ATOM 2652 N N . ARG A 1 340 ? 27.018 -35.474 -1.562 1.00 70.88 340 ARG A N 1
ATOM 2653 C CA . ARG A 1 340 ? 26.350 -35.804 -0.283 1.00 70.88 340 ARG A CA 1
ATOM 2654 C C . ARG A 1 340 ? 25.694 -34.592 0.392 1.00 70.88 340 ARG A C 1
ATOM 2656 O O . ARG A 1 340 ? 24.688 -34.766 1.074 1.00 70.88 340 ARG A O 1
ATOM 2663 N N . GLN A 1 341 ? 26.265 -33.399 0.249 1.00 75.50 341 GLN A N 1
ATOM 2664 C CA . GLN A 1 341 ? 25.711 -32.140 0.758 1.00 75.50 341 GLN A CA 1
ATOM 2665 C C . GLN A 1 341 ? 24.572 -31.650 -0.135 1.00 75.50 341 GLN A C 1
ATOM 2667 O O . GLN A 1 341 ? 23.512 -31.336 0.401 1.00 75.50 341 GLN A O 1
ATOM 2672 N N . GLN A 1 342 ? 24.735 -31.723 -1.459 1.00 80.19 342 GLN A N 1
ATOM 2673 C CA . GLN A 1 342 ? 23.658 -31.477 -2.425 1.00 80.19 342 GLN A CA 1
ATOM 2674 C C . GLN A 1 342 ? 22.434 -32.343 -2.102 1.00 80.19 342 GLN A C 1
ATOM 2676 O O . GLN A 1 342 ? 21.351 -31.825 -1.852 1.00 80.19 342 GLN A O 1
ATOM 2681 N N . ASN A 1 343 ? 22.634 -33.658 -1.926 1.00 82.00 343 ASN A N 1
ATOM 2682 C CA . ASN A 1 343 ? 21.564 -34.599 -1.571 1.00 82.00 343 ASN A CA 1
ATOM 2683 C C . ASN A 1 343 ? 20.831 -34.254 -0.272 1.00 82.00 343 ASN A C 1
ATOM 2685 O O . ASN A 1 343 ? 19.637 -34.520 -0.131 1.00 82.00 343 ASN A O 1
ATOM 2689 N N . ARG A 1 344 ? 21.538 -33.686 0.706 1.00 79.19 344 ARG A N 1
ATOM 2690 C CA . ARG A 1 344 ? 20.924 -33.249 1.963 1.00 79.19 344 ARG A CA 1
ATOM 2691 C C . ARG A 1 344 ? 20.129 -31.968 1.777 1.00 79.19 344 ARG A C 1
ATOM 2693 O O . ARG A 1 344 ? 19.051 -31.864 2.353 1.00 79.19 344 ARG A O 1
ATOM 2700 N N . LEU A 1 345 ? 20.651 -31.030 0.994 1.00 78.81 345 LEU A N 1
ATOM 2701 C CA . LEU A 1 345 ? 20.013 -29.744 0.764 1.00 78.81 345 LEU A CA 1
ATOM 2702 C C . LEU A 1 345 ? 18.748 -29.900 -0.079 1.00 78.81 345 LEU A C 1
ATOM 2704 O O . LEU A 1 345 ? 17.730 -29.332 0.291 1.00 78.81 345 LEU A O 1
ATOM 2708 N N . VAL A 1 346 ? 18.745 -30.778 -1.088 1.00 85.69 346 VAL A N 1
ATOM 2709 C CA . VAL A 1 346 ? 17.521 -31.065 -1.854 1.00 85.69 346 VAL A CA 1
ATOM 2710 C C . VAL A 1 346 ? 16.459 -31.740 -0.997 1.00 85.69 346 VAL A C 1
ATOM 2712 O O . VAL A 1 346 ? 15.306 -31.333 -1.030 1.00 85.69 346 VAL A O 1
ATOM 2715 N N . ARG A 1 347 ? 16.828 -32.701 -0.139 1.00 81.00 347 ARG A N 1
ATOM 2716 C CA . ARG A 1 347 ? 15.870 -33.304 0.810 1.00 81.00 347 ARG A CA 1
ATOM 2717 C C . ARG A 1 347 ? 15.310 -32.289 1.808 1.00 81.00 347 ARG A C 1
ATOM 2719 O O . ARG A 1 347 ? 14.161 -32.417 2.220 1.00 81.00 347 ARG A O 1
ATOM 2726 N N . ALA A 1 348 ? 16.126 -31.333 2.244 1.00 76.69 348 ALA A N 1
ATOM 2727 C CA . ALA A 1 348 ? 15.706 -30.273 3.152 1.00 76.69 348 ALA A CA 1
ATOM 2728 C C . ALA A 1 348 ? 14.772 -29.276 2.451 1.00 76.69 348 ALA A C 1
ATOM 2730 O O . ALA A 1 348 ? 13.727 -28.940 3.000 1.00 76.69 348 ALA A O 1
ATOM 2731 N N . PHE A 1 349 ? 15.113 -28.880 1.226 1.00 78.56 349 PHE A N 1
ATOM 2732 C CA . PHE A 1 349 ? 14.319 -27.994 0.382 1.00 78.56 349 PHE A CA 1
ATOM 2733 C C . PHE A 1 349 ? 12.973 -28.623 0.008 1.00 78.56 349 PHE A C 1
ATOM 2735 O O . PHE A 1 349 ? 11.940 -28.017 0.249 1.00 78.56 349 PHE A O 1
ATOM 2742 N N . PHE A 1 350 ? 12.966 -29.885 -0.425 1.00 83.00 350 PHE A N 1
ATOM 2743 C CA . PHE A 1 350 ? 11.753 -30.672 -0.672 1.00 83.00 350 PHE A CA 1
ATOM 2744 C C . PHE A 1 350 ? 10.812 -30.687 0.543 1.00 83.00 350 PHE A C 1
ATOM 2746 O O . PHE A 1 350 ? 9.614 -30.453 0.415 1.00 83.00 350 PHE A O 1
ATOM 2753 N N . LYS A 1 351 ? 11.351 -30.913 1.751 1.00 78.38 351 LYS A N 1
ATOM 2754 C CA . LYS A 1 351 ? 10.549 -30.877 2.986 1.00 78.38 351 LYS A CA 1
ATOM 2755 C C . LYS A 1 351 ? 10.023 -29.481 3.304 1.00 78.38 351 LYS A C 1
ATOM 2757 O O . LYS A 1 351 ? 8.905 -29.373 3.783 1.00 78.38 351 LYS A O 1
ATOM 2762 N N . MET A 1 352 ? 10.824 -28.446 3.067 1.00 75.12 352 MET A N 1
ATOM 2763 C CA . MET A 1 352 ? 10.441 -27.056 3.306 1.00 75.12 352 MET A CA 1
ATOM 2764 C C . MET A 1 352 ? 9.304 -26.620 2.379 1.00 75.12 352 MET A C 1
ATOM 2766 O O . MET A 1 352 ? 8.360 -25.992 2.840 1.00 75.12 352 MET A O 1
ATOM 2770 N N . VAL A 1 353 ? 9.393 -26.974 1.095 1.00 74.56 353 VAL A N 1
ATOM 2771 C CA . VAL A 1 353 ? 8.413 -26.589 0.073 1.00 74.56 353 VAL A CA 1
ATOM 2772 C C . VAL A 1 353 ? 7.089 -27.331 0.276 1.00 74.56 353 VAL A C 1
ATOM 2774 O O . VAL A 1 353 ? 6.042 -26.698 0.265 1.00 74.56 353 VAL A O 1
ATOM 2777 N N . ASN A 1 354 ? 7.124 -28.639 0.556 1.00 77.94 354 ASN A N 1
ATOM 2778 C CA . ASN A 1 354 ? 5.901 -29.435 0.734 1.00 77.94 354 ASN A CA 1
ATOM 2779 C C . ASN A 1 354 ? 5.292 -29.350 2.141 1.00 77.94 354 ASN A C 1
ATOM 2781 O O . ASN A 1 354 ? 4.114 -29.648 2.329 1.00 77.94 354 ASN A O 1
ATOM 2785 N N . HIS A 1 355 ? 6.084 -28.989 3.155 1.00 77.94 355 HIS A N 1
ATOM 2786 C CA . HIS A 1 355 ? 5.648 -28.940 4.553 1.00 77.94 355 HIS A CA 1
ATOM 2787 C C . HIS A 1 355 ? 6.224 -27.703 5.274 1.00 77.94 355 HIS A C 1
ATOM 2789 O O . HIS A 1 355 ? 7.058 -27.844 6.174 1.00 77.94 355 HIS A O 1
ATOM 2795 N N . PRO A 1 356 ? 5.776 -26.481 4.924 1.00 61.50 356 PRO A N 1
ATOM 2796 C CA . PRO A 1 356 ? 6.362 -25.222 5.408 1.00 61.50 356 PRO A CA 1
ATOM 2797 C C . PRO A 1 356 ? 6.233 -25.006 6.925 1.00 61.50 356 PRO A C 1
ATOM 2799 O O . PRO A 1 356 ? 6.969 -24.214 7.508 1.00 61.50 356 PRO A O 1
ATOM 2802 N N . THR A 1 357 ? 5.335 -25.735 7.592 1.00 64.56 357 THR A N 1
ATOM 2803 C CA . THR A 1 357 ? 5.154 -25.708 9.052 1.00 64.56 357 THR A CA 1
ATOM 2804 C C . THR A 1 357 ? 6.113 -26.636 9.809 1.00 64.56 357 THR A C 1
ATOM 2806 O O . THR A 1 357 ? 6.175 -26.581 11.039 1.00 64.56 357 THR A O 1
ATOM 2809 N N . MET A 1 358 ? 6.881 -27.486 9.114 1.00 53.56 358 MET A N 1
ATOM 2810 C CA . MET A 1 358 ? 7.803 -28.430 9.746 1.00 53.56 358 MET A CA 1
ATOM 2811 C C . MET A 1 358 ? 9.206 -27.828 9.925 1.00 53.56 358 MET A C 1
ATOM 2813 O O . MET A 1 358 ? 9.830 -27.409 8.949 1.00 53.56 358 MET A O 1
ATOM 2817 N N . PRO A 1 359 ? 9.778 -27.844 11.145 1.00 53.59 359 PRO A N 1
ATOM 2818 C CA . PRO A 1 359 ? 11.126 -27.343 11.379 1.00 53.59 359 PRO A CA 1
ATOM 2819 C C . PRO A 1 359 ? 12.162 -28.219 10.665 1.00 53.59 359 PRO A C 1
ATOM 2821 O O . PRO A 1 359 ? 12.407 -29.376 11.027 1.00 53.59 359 PRO A O 1
ATOM 2824 N N . VAL A 1 360 ? 12.813 -27.657 9.648 1.00 53.25 360 VAL A N 1
ATOM 2825 C CA . VAL A 1 360 ? 13.846 -28.352 8.878 1.00 53.25 360 VAL A CA 1
ATOM 2826 C C . VAL A 1 360 ? 15.174 -28.300 9.633 1.00 53.25 360 VAL A C 1
ATOM 2828 O O . VAL A 1 360 ? 15.845 -27.273 9.705 1.00 53.25 360 VAL A O 1
ATOM 2831 N N . ARG A 1 361 ? 15.585 -29.434 10.212 1.00 51.03 361 ARG A N 1
ATOM 2832 C CA . ARG A 1 361 ? 16.908 -29.571 10.838 1.00 51.03 361 ARG A CA 1
ATOM 2833 C C . ARG A 1 361 ? 17.978 -29.819 9.779 1.00 51.03 361 ARG A C 1
ATOM 2835 O O . ARG A 1 361 ? 18.162 -30.947 9.317 1.00 51.03 361 ARG A O 1
ATOM 2842 N N . PHE A 1 362 ? 18.746 -28.788 9.451 1.00 48.38 362 PHE A N 1
ATOM 2843 C CA . PHE A 1 362 ? 20.024 -28.963 8.773 1.00 48.38 362 PHE A CA 1
ATOM 2844 C C . PHE A 1 362 ? 21.012 -29.566 9.782 1.00 48.38 362 PHE A C 1
ATOM 2846 O O . PHE A 1 362 ? 21.343 -28.947 10.787 1.00 48.38 362 PHE A O 1
ATOM 2853 N N . GLY A 1 363 ? 21.416 -30.824 9.579 1.00 43.03 363 GLY A N 1
ATOM 2854 C CA . GLY A 1 363 ? 22.244 -31.555 10.546 1.00 43.03 363 GLY A CA 1
ATOM 2855 C C . GLY A 1 363 ? 23.557 -30.836 10.925 1.00 43.03 363 GLY A C 1
ATOM 2856 O O . GLY A 1 363 ? 23.998 -29.930 10.216 1.00 43.03 363 GLY A O 1
ATOM 2857 N N . PRO A 1 364 ? 24.258 -31.292 11.981 1.00 40.84 364 PRO A N 1
ATOM 2858 C CA . PRO A 1 364 ? 25.356 -30.582 12.666 1.00 40.84 364 PRO A CA 1
ATOM 2859 C C . PRO A 1 364 ? 26.642 -30.353 11.843 1.00 40.84 364 PRO A C 1
ATOM 2861 O O . PRO A 1 364 ? 27.668 -29.966 12.384 1.00 40.84 364 PRO A O 1
ATOM 2864 N N . LYS A 1 365 ? 26.622 -30.573 10.523 1.00 39.72 365 LYS A N 1
ATOM 2865 C CA . LYS A 1 365 ? 27.700 -30.189 9.592 1.00 39.72 365 LYS A CA 1
ATOM 2866 C C . LYS A 1 365 ? 27.295 -29.091 8.597 1.00 39.72 365 LYS A C 1
ATOM 2868 O O . LYS A 1 365 ? 28.150 -28.627 7.858 1.00 39.72 365 LYS A O 1
ATOM 2873 N N . ALA A 1 366 ? 26.030 -28.664 8.588 1.00 39.41 366 ALA A N 1
ATOM 2874 C CA . ALA A 1 366 ? 25.529 -27.569 7.751 1.00 39.41 366 ALA A CA 1
ATOM 2875 C C . ALA A 1 366 ? 25.550 -26.201 8.462 1.00 39.41 366 ALA A C 1
ATOM 2877 O O . ALA A 1 366 ? 25.492 -25.172 7.804 1.00 39.41 366 ALA A O 1
ATOM 2878 N N . TRP A 1 367 ? 25.721 -26.177 9.789 1.00 33.72 367 TRP A N 1
ATOM 2879 C CA . TRP A 1 367 ? 25.869 -24.942 10.577 1.00 33.72 367 TRP A CA 1
ATOM 2880 C C . TRP A 1 367 ? 27.071 -24.068 10.171 1.00 33.72 367 TRP A C 1
ATOM 2882 O O . TRP A 1 367 ? 27.067 -22.872 10.432 1.00 33.72 367 TRP A O 1
ATOM 2892 N N . ARG A 1 368 ? 28.075 -24.626 9.473 1.00 35.50 368 ARG A N 1
ATOM 2893 C CA . ARG A 1 368 ? 29.170 -23.826 8.889 1.00 35.50 368 ARG A CA 1
ATOM 2894 C C . ARG A 1 368 ? 28.765 -23.026 7.648 1.00 35.50 368 ARG A C 1
ATOM 2896 O O . ARG A 1 368 ? 29.461 -22.081 7.307 1.00 35.50 368 ARG A O 1
ATOM 2903 N N . LEU A 1 369 ? 27.656 -23.372 6.989 1.00 38.25 369 LEU A N 1
ATOM 2904 C CA . LEU A 1 369 ? 27.115 -22.573 5.885 1.00 38.25 369 LEU A CA 1
ATOM 2905 C C . LEU A 1 369 ? 26.166 -21.482 6.394 1.00 38.25 369 LEU A C 1
ATOM 2907 O O . LEU A 1 369 ? 26.124 -20.416 5.794 1.00 38.25 369 LEU A O 1
ATOM 2911 N N . SER A 1 370 ? 25.477 -21.676 7.530 1.00 38.59 370 SER A N 1
ATOM 2912 C CA . SER A 1 370 ? 24.686 -20.593 8.138 1.00 38.59 370 SER A CA 1
ATOM 2913 C C . SER A 1 370 ? 25.563 -19.505 8.763 1.00 38.59 370 SER A C 1
ATOM 2915 O O . SER A 1 370 ? 25.154 -18.349 8.778 1.00 38.59 370 SER A O 1
ATOM 2917 N N . SER A 1 371 ? 26.772 -19.841 9.238 1.00 36.91 371 SER A N 1
ATOM 2918 C CA . SER A 1 371 ? 27.728 -18.820 9.685 1.00 36.91 371 SER A CA 1
ATOM 2919 C C . SER A 1 371 ? 28.280 -18.013 8.505 1.00 36.91 371 SER A C 1
ATOM 2921 O O . SER A 1 371 ? 28.270 -16.795 8.566 1.00 36.91 371 SER A O 1
ATOM 2923 N N . GLN A 1 372 ? 28.623 -18.644 7.373 1.00 38.38 372 GLN A N 1
ATOM 2924 C CA . GLN A 1 372 ? 29.059 -17.905 6.174 1.00 38.38 372 GLN A CA 1
ATOM 2925 C C . GLN A 1 372 ? 27.947 -17.082 5.500 1.00 38.38 372 GLN A C 1
ATOM 2927 O O . GLN A 1 372 ? 28.246 -16.085 4.844 1.00 38.38 372 GLN A O 1
ATOM 2932 N N . TRP A 1 373 ? 26.675 -17.459 5.665 1.00 37.25 373 TRP A N 1
ATOM 2933 C CA . TRP A 1 373 ? 25.547 -16.653 5.182 1.00 37.25 373 TRP A CA 1
ATOM 2934 C C . TRP A 1 373 ? 25.292 -15.418 6.059 1.00 37.25 373 TRP A C 1
ATOM 2936 O O . TRP A 1 373 ? 25.017 -14.345 5.528 1.00 37.25 373 TRP A O 1
ATOM 2946 N N . ASN A 1 374 ? 25.456 -15.534 7.382 1.00 37.62 374 ASN A N 1
ATOM 2947 C CA . ASN A 1 374 ? 25.323 -14.392 8.294 1.00 37.62 374 ASN A CA 1
ATOM 2948 C C . ASN A 1 374 ? 26.556 -13.472 8.294 1.00 37.62 374 ASN A C 1
ATOM 2950 O O . ASN A 1 374 ? 26.401 -12.257 8.414 1.00 37.62 374 ASN A O 1
ATOM 2954 N N . ASP A 1 375 ? 27.759 -14.009 8.076 1.00 36.09 375 ASP A N 1
ATOM 2955 C CA . ASP A 1 375 ? 28.996 -13.217 8.080 1.00 36.09 375 ASP A CA 1
ATOM 2956 C C . ASP A 1 375 ? 29.169 -12.355 6.810 1.00 36.09 375 ASP A C 1
ATOM 2958 O O . ASP A 1 375 ? 29.882 -11.356 6.845 1.00 36.09 375 ASP A O 1
ATOM 2962 N N . ASN A 1 376 ? 28.471 -12.664 5.706 1.00 36.06 376 ASN A N 1
ATOM 2963 C CA . ASN A 1 376 ? 28.503 -11.856 4.473 1.00 36.06 376 ASN A CA 1
ATOM 2964 C C . ASN A 1 376 ? 27.433 -10.747 4.401 1.00 36.06 376 ASN A C 1
ATOM 2966 O O . ASN A 1 376 ? 27.439 -9.959 3.455 1.00 36.06 376 ASN A O 1
ATOM 2970 N N . ILE A 1 377 ? 26.527 -10.660 5.382 1.00 39.78 377 ILE A N 1
ATOM 2971 C CA . ILE A 1 377 ? 25.528 -9.575 5.486 1.00 39.78 377 ILE A CA 1
ATOM 2972 C C . ILE A 1 377 ? 25.896 -8.588 6.612 1.00 39.78 377 ILE A C 1
ATOM 2974 O O . ILE A 1 377 ? 25.445 -7.445 6.605 1.00 39.78 377 ILE A O 1
ATOM 2978 N N . GLY A 1 378 ? 26.768 -8.987 7.545 1.00 39.00 378 GLY A N 1
ATOM 2979 C CA . GLY A 1 378 ? 27.085 -8.236 8.762 1.00 39.00 378 GLY A CA 1
ATOM 2980 C C . GLY A 1 378 ? 28.538 -7.784 8.904 1.00 39.00 378 GLY A C 1
ATOM 2981 O O . GLY A 1 378 ? 29.092 -7.927 9.984 1.00 39.00 378 GLY A O 1
ATOM 2982 N N . ASN A 1 379 ? 29.177 -7.300 7.840 1.00 30.84 379 ASN A N 1
ATOM 2983 C CA . ASN A 1 379 ? 30.303 -6.352 7.862 1.00 30.84 379 ASN A CA 1
ATOM 2984 C C . ASN A 1 379 ? 30.751 -6.196 6.402 1.00 30.84 379 ASN A C 1
ATOM 2986 O O . ASN A 1 379 ? 31.050 -7.166 5.720 1.00 30.84 379 ASN A O 1
ATOM 2990 N N . LYS A 1 380 ? 30.829 -4.996 5.850 1.00 29.38 380 LYS A N 1
ATOM 2991 C CA . LYS A 1 380 ? 31.792 -4.014 6.316 1.00 29.38 380 LYS A CA 1
ATOM 2992 C C . LYS A 1 380 ? 31.269 -2.621 6.014 1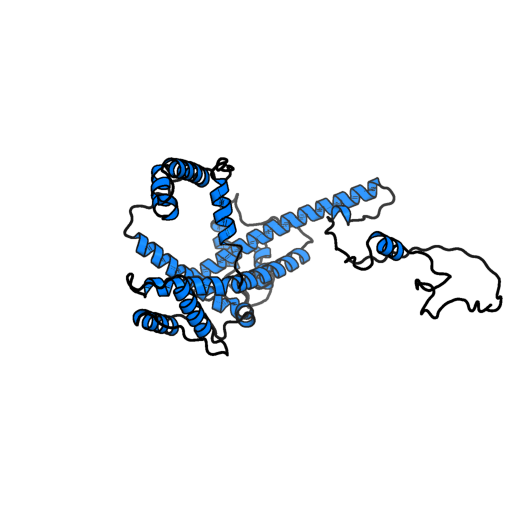.00 29.38 380 LYS A C 1
ATOM 2994 O O . LYS A 1 380 ? 31.068 -2.278 4.855 1.00 29.38 380 LYS A O 1
ATOM 2999 N N . ASN A 1 381 ? 31.139 -1.836 7.079 1.00 28.14 381 ASN A N 1
ATOM 3000 C CA . ASN A 1 381 ? 31.713 -0.508 7.012 1.00 28.14 381 ASN A CA 1
ATOM 3001 C C . ASN A 1 381 ? 33.211 -0.664 6.672 1.00 28.14 381 ASN A C 1
ATOM 3003 O O . ASN A 1 381 ? 33.848 -1.605 7.173 1.00 28.14 381 ASN A O 1
ATOM 3007 N N . PRO A 1 382 ? 33.785 0.272 5.915 1.00 35.03 382 PRO A N 1
ATOM 3008 C CA . PRO A 1 382 ? 33.155 1.533 5.525 1.00 35.03 382 PRO A CA 1
ATOM 3009 C C . PRO A 1 382 ? 32.506 1.492 4.143 1.00 35.03 382 PRO A C 1
ATOM 3011 O O . PRO A 1 382 ? 33.208 1.116 3.176 1.00 35.03 382 PRO A O 1
#

pLDDT: mean 77.01, std 20.04, range [21.77, 96.19]

Organism: NCBI:txid101127

Sequence (382 aa):
MWMVVPGSAHSTDIMGHQPKQFNDACEHHGNAASHLCHAHKTNVDDVLGNIIGPNHTPFVRRCSLKHALRCYGHSRRQRMRAKANVMQEVNVVVDHVRDLSIKAMLFTQHHALTLLEGSEPIPLHFGSQDYIYGVMQLLLGGHITNQNPNLPQDTESIFHAYVQSFETADLPTVQPLPGYSQTYAHMAKTLATAVKNGLAESFEPRCRTFLAFKFRSLIPANEKPTKKSLKKLVSFAYDTLCGTDSEPATPTYAHASWQDAVASVISNVTLGPTPVNLENLTAKFNLYLPVVYGFLAEMEAYNNAATGVVSEETIVDYADNKSCWELLTRLDQFNDLGRRQQNRLVRAFFKMVNHPTMPVRFGPKAWRLSSQWNDNIGNKNP